Protein 3PMR (pdb70)

Sequence (393 aa):
DGVDIYFGMPGEISEHEGFLRAKMDLEERRMRQINEVMREWAMADNQSKNLPKADRQALNEHFQSILQTLEEQVSGERQRLVETHATRVIALINDQRRAALEGFLAALQADPPQAERVLLALRRYLRAEQKEQRHTLRHYQHVAAVDPEKAQQMRFQVHTHLQVIEERVNQSLGLLDQNPHLAQELRPQIQELLHDGVDIYFGMPGEISEHEGFLRAKMDLEERRMRQINEVMREWAMADNQSKNLPKADRQALNEHFQSILQTLEEQVSGERQRLVETHATRVIALINDQRRAALEGFLAALQADPPQAERVLLALRRYLRAEQKEQRHTLRHYQHVAAVDPEKAQQMRFQVHTHLQVIEERVNQSLGLLDQNPHLAQELRPQIQELLHSEH

Organism: Homo sapiens (NCBI:txid9606)

Structure (mmCIF, N/CA/C/O backbone):
data_3PMR
#
_entry.id   3PMR
#
_cell.length_a   74.885
_cell.length_b   81.269
_cell.length_c   89.670
_cell.angle_alpha   90.000
_cell.angle_beta   90.000
_cell.angle_gamma   90.000
#
_symmetry.space_group_name_H-M   'P 21 21 21'
#
loop_
_entity.id
_entity.type
_entity.pdbx_description
1 polymer 'Amyloid-like protein 1'
2 non-polymer 'PHOSPHATE ION'
3 water water
#
loop_
_atom_site.group_PDB
_atom_site.id
_atom_site.type_symbol
_atom_site.label_atom_id
_atom_site.label_alt_id
_atom_site.label_comp_id
_atom_site.label_asym_id
_atom_site.label_entity_id
_atom_site.label_seq_id
_atom_site.pdbx_PDB_ins_code
_atom_site.Cartn_x
_atom_site.Cartn_y
_atom_site.Cartn_z
_atom_site.occupancy
_atom_site.B_iso_or_equiv
_atom_site.auth_seq_id
_atom_site.auth_comp_id
_atom_site.auth_asym_id
_atom_site.auth_atom_id
_atom_site.pdbx_PDB_model_num
ATOM 1 N N . ASP A 1 12 ? 9.272 -31.478 58.122 1.00 67.94 354 ASP A N 1
ATOM 2 C CA . ASP A 1 12 ? 10.015 -31.499 56.828 1.00 64.35 354 ASP A CA 1
ATOM 3 C C . ASP A 1 12 ? 11.433 -32.001 57.064 1.00 65.27 354 ASP A C 1
ATOM 4 O O . ASP A 1 12 ? 11.987 -32.741 56.246 1.00 64.05 354 ASP A O 1
ATOM 9 N N . GLY A 1 13 ? 12.026 -31.573 58.176 1.00 59.21 355 GLY A N 1
ATOM 10 C CA . GLY A 1 13 ? 13.362 -32.026 58.517 1.00 53.81 355 GLY A CA 1
ATOM 11 C C . GLY A 1 13 ? 13.249 -33.530 58.680 1.00 51.79 355 GLY A C 1
ATOM 12 O O . GLY A 1 13 ? 14.217 -34.278 58.523 1.00 45.13 355 GLY A O 1
ATOM 13 N N . VAL A 1 14 ? 12.028 -33.962 58.980 1.00 37.40 356 VAL A N 1
ATOM 14 C CA . VAL A 1 14 ? 11.716 -35.366 59.162 1.00 41.19 356 VAL A CA 1
ATOM 15 C C . VAL A 1 14 ? 11.748 -36.095 57.820 1.00 37.93 356 VAL A C 1
ATOM 16 O O . VAL A 1 14 ? 12.362 -37.156 57.695 1.00 36.54 356 VAL A O 1
ATOM 20 N N . ASP A 1 15 ? 11.094 -35.522 56.813 1.00 37.75 357 ASP A N 1
ATOM 21 C CA . ASP A 1 15 ? 11.068 -36.135 55.488 1.00 37.37 357 ASP A CA 1
ATOM 22 C C . ASP A 1 15 ? 12.473 -36.251 54.925 1.00 33.42 357 ASP A C 1
ATOM 23 O O . ASP A 1 15 ? 12.791 -37.208 54.233 1.00 30.80 357 ASP A O 1
ATOM 28 N N . ILE A 1 16 ? 13.303 -35.261 55.211 1.00 22.87 358 ILE A N 1
ATOM 29 C CA . ILE A 1 16 ? 14.679 -35.281 54.755 1.00 37.29 358 ILE A CA 1
ATOM 30 C C . ILE A 1 16 ? 15.397 -36.443 55.465 1.00 38.84 358 ILE A C 1
ATOM 31 O O . ILE A 1 16 ? 16.181 -37.171 54.842 1.00 26.98 358 ILE A O 1
ATOM 36 N N . TYR A 1 17 ? 15.107 -36.626 56.757 1.00 30.87 359 TYR A N 1
ATOM 37 C CA . TYR A 1 17 ? 15.719 -37.717 57.520 1.00 31.25 359 TYR A CA 1
ATOM 38 C C . TYR A 1 17 ? 15.367 -39.067 56.898 1.00 28.87 359 TYR A C 1
ATOM 39 O O . TYR A 1 17 ? 16.236 -39.918 56.747 1.00 35.03 359 TYR A O 1
ATOM 48 N N . PHE A 1 18 ? 14.093 -39.270 56.568 1.00 24.58 360 PHE A N 1
ATOM 49 C CA . PHE A 1 18 ? 13.674 -40.525 55.947 1.00 40.17 360 PHE A CA 1
ATOM 50 C C . PHE A 1 18 ? 14.309 -40.677 54.569 1.00 34.02 360 PHE A C 1
ATOM 51 O O . PHE A 1 18 ? 14.559 -41.783 54.111 1.00 41.74 360 PHE A O 1
ATOM 59 N N . GLY A 1 19 ? 14.552 -39.552 53.913 1.00 30.78 361 GLY A N 1
ATOM 60 C CA . GLY A 1 19 ? 15.159 -39.572 52.601 1.00 33.64 361 GLY A CA 1
ATOM 61 C C . GLY A 1 19 ? 14.399 -40.359 51.548 1.00 39.20 361 GLY A C 1
ATOM 62 O O . GLY A 1 19 ? 13.205 -40.638 51.676 1.00 41.70 361 GLY A O 1
ATOM 63 N N . MET A 1 20 ? 15.113 -40.724 50.496 1.00 38.19 362 MET A N 1
ATOM 64 C CA . MET A 1 20 ? 14.562 -41.459 49.368 1.00 46.70 362 MET A CA 1
ATOM 65 C C . MET A 1 20 ? 14.236 -42.909 49.720 1.00 50.77 362 MET A C 1
ATOM 66 O O . MET A 1 20 ? 15.077 -43.617 50.265 1.00 43.24 362 MET A O 1
ATOM 71 N N . PRO A 1 21 ? 13.012 -43.366 49.414 1.00 51.28 363 PRO A N 1
ATOM 72 C CA . PRO A 1 21 ? 12.572 -44.737 49.682 1.00 50.01 363 PRO A CA 1
ATOM 73 C C . PRO A 1 21 ? 13.646 -45.718 49.223 1.00 47.85 363 PRO A C 1
ATOM 74 O O . PRO A 1 21 ? 14.267 -45.529 48.179 1.00 48.76 363 PRO A O 1
ATOM 78 N N . GLY A 1 22 ? 13.871 -46.759 50.011 1.00 44.71 364 GLY A N 1
ATOM 79 C CA . GLY A 1 22 ? 14.897 -47.718 49.664 1.00 53.01 364 GLY A CA 1
ATOM 80 C C . GLY A 1 22 ? 14.698 -48.395 48.318 1.00 64.47 364 GLY A C 1
ATOM 81 O O . GLY A 1 22 ? 15.675 -48.839 47.698 1.00 54.83 364 GLY A O 1
ATOM 82 N N . GLU A 1 23 ? 13.450 -48.481 47.860 1.00 53.13 365 GLU A N 1
ATOM 83 C CA . GLU A 1 23 ? 13.148 -49.140 46.591 1.00 58.77 365 GLU A CA 1
ATOM 84 C C . GLU A 1 23 ? 13.651 -48.361 45.385 1.00 61.15 365 GLU A C 1
ATOM 85 O O . GLU A 1 23 ? 13.958 -48.952 44.347 1.00 69.12 365 GLU A O 1
ATOM 87 N N . ILE A 1 24 ? 13.726 -47.040 45.516 1.00 47.95 366 ILE A N 1
ATOM 88 C CA . ILE A 1 24 ? 14.201 -46.193 44.427 1.00 50.74 366 ILE A CA 1
ATOM 89 C C . ILE A 1 24 ? 15.732 -46.191 44.383 1.00 42.06 366 ILE A C 1
ATOM 90 O O . ILE A 1 24 ? 16.391 -45.736 45.320 1.00 37.43 366 ILE A O 1
ATOM 95 N N . SER A 1 25 ? 16.286 -46.700 43.287 1.00 45.88 367 SER A N 1
ATOM 96 C CA . SER A 1 25 ? 17.733 -46.765 43.108 1.00 43.14 367 SER A CA 1
ATOM 97 C C . SER A 1 25 ? 18.348 -45.372 43.051 1.00 45.21 367 SER A C 1
ATOM 98 O O . SER A 1 25 ? 17.657 -44.392 42.762 1.00 36.20 367 SER A O 1
ATOM 101 N N . GLU A 1 26 ? 19.646 -45.292 43.328 1.00 35.01 368 GLU A N 1
ATOM 102 C CA . GLU A 1 26 ? 20.354 -44.016 43.294 1.00 39.89 368 GLU A CA 1
ATOM 103 C C . GLU A 1 26 ? 20.289 -43.406 41.884 1.00 35.89 368 GLU A C 1
ATOM 104 O O . GLU A 1 26 ? 20.294 -42.188 41.727 1.00 32.83 368 GLU A O 1
ATOM 110 N N . HIS A 1 27 ? 20.188 -44.269 40.878 1.00 31.50 369 HIS A N 1
ATOM 111 C CA . HIS A 1 27 ? 20.116 -43.843 39.495 1.00 31.16 369 HIS A CA 1
ATOM 112 C C . HIS A 1 27 ? 18.794 -43.162 39.151 1.00 40.16 369 HIS A C 1
ATOM 113 O O . HIS A 1 27 ? 18.785 -42.078 38.561 1.00 36.16 369 HIS A O 1
ATOM 120 N N . GLU A 1 28 ? 17.676 -43.788 39.506 1.00 40.71 370 GLU A N 1
ATOM 121 C CA . GLU A 1 28 ? 16.376 -43.185 39.233 1.00 43.73 370 GLU A CA 1
ATOM 122 C C . GLU A 1 28 ? 16.145 -41.980 40.141 1.00 34.38 370 GLU A C 1
ATOM 123 O O . GLU A 1 28 ? 15.445 -41.039 39.772 1.00 44.77 370 GLU A O 1
ATOM 125 N N . GLY A 1 29 ? 16.747 -42.001 41.324 1.00 32.83 371 GLY A N 1
ATOM 126 C CA . GLY A 1 29 ? 16.597 -40.881 42.234 1.00 31.68 371 GLY A CA 1
ATOM 127 C C . GLY A 1 29 ? 17.304 -39.656 41.675 1.00 43.07 371 GLY A C 1
ATOM 128 O O . GLY A 1 29 ? 16.803 -38.531 41.739 1.00 28.89 371 GLY A O 1
ATOM 129 N N . PHE A 1 30 ? 18.483 -39.895 41.116 1.00 27.67 372 PHE A N 1
ATOM 130 C CA . PHE A 1 30 ? 19.299 -38.841 40.517 1.00 33.63 372 PHE A CA 1
ATOM 131 C C . PHE A 1 30 ? 18.584 -38.208 39.326 1.00 24.22 372 PHE A C 1
ATOM 132 O O . PHE A 1 30 ? 18.401 -36.993 39.278 1.00 29.89 372 PHE A O 1
ATOM 140 N N . LEU A 1 31 ? 18.176 -39.037 38.373 1.00 29.55 373 LEU A N 1
ATOM 141 C CA . LEU A 1 31 ? 17.503 -38.539 37.182 1.00 31.98 373 LEU A CA 1
ATOM 142 C C . LEU A 1 31 ? 16.246 -37.746 37.538 1.00 39.17 373 LEU A C 1
ATOM 143 O O . LEU A 1 31 ? 15.955 -36.716 36.921 1.00 36.40 373 LEU A O 1
ATOM 148 N N . ARG A 1 32 ? 15.506 -38.199 38.531 1.00 34.41 374 ARG A N 1
ATOM 149 C CA . ARG A 1 32 ? 14.330 -37.505 38.981 1.00 30.97 374 ARG A CA 1
ATOM 150 C C . ARG A 1 32 ? 14.648 -36.146 39.566 1.00 31.45 374 ARG A C 1
ATOM 151 O O . ARG A 1 32 ? 13.971 -35.203 39.289 1.00 31.96 374 ARG A O 1
ATOM 154 N N . ALA A 1 33 ? 15.694 -36.081 40.364 1.00 28.43 375 ALA A N 1
ATOM 155 C CA . ALA A 1 33 ? 16.101 -34.822 40.989 1.00 29.65 375 ALA A CA 1
ATOM 156 C C . ALA A 1 33 ? 16.567 -33.844 39.916 1.00 33.34 375 ALA A C 1
ATOM 157 O O . ALA A 1 33 ? 16.228 -32.661 39.942 1.00 28.80 375 ALA A O 1
ATOM 159 N N . LYS A 1 34 ? 17.343 -34.361 38.969 1.00 27.90 376 LYS A N 1
ATOM 160 C CA . LYS A 1 34 ? 17.860 -33.562 37.874 1.00 26.36 376 LYS A CA 1
ATOM 161 C C . LYS A 1 34 ? 16.728 -32.980 37.023 1.00 35.13 376 LYS A C 1
ATOM 162 O O . LYS A 1 34 ? 16.789 -31.822 36.623 1.00 26.90 376 LYS A O 1
ATOM 168 N N . MET A 1 35 ? 15.699 -33.785 36.759 1.00 25.89 377 MET A N 1
ATOM 169 C CA . MET A 1 35 ? 14.560 -33.335 35.965 1.00 27.24 377 MET A CA 1
ATOM 170 C C . MET A 1 35 ? 13.760 -32.292 36.746 1.00 40.10 377 MET A C 1
ATOM 171 O O . MET A 1 35 ? 13.318 -31.295 36.182 1.00 29.04 377 MET A O 1
ATOM 176 N N . ASP A 1 36 ? 13.567 -32.529 38.042 1.00 37.97 378 ASP A N 1
ATOM 177 C CA . ASP A 1 36 ? 12.832 -31.583 38.876 1.00 33.20 378 ASP A CA 1
ATOM 178 C C . ASP A 1 36 ? 13.517 -30.229 38.850 1.00 30.84 378 ASP A C 1
ATOM 179 O O . ASP A 1 36 ? 12.859 -29.202 38.739 1.00 34.08 378 ASP A O 1
ATOM 184 N N . LEU A 1 37 ? 14.842 -30.233 38.941 1.00 28.40 379 LEU A N 1
ATOM 185 C CA . LEU A 1 37 ? 15.619 -28.999 38.914 1.00 27.30 379 LEU A CA 1
ATOM 186 C C . LEU A 1 37 ? 15.612 -28.376 37.523 1.00 34.49 379 LEU A C 1
ATOM 187 O O . LEU A 1 37 ? 15.684 -27.151 37.381 1.00 34.23 379 LEU A O 1
ATOM 192 N N . GLU A 1 38 ? 15.539 -29.221 36.501 1.00 27.90 380 GLU A N 1
ATOM 193 C CA . GLU A 1 38 ? 15.502 -28.735 35.128 1.00 33.76 380 GLU A CA 1
ATOM 194 C C . GLU A 1 38 ? 14.204 -27.942 34.982 1.00 36.45 380 GLU A C 1
ATOM 195 O O . GLU A 1 38 ? 14.217 -26.782 34.580 1.00 31.00 380 GLU A O 1
ATOM 201 N N . GLU A 1 39 ? 13.086 -28.576 35.325 1.00 30.84 381 GLU A N 1
ATOM 202 C CA . GLU A 1 39 ? 11.775 -27.929 35.244 1.00 28.69 381 GLU A CA 1
ATOM 203 C C . GLU A 1 39 ? 11.708 -26.683 36.125 1.00 25.96 381 GLU A C 1
ATOM 204 O O . GLU A 1 39 ? 11.164 -25.654 35.720 1.00 35.18 381 GLU A O 1
ATOM 210 N N . ARG A 1 40 ? 12.253 -26.765 37.335 1.00 27.95 382 ARG A N 1
ATOM 211 C CA . ARG A 1 40 ? 12.216 -25.619 38.235 1.00 32.72 382 ARG A CA 1
ATOM 212 C C . ARG A 1 40 ? 12.941 -24.406 37.653 1.00 33.86 382 ARG A C 1
ATOM 213 O O . ARG A 1 40 ? 12.405 -23.298 37.646 1.00 32.05 382 ARG A O 1
ATOM 221 N N . ARG A 1 41 ? 14.158 -24.612 37.167 1.00 29.82 383 ARG A N 1
ATOM 222 C CA . ARG A 1 41 ? 14.925 -23.504 36.602 1.00 27.28 383 ARG A CA 1
ATOM 223 C C . ARG A 1 41 ? 14.323 -22.968 35.308 1.00 30.78 383 ARG A C 1
ATOM 224 O O . ARG A 1 41 ? 14.383 -21.768 35.044 1.00 31.86 383 ARG A O 1
ATOM 232 N N . MET A 1 42 ? 13.749 -23.851 34.501 1.00 27.02 384 MET A N 1
ATOM 233 C CA . MET A 1 42 ? 13.115 -23.414 33.268 1.00 31.03 384 MET A CA 1
ATOM 234 C C . MET A 1 42 ? 11.980 -22.450 33.609 1.00 24.00 384 MET A C 1
ATOM 235 O O . MET A 1 42 ? 11.830 -21.417 32.968 1.00 28.59 384 MET A O 1
ATOM 240 N N . ARG A 1 43 ? 11.176 -22.785 34.614 1.00 39.94 385 ARG A N 1
ATOM 241 C CA . ARG A 1 43 ? 10.076 -21.903 35.000 1.00 33.83 385 ARG A CA 1
ATOM 242 C C . ARG A 1 43 ? 10.602 -20.555 35.489 1.00 35.53 385 ARG A C 1
ATOM 243 O O . ARG A 1 43 ? 10.085 -19.510 35.113 1.00 32.60 385 ARG A O 1
ATOM 251 N N . GLN A 1 44 ? 11.631 -20.588 36.329 1.00 30.93 386 GLN A N 1
ATOM 252 C CA . GLN A 1 44 ? 12.230 -19.370 36.855 1.00 33.25 386 GLN A CA 1
ATOM 253 C C . GLN A 1 44 ? 12.733 -18.505 35.734 1.00 36.85 386 GLN A C 1
ATOM 254 O O . GLN A 1 44 ? 12.503 -17.295 35.727 1.00 35.35 386 GLN A O 1
ATOM 260 N N . ILE A 1 45 ? 13.461 -19.119 34.805 1.00 29.62 387 ILE A N 1
ATOM 261 C CA . ILE A 1 45 ? 14.003 -18.382 33.663 1.00 30.04 387 ILE A CA 1
ATOM 262 C C . ILE A 1 45 ? 12.879 -17.759 32.836 1.00 26.42 387 ILE A C 1
ATOM 263 O O . ILE A 1 45 ? 12.972 -16.613 32.426 1.00 32.30 387 ILE A O 1
ATOM 268 N N . ASN A 1 46 ? 11.821 -18.520 32.591 1.00 26.82 388 ASN A N 1
ATOM 269 C CA . ASN A 1 46 ? 10.702 -18.015 31.806 1.00 27.48 388 ASN A CA 1
ATOM 270 C C . ASN A 1 46 ? 10.037 -16.847 32.535 1.00 32.97 388 ASN A C 1
ATOM 271 O O . ASN A 1 46 ? 9.618 -15.876 31.904 1.00 29.67 388 ASN A O 1
ATOM 276 N N . GLU A 1 47 ? 9.936 -16.934 33.859 1.00 29.55 389 GLU A N 1
ATOM 277 C CA . GLU A 1 47 ? 9.324 -15.842 34.605 1.00 33.81 389 GLU A CA 1
ATOM 278 C C . GLU A 1 47 ? 10.120 -14.556 34.382 1.00 27.55 389 GLU A C 1
ATOM 279 O O . GLU A 1 47 ? 9.540 -13.505 34.133 1.00 33.41 389 GLU A O 1
ATOM 282 N N . VAL A 1 48 ? 11.444 -14.630 34.458 1.00 30.55 390 VAL A N 1
ATOM 283 C CA . VAL A 1 48 ? 12.266 -13.440 34.253 1.00 30.35 390 VAL A CA 1
ATOM 284 C C . VAL A 1 48 ? 12.146 -12.919 32.820 1.00 32.14 390 VAL A C 1
ATOM 285 O O . VAL A 1 48 ? 12.086 -11.704 32.600 1.00 26.91 390 VAL A O 1
ATOM 289 N N . MET A 1 49 ? 12.120 -13.837 31.852 1.00 29.31 391 MET A N 1
ATOM 290 C CA . MET A 1 49 ? 12.005 -13.449 30.444 1.00 26.75 391 MET A CA 1
ATOM 291 C C . MET A 1 49 ? 10.687 -12.700 30.179 1.00 30.90 391 MET A C 1
ATOM 292 O O . MET A 1 49 ? 10.665 -11.723 29.443 1.00 32.29 391 MET A O 1
ATOM 297 N N . ARG A 1 50 ? 9.596 -13.153 30.795 1.00 37.13 392 ARG A N 1
ATOM 298 C CA . ARG A 1 50 ? 8.286 -12.513 30.632 1.00 37.31 392 ARG A CA 1
ATOM 299 C C . ARG A 1 50 ? 8.279 -11.092 31.207 1.00 41.33 392 ARG A C 1
ATOM 300 O O . ARG A 1 50 ? 7.705 -10.179 30.616 1.00 46.44 392 ARG A O 1
ATOM 308 N N . GLU A 1 51 ? 8.904 -10.912 32.367 1.00 34.51 393 GLU A N 1
ATOM 309 C CA . GLU A 1 51 ? 8.978 -9.597 33.008 1.00 39.97 393 GLU A CA 1
ATOM 310 C C . GLU A 1 51 ? 9.797 -8.652 32.146 1.00 33.47 393 GLU A C 1
ATOM 311 O O . GLU A 1 51 ? 9.472 -7.478 31.996 1.00 38.50 393 GLU A O 1
ATOM 317 N N . TRP A 1 52 ? 10.861 -9.188 31.572 1.00 34.58 394 TRP A N 1
ATOM 318 C CA . TRP A 1 52 ? 11.737 -8.418 30.704 1.00 33.64 394 TRP A CA 1
ATOM 319 C C . TRP A 1 52 ? 10.973 -8.002 29.459 1.00 42.65 394 TRP A C 1
ATOM 320 O O . TRP A 1 52 ? 11.086 -6.870 28.989 1.00 39.10 394 TRP A O 1
ATOM 331 N N . ALA A 1 53 ? 10.202 -8.935 28.919 1.00 37.06 395 ALA A N 1
ATOM 332 C CA . ALA A 1 53 ? 9.411 -8.664 27.729 1.00 40.48 395 ALA A CA 1
ATOM 333 C C . ALA A 1 53 ? 8.359 -7.626 28.084 1.00 46.78 395 ALA A C 1
ATOM 334 O O . ALA A 1 53 ? 8.161 -6.653 27.366 1.00 48.54 395 ALA A O 1
ATOM 336 N N . MET A 1 54 ? 7.703 -7.823 29.219 1.00 46.26 396 MET A N 1
ATOM 337 C CA . MET A 1 54 ? 6.684 -6.884 29.664 1.00 50.85 396 MET A CA 1
ATOM 338 C C . MET A 1 54 ? 7.273 -5.497 29.941 1.00 52.63 396 MET A C 1
ATOM 339 O O . MET A 1 54 ? 6.721 -4.487 29.513 1.00 56.74 396 MET A O 1
ATOM 344 N N . ALA A 1 55 ? 8.397 -5.449 30.649 1.00 50.27 397 ALA A N 1
ATOM 345 C CA . ALA A 1 55 ? 9.042 -4.175 30.962 1.00 47.93 397 ALA A CA 1
ATOM 346 C C . ALA A 1 55 ? 9.470 -3.444 29.696 1.00 53.49 397 ALA A C 1
ATOM 347 O O . ALA A 1 55 ? 9.643 -2.229 29.693 1.00 55.22 397 ALA A O 1
ATOM 349 N N . ASP A 1 56 ? 9.633 -4.190 28.616 1.00 55.90 398 ASP A N 1
ATOM 350 C CA . ASP A 1 56 ? 10.019 -3.600 27.343 1.00 69.69 398 ASP A CA 1
ATOM 351 C C . ASP A 1 56 ? 8.839 -2.794 26.791 1.00 73.67 398 ASP A C 1
ATOM 352 O O . ASP A 1 56 ? 8.968 -1.605 26.481 1.00 75.44 398 ASP A O 1
ATOM 357 N N . ASN A 1 57 ? 7.684 -3.450 26.704 1.00 65.73 399 ASN A N 1
ATOM 358 C CA . ASN A 1 57 ? 6.458 -2.844 26.189 1.00 73.34 399 ASN A CA 1
ATOM 359 C C . ASN A 1 57 ? 5.977 -1.651 27.009 1.00 71.29 399 ASN A C 1
ATOM 360 O O . ASN A 1 57 ? 5.502 -0.659 26.448 1.00 59.42 399 ASN A O 1
ATOM 365 N N . GLN A 1 58 ? 6.089 -1.755 28.331 1.00 66.57 400 GLN A N 1
ATOM 366 C CA . GLN A 1 58 ? 5.674 -0.675 29.210 1.00 69.42 400 GLN A CA 1
ATOM 367 C C . GLN A 1 58 ? 6.799 0.337 29.390 1.00 67.67 400 GLN A C 1
ATOM 368 O O . GLN A 1 58 ? 6.936 0.945 30.448 1.00 77.14 400 GLN A O 1
ATOM 371 N N . SER A 1 59 ? 7.594 0.518 28.341 1.00 64.23 401 SER A N 1
ATOM 372 C CA . SER A 1 59 ? 8.708 1.460 28.373 1.00 61.57 401 SER A CA 1
ATOM 373 C C . SER A 1 59 ? 9.082 1.900 26.957 1.00 55.50 401 SER A C 1
ATOM 374 O O . SER A 1 59 ? 10.062 2.618 26.745 1.00 58.71 401 SER A O 1
ATOM 377 N N . LYS A 1 60 ? 8.283 1.470 25.989 1.00 59.65 402 LYS A N 1
ATOM 378 C CA . LYS A 1 60 ? 8.514 1.827 24.600 1.00 68.07 402 LYS A CA 1
ATOM 379 C C . LYS A 1 60 ? 8.475 3.346 24.402 1.00 71.06 402 LYS A C 1
ATOM 380 O O . LYS A 1 60 ? 9.119 3.866 23.487 1.00 73.18 402 LYS A O 1
ATOM 382 N N . ASN A 1 61 ? 7.732 4.060 25.245 1.00 67.93 403 ASN A N 1
ATOM 383 C CA . ASN A 1 61 ? 7.637 5.509 25.116 1.00 67.93 403 ASN A CA 1
ATOM 384 C C . ASN A 1 61 ? 8.486 6.287 26.101 1.00 63.67 403 ASN A C 1
ATOM 385 O O . ASN A 1 61 ? 8.197 7.454 26.355 1.00 62.46 403 ASN A O 1
ATOM 390 N N . LEU A 1 62 ? 9.523 5.668 26.650 1.00 60.68 404 LEU A N 1
ATOM 391 C CA . LEU A 1 62 ? 10.373 6.352 27.617 1.00 65.18 404 LEU A CA 1
ATOM 392 C C . LEU A 1 62 ? 11.736 6.759 27.041 1.00 54.42 404 LEU A C 1
ATOM 393 O O . LEU A 1 62 ? 11.978 6.607 25.850 1.00 56.31 404 LEU A O 1
ATOM 396 N N . PRO A 1 63 ? 12.637 7.300 27.885 1.00 48.87 405 PRO A N 1
ATOM 397 C CA . PRO A 1 63 ? 13.963 7.716 27.412 1.00 59.12 405 PRO A CA 1
ATOM 398 C C . PRO A 1 63 ? 14.921 6.565 27.055 1.00 60.13 405 PRO A C 1
ATOM 399 O O . PRO A 1 63 ? 14.824 5.465 27.611 1.00 62.08 405 PRO A O 1
ATOM 403 N N . LYS A 1 64 ? 15.852 6.831 26.133 1.00 67.81 406 LYS A N 1
ATOM 404 C CA . LYS A 1 64 ? 16.840 5.837 25.693 1.00 59.57 406 LYS A CA 1
ATOM 405 C C . LYS A 1 64 ? 17.639 5.281 26.856 1.00 62.36 406 LYS A C 1
ATOM 406 O O . LYS A 1 64 ? 17.751 4.065 27.011 1.00 64.03 406 LYS A O 1
ATOM 408 N N . ALA A 1 65 ? 18.196 6.177 27.664 1.00 55.21 407 ALA A N 1
ATOM 409 C CA . ALA A 1 65 ? 18.995 5.786 28.823 1.00 61.87 407 ALA A CA 1
ATOM 410 C C . ALA A 1 65 ? 18.194 4.935 29.805 1.00 58.61 407 ALA A C 1
ATOM 411 O O . ALA A 1 65 ? 18.764 4.099 30.506 1.00 56.48 407 ALA A O 1
ATOM 413 N N . ASP A 1 66 ? 16.880 5.139 29.860 1.00 66.61 408 ASP A N 1
ATOM 414 C CA . ASP A 1 66 ? 16.058 4.346 30.764 1.00 66.51 408 ASP A CA 1
ATOM 415 C C . ASP A 1 66 ? 15.792 2.960 30.209 1.00 59.92 408 ASP A C 1
ATOM 416 O O . ASP A 1 66 ? 15.595 2.014 30.973 1.00 56.93 408 ASP A O 1
ATOM 421 N N . ARG A 1 67 ? 15.781 2.837 28.885 1.00 57.67 409 ARG A N 1
ATOM 422 C CA . ARG A 1 67 ? 15.569 1.535 28.256 1.00 55.52 409 ARG A CA 1
ATOM 423 C C . ARG A 1 67 ? 16.832 0.713 28.469 1.00 56.89 409 ARG A C 1
ATOM 424 O O . ARG A 1 67 ? 16.791 -0.511 28.568 1.00 47.99 409 ARG A O 1
ATOM 432 N N . GLN A 1 68 ? 17.958 1.410 28.534 1.00 53.21 410 GLN A N 1
ATOM 433 C CA . GLN A 1 68 ? 19.243 0.763 28.745 1.00 54.49 410 GLN A CA 1
ATOM 434 C C . GLN A 1 68 ? 19.375 0.265 30.158 1.00 54.11 410 GLN A C 1
ATOM 435 O O . GLN A 1 68 ? 19.797 -0.873 30.398 1.00 50.17 410 GLN A O 1
ATOM 441 N N . ALA A 1 69 ? 19.033 1.132 31.096 1.00 48.27 411 ALA A N 1
ATOM 442 C CA . ALA A 1 69 ? 19.131 0.783 32.493 1.00 54.39 411 ALA A CA 1
ATOM 443 C C . ALA A 1 69 ? 18.247 -0.409 32.790 1.00 61.07 411 ALA A C 1
ATOM 444 O O . ALA A 1 69 ? 18.502 -1.159 33.733 1.00 56.97 411 ALA A O 1
ATOM 446 N N . LEU A 1 70 ? 17.215 -0.593 31.972 1.00 55.61 412 LEU A N 1
ATOM 447 C CA . LEU A 1 70 ? 16.297 -1.702 32.168 1.00 49.78 412 LEU A CA 1
ATOM 448 C C . LEU A 1 70 ? 16.882 -3.005 31.640 1.00 52.89 412 LEU A C 1
ATOM 449 O O . LEU A 1 70 ? 16.609 -4.073 32.178 1.00 47.50 412 LEU A O 1
ATOM 454 N N . ASN A 1 71 ? 17.699 -2.895 30.601 1.00 44.46 413 ASN A N 1
ATOM 455 C CA . ASN A 1 71 ? 18.356 -4.039 29.999 1.00 42.85 413 ASN A CA 1
ATOM 456 C C . ASN A 1 71 ? 19.416 -4.574 30.971 1.00 43.18 413 ASN A C 1
ATOM 457 O O . ASN A 1 71 ? 19.489 -5.781 31.218 1.00 50.38 413 ASN A O 1
ATOM 462 N N . GLU A 1 72 ? 20.223 -3.671 31.517 1.00 41.12 414 GLU A N 1
ATOM 463 C CA . GLU A 1 72 ? 21.259 -4.056 32.441 1.00 45.53 414 GLU A CA 1
ATOM 464 C C . GLU A 1 72 ? 20.645 -4.751 33.642 1.00 49.92 414 GLU A C 1
ATOM 465 O O . GLU A 1 72 ? 21.158 -5.759 34.104 1.00 52.66 414 GLU A O 1
ATOM 467 N N . HIS A 1 73 ? 19.524 -4.220 34.109 1.00 41.59 415 HIS A N 1
ATOM 468 C CA . HIS A 1 73 ? 18.835 -4.783 35.244 1.00 40.61 415 HIS A CA 1
ATOM 469 C C . HIS A 1 73 ? 18.426 -6.247 35.069 1.00 48.29 415 HIS A C 1
ATOM 470 O O . HIS A 1 73 ? 18.621 -7.069 35.966 1.00 38.71 415 HIS A O 1
ATOM 477 N N . PHE A 1 74 ? 17.871 -6.581 33.912 1.00 40.06 416 PHE A N 1
ATOM 478 C CA . PHE A 1 74 ? 17.457 -7.953 33.659 1.00 41.53 416 PHE A CA 1
ATOM 479 C C . PHE A 1 74 ? 18.617 -8.870 33.366 1.00 37.33 416 PHE A C 1
ATOM 480 O O . PHE A 1 74 ? 18.565 -10.044 33.684 1.00 34.19 416 PHE A O 1
ATOM 488 N N . GLN A 1 75 ? 19.667 -8.329 32.773 1.00 33.43 417 GLN A N 1
ATOM 489 C CA . GLN A 1 75 ? 20.830 -9.133 32.477 1.00 40.18 417 GLN A CA 1
ATOM 490 C C . GLN A 1 75 ? 21.536 -9.446 33.767 1.00 46.37 417 GLN A C 1
ATOM 491 O O . GLN A 1 75 ? 22.202 -10.471 33.876 1.00 45.67 417 GLN A O 1
ATOM 497 N N . SER A 1 76 ? 21.396 -8.557 34.744 1.00 38.39 418 SER A N 1
ATOM 498 C CA . SER A 1 76 ? 22.027 -8.771 36.039 1.00 43.47 418 SER A CA 1
ATOM 499 C C . SER A 1 76 ? 21.294 -9.879 36.778 1.00 30.19 418 SER A C 1
ATOM 500 O O . SER A 1 76 ? 21.911 -10.735 37.407 1.00 34.28 418 SER A O 1
ATOM 503 N N . ILE A 1 77 ? 19.969 -9.848 36.697 1.00 31.55 419 ILE A N 1
ATOM 504 C CA . ILE A 1 77 ? 19.116 -10.851 37.318 1.00 35.83 419 ILE A CA 1
ATOM 505 C C . ILE A 1 77 ? 19.419 -12.230 36.714 1.00 39.06 419 ILE A C 1
ATOM 506 O O . ILE A 1 77 ? 19.480 -13.226 37.423 1.00 31.64 419 ILE A O 1
ATOM 511 N N . LEU A 1 78 ? 19.613 -12.277 35.401 1.00 31.30 420 LEU A N 1
ATOM 512 C CA . LEU A 1 78 ? 19.905 -13.535 34.727 1.00 33.08 420 LEU A CA 1
ATOM 513 C C . LEU A 1 78 ? 21.310 -14.047 35.057 1.00 27.37 420 LEU A C 1
ATOM 514 O O . LEU A 1 78 ? 21.523 -15.248 35.186 1.00 30.86 420 LEU A O 1
ATOM 519 N N . GLN A 1 79 ? 22.256 -13.128 35.211 1.00 32.57 421 GLN A N 1
ATOM 520 C CA . GLN A 1 79 ? 23.629 -13.484 35.553 1.00 37.36 421 GLN A CA 1
ATOM 521 C C . GLN A 1 79 ? 23.629 -14.206 36.904 1.00 40.14 421 GLN A C 1
ATOM 522 O O . GLN A 1 79 ? 24.376 -15.161 37.111 1.00 37.95 421 GLN A O 1
ATOM 528 N N . THR A 1 80 ? 22.777 -13.746 37.813 1.00 39.75 422 THR A N 1
ATOM 529 C CA . THR A 1 80 ? 22.663 -14.354 39.134 1.00 36.64 422 THR A CA 1
ATOM 530 C C . THR A 1 80 ? 22.001 -15.730 39.036 1.00 43.27 422 THR A C 1
ATOM 531 O O . THR A 1 80 ? 22.443 -16.690 39.671 1.00 40.36 422 THR A O 1
ATOM 535 N N . LEU A 1 81 ? 20.942 -15.822 38.237 1.00 32.59 423 LEU A N 1
ATOM 536 C CA . LEU A 1 81 ? 20.239 -17.086 38.056 1.00 32.58 423 LEU A CA 1
ATOM 537 C C . LEU A 1 81 ? 21.142 -18.139 37.379 1.00 40.99 423 LEU A C 1
ATOM 538 O O . LEU A 1 81 ? 21.110 -19.324 37.732 1.00 26.50 423 LEU A O 1
ATOM 543 N N . GLU A 1 82 ? 21.945 -17.710 36.408 1.00 34.45 424 GLU A N 1
ATOM 544 C CA . GLU A 1 82 ? 22.854 -18.634 35.736 1.00 33.57 424 GLU A CA 1
ATOM 545 C C . GLU A 1 82 ? 23.824 -19.230 36.760 1.00 35.73 424 GLU A C 1
ATOM 546 O O . GLU A 1 82 ? 24.129 -20.417 36.721 1.00 34.64 424 GLU A O 1
ATOM 552 N N . GLU A 1 83 ? 24.299 -18.398 37.680 1.00 33.24 425 GLU A N 1
ATOM 553 C CA . GLU A 1 83 ? 25.216 -18.850 38.713 1.00 26.13 425 GLU A CA 1
ATOM 554 C C . GLU A 1 83 ? 24.571 -19.851 39.665 1.00 29.90 425 GLU A C 1
ATOM 555 O O . GLU A 1 83 ? 25.219 -20.806 40.083 1.00 37.21 425 GLU A O 1
ATOM 561 N N . GLN A 1 84 ? 23.297 -19.644 39.998 1.00 31.30 426 GLN A N 1
ATOM 562 C CA . GLN A 1 84 ? 22.576 -20.565 40.879 1.00 32.79 426 GLN A CA 1
ATOM 563 C C . GLN A 1 84 ? 22.357 -21.887 40.175 1.00 34.52 426 GLN A C 1
ATOM 564 O O . GLN A 1 84 ? 22.498 -22.946 40.783 1.00 34.06 426 GLN A O 1
ATOM 570 N N . VAL A 1 85 ? 21.967 -21.822 38.905 1.00 36.10 427 VAL A N 1
ATOM 571 C CA . VAL A 1 85 ? 21.715 -23.028 38.117 1.00 27.08 427 VAL A CA 1
ATOM 572 C C . VAL A 1 85 ? 22.992 -23.862 38.024 1.00 27.42 427 VAL A C 1
ATOM 573 O O . VAL A 1 85 ? 22.950 -25.077 38.112 1.00 30.64 427 VAL A O 1
ATOM 577 N N . SER A 1 86 ? 24.121 -23.186 37.860 1.00 22.74 428 SER A N 1
ATOM 578 C CA . SER A 1 86 ? 25.421 -23.832 37.727 1.00 32.35 428 SER A CA 1
ATOM 579 C C . SER A 1 86 ? 25.950 -24.461 39.028 1.00 30.97 428 SER A C 1
ATOM 580 O O . SER A 1 86 ? 26.436 -25.589 39.020 1.00 26.21 428 SER A O 1
ATOM 583 N N . GLY A 1 87 ? 25.860 -23.727 40.133 1.00 29.65 429 GLY A N 1
ATOM 584 C CA . GLY A 1 87 ? 26.337 -24.246 41.403 1.00 32.34 429 GLY A CA 1
ATOM 585 C C . GLY A 1 87 ? 25.508 -25.437 41.841 1.00 34.39 429 GLY A C 1
ATOM 586 O O . GLY A 1 87 ? 26.013 -26.407 42.406 1.00 37.95 429 GLY A O 1
ATOM 587 N N . GLU A 1 88 ? 24.219 -25.354 41.551 1.00 37.30 430 GLU A N 1
ATOM 588 C CA . GLU A 1 88 ? 23.257 -26.395 41.873 1.00 29.57 430 GLU A CA 1
ATOM 589 C C . GLU A 1 88 ? 23.554 -27.691 41.123 1.00 33.86 430 GLU A C 1
ATOM 590 O O . GLU A 1 88 ? 23.545 -28.771 41.715 1.00 31.85 430 GLU A O 1
ATOM 596 N N . ARG A 1 89 ? 23.817 -27.586 39.827 1.00 25.25 431 ARG A N 1
ATOM 597 C CA . ARG A 1 89 ? 24.127 -28.763 39.028 1.00 32.39 431 ARG A CA 1
ATOM 598 C C . ARG A 1 89 ? 25.435 -29.361 39.538 1.00 28.30 431 ARG A C 1
ATOM 599 O O . ARG A 1 89 ? 25.592 -30.563 39.618 1.00 31.05 431 ARG A O 1
ATOM 607 N N . GLN A 1 90 ? 26.357 -28.487 39.907 1.00 32.91 432 GLN A N 1
ATOM 608 C CA . GLN A 1 90 ? 27.648 -28.882 40.435 1.00 33.41 432 GLN A CA 1
ATOM 609 C C . GLN A 1 90 ? 27.488 -29.716 41.701 1.00 36.65 432 GLN A C 1
ATOM 610 O O . GLN A 1 90 ? 28.217 -30.679 41.930 1.00 36.19 432 GLN A O 1
ATOM 616 N N . ARG A 1 91 ? 26.529 -29.341 42.533 1.00 34.95 433 ARG A N 1
ATOM 617 C CA . ARG A 1 91 ? 26.293 -30.077 43.767 1.00 38.76 433 ARG A CA 1
ATOM 618 C C . ARG A 1 91 ? 25.646 -31.432 43.492 1.00 33.32 433 ARG A C 1
ATOM 619 O O . ARG A 1 91 ? 26.063 -32.454 44.038 1.00 32.72 433 ARG A O 1
ATOM 627 N N . LEU A 1 92 ? 24.633 -31.435 42.638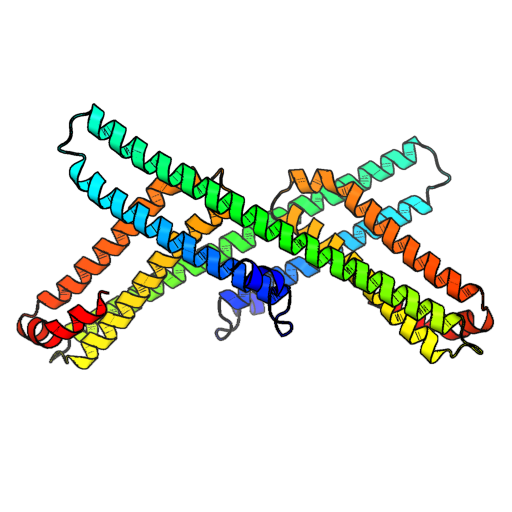 1.00 30.63 434 LEU A N 1
ATOM 628 C CA . LEU A 1 92 ? 23.933 -32.662 42.299 1.00 25.28 434 LEU A CA 1
ATOM 629 C C . LEU A 1 92 ? 24.906 -33.698 41.747 1.00 29.10 434 LEU A C 1
ATOM 630 O O . LEU A 1 92 ? 24.876 -34.861 42.145 1.00 26.69 434 LEU A O 1
ATOM 635 N N . VAL A 1 93 ? 25.776 -33.256 40.843 1.00 29.34 435 VAL A N 1
ATOM 636 C CA . VAL A 1 93 ? 26.744 -34.139 40.196 1.00 32.30 435 VAL A CA 1
ATOM 637 C C . VAL A 1 93 ? 27.739 -34.739 41.182 1.00 35.04 435 VAL A C 1
ATOM 638 O O . VAL A 1 93 ? 28.025 -35.938 41.132 1.00 36.06 435 VAL A O 1
ATOM 642 N N . GLU A 1 94 ? 28.244 -33.901 42.078 1.00 30.23 436 GLU A N 1
ATOM 643 C CA . GLU A 1 94 ? 29.193 -34.326 43.100 1.00 36.44 436 GLU A CA 1
ATOM 644 C C . GLU A 1 94 ? 28.567 -35.371 44.032 1.00 37.68 436 GLU A C 1
ATOM 645 O O . GLU A 1 94 ? 29.183 -36.390 44.334 1.00 36.74 436 GLU A O 1
ATOM 648 N N . THR A 1 95 ? 27.343 -35.110 44.483 1.00 33.75 437 THR A N 1
ATOM 649 C CA . THR A 1 95 ? 26.641 -36.033 45.373 1.00 38.01 437 THR A CA 1
ATOM 650 C C . THR A 1 95 ? 26.420 -37.389 44.705 1.00 42.23 437 THR A C 1
ATOM 651 O O . THR A 1 95 ? 26.686 -38.441 45.295 1.00 36.42 437 THR A O 1
ATOM 655 N N . HIS A 1 96 ? 25.945 -37.361 43.465 1.00 30.18 438 HIS A N 1
ATOM 656 C CA . HIS A 1 96 ? 25.677 -38.583 42.735 1.00 25.89 438 HIS A CA 1
ATOM 657 C C . HIS A 1 96 ? 26.937 -39.395 42.455 1.00 30.69 438 HIS A C 1
ATOM 658 O O . HIS A 1 96 ? 26.946 -40.605 42.641 1.00 27.98 438 HIS A O 1
ATOM 665 N N . ALA A 1 97 ? 27.998 -38.731 42.013 1.00 27.73 439 ALA A N 1
ATOM 666 C CA . ALA A 1 97 ? 29.227 -39.439 41.699 1.00 40.15 439 ALA A CA 1
ATOM 667 C C . ALA A 1 97 ? 29.779 -40.107 42.948 1.00 41.56 439 ALA A C 1
ATOM 668 O O . ALA A 1 97 ? 30.295 -41.216 42.891 1.00 37.48 439 ALA A O 1
ATOM 670 N N . THR A 1 98 ? 29.663 -39.416 44.074 1.00 38.11 440 THR A N 1
ATOM 671 C CA . THR A 1 98 ? 30.153 -39.929 45.340 1.00 31.04 440 THR A CA 1
ATOM 672 C C . THR A 1 98 ? 29.397 -41.173 45.791 1.00 30.41 440 THR A C 1
ATOM 673 O O . THR A 1 98 ? 30.003 -42.100 46.312 1.00 35.02 440 THR A O 1
ATOM 677 N N . ARG A 1 99 ? 28.085 -41.201 45.582 1.00 31.49 441 ARG A N 1
ATOM 678 C CA . ARG A 1 99 ? 27.275 -42.359 45.959 1.00 36.15 441 ARG A CA 1
ATOM 679 C C . ARG A 1 99 ? 27.498 -43.557 45.037 1.00 29.11 441 ARG A C 1
ATOM 680 O O . ARG A 1 99 ? 27.505 -44.698 45.491 1.00 33.85 441 ARG A O 1
ATOM 688 N N . VAL A 1 100 ? 27.666 -43.300 43.743 1.00 23.81 442 VAL A N 1
ATOM 689 C CA . VAL A 1 100 ? 27.911 -44.374 42.779 1.00 29.36 442 VAL A CA 1
ATOM 690 C C . VAL A 1 100 ? 29.231 -45.084 43.122 1.00 26.89 442 VAL A C 1
ATOM 691 O O . VAL A 1 100 ? 29.321 -46.311 43.098 1.00 30.09 442 VAL A O 1
ATOM 695 N N . ILE A 1 101 ? 30.253 -44.305 43.443 1.00 29.67 443 ILE A N 1
ATOM 696 C CA . ILE A 1 101 ? 31.548 -44.869 43.785 1.00 31.48 443 ILE A CA 1
ATOM 697 C C . ILE A 1 101 ? 31.475 -45.670 45.083 1.00 39.32 443 ILE A C 1
ATOM 698 O O . ILE A 1 101 ? 32.007 -46.780 45.166 1.00 29.31 443 ILE A O 1
ATOM 703 N N . ALA A 1 102 ? 30.809 -45.108 46.090 1.00 29.45 444 ALA A N 1
ATOM 704 C CA . ALA A 1 102 ? 30.665 -45.784 47.375 1.00 31.99 444 ALA A CA 1
ATOM 705 C C . ALA A 1 102 ? 29.898 -47.106 47.224 1.00 38.33 444 ALA A C 1
ATOM 706 O O . ALA A 1 102 ? 30.263 -48.116 47.829 1.00 32.60 444 ALA A O 1
ATOM 708 N N . LEU A 1 103 ? 28.852 -47.114 46.408 1.00 25.12 445 LEU A N 1
ATOM 709 C CA . LEU A 1 103 ? 28.086 -48.334 46.206 1.00 29.97 445 LEU A CA 1
ATOM 710 C C . LEU A 1 103 ? 28.946 -49.385 45.499 1.00 35.51 445 LEU A C 1
ATOM 711 O O . LEU A 1 103 ? 28.852 -50.579 45.791 1.00 26.74 445 LEU A O 1
ATOM 716 N N . ILE A 1 104 ? 29.775 -48.948 44.552 1.00 29.32 446 ILE A N 1
ATOM 717 C CA . ILE A 1 104 ? 30.647 -49.889 43.858 1.00 32.31 446 ILE A CA 1
ATOM 718 C C . ILE A 1 104 ? 31.626 -50.506 44.866 1.00 26.06 446 ILE A C 1
ATOM 719 O O . ILE A 1 104 ? 31.886 -51.699 44.828 1.00 27.98 446 ILE A O 1
ATOM 724 N N . ASN A 1 105 ? 32.160 -49.701 45.773 1.00 25.99 447 ASN A N 1
ATOM 725 C CA . ASN A 1 105 ? 33.081 -50.243 46.763 1.00 30.06 447 ASN A CA 1
ATOM 726 C C . ASN A 1 105 ? 32.356 -51.180 47.738 1.00 25.13 447 ASN A C 1
ATOM 727 O O . ASN A 1 105 ? 32.858 -52.259 48.040 1.00 28.91 447 ASN A O 1
ATOM 732 N N . ASP A 1 106 ? 31.179 -50.776 48.218 1.00 30.57 448 ASP A N 1
ATOM 733 C CA . ASP A 1 106 ? 30.402 -51.611 49.142 1.00 33.47 448 ASP A CA 1
ATOM 734 C C . ASP A 1 106 ? 30.058 -52.948 48.498 1.00 35.15 448 ASP A C 1
ATOM 735 O O . ASP A 1 106 ? 30.104 -53.992 49.142 1.00 28.48 448 ASP A O 1
ATOM 740 N N . GLN A 1 107 ? 29.693 -52.916 47.224 1.00 26.94 449 GLN A N 1
ATOM 741 C CA . GLN A 1 107 ? 29.347 -54.154 46.550 1.00 31.24 449 GLN A CA 1
ATOM 742 C C . GLN A 1 107 ? 30.553 -55.071 46.358 1.00 24.80 449 GLN A C 1
ATOM 743 O O . GLN A 1 107 ? 30.439 -56.279 46.524 1.00 26.47 449 GLN A O 1
ATOM 749 N N . ARG A 1 108 ? 31.706 -54.504 46.031 1.00 28.61 450 ARG A N 1
ATOM 750 C CA . ARG A 1 108 ? 32.901 -55.319 45.857 1.00 30.36 450 ARG A CA 1
ATOM 751 C C . ARG A 1 108 ? 33.227 -56.025 47.171 1.00 30.03 450 ARG A C 1
ATOM 752 O O . ARG A 1 108 ? 33.495 -57.223 47.194 1.00 29.37 450 ARG A O 1
ATOM 760 N N . ARG A 1 109 ? 33.221 -55.260 48.256 1.00 24.50 451 ARG A N 1
ATOM 761 C CA . ARG A 1 109 ? 33.525 -55.790 49.577 1.00 28.88 451 ARG A CA 1
ATOM 762 C C . ARG A 1 109 ? 32.520 -56.850 50.002 1.00 28.10 451 ARG A C 1
ATOM 763 O O . ARG A 1 109 ? 32.899 -57.872 50.558 1.00 26.14 451 ARG A O 1
ATOM 771 N N . ALA A 1 110 ? 31.241 -56.620 49.738 1.00 23.27 452 ALA A N 1
ATOM 772 C CA . ALA A 1 110 ? 30.237 -57.623 50.091 1.00 29.22 452 ALA A CA 1
ATOM 773 C C . ALA A 1 110 ? 30.467 -58.931 49.316 1.00 29.47 452 ALA A C 1
ATOM 774 O O . ALA A 1 110 ? 30.336 -60.026 49.870 1.00 29.11 452 ALA A O 1
ATOM 776 N N . ALA A 1 111 ? 30.808 -58.816 48.032 1.00 23.17 453 ALA A N 1
ATOM 777 C CA . ALA A 1 111 ? 31.039 -60.004 47.203 1.00 27.57 453 ALA A CA 1
ATOM 778 C C . ALA A 1 111 ? 32.297 -60.735 47.663 1.00 30.69 453 ALA A C 1
ATOM 779 O O . ALA A 1 111 ? 32.350 -61.963 47.638 1.00 29.79 453 ALA A O 1
ATOM 781 N N . LEU A 1 112 ? 33.309 -59.981 48.085 1.00 23.67 454 LEU A N 1
ATOM 782 C CA . LEU A 1 112 ? 34.541 -60.589 48.565 1.00 32.94 454 LEU A CA 1
ATOM 783 C C . LEU A 1 112 ? 34.288 -61.380 49.853 1.00 28.29 454 LEU A C 1
ATOM 784 O O . LEU A 1 112 ? 34.835 -62.474 50.036 1.00 30.04 454 LEU A O 1
ATOM 789 N N . GLU A 1 113 ? 33.482 -60.820 50.751 1.00 24.84 455 GLU A N 1
ATOM 790 C CA . GLU A 1 113 ? 33.163 -61.502 52.002 1.00 27.19 455 GLU A CA 1
ATOM 791 C C . GLU A 1 113 ? 32.419 -62.804 51.712 1.00 24.79 455 GLU A C 1
ATOM 792 O O . GLU A 1 113 ? 32.669 -63.819 52.360 1.00 34.68 455 GLU A O 1
ATOM 798 N N . GLY A 1 114 ? 31.510 -62.777 50.740 1.00 24.68 456 GLY A N 1
ATOM 799 C CA . GLY A 1 114 ? 30.762 -63.976 50.397 1.00 32.12 456 GLY A CA 1
ATOM 800 C C . GLY A 1 114 ? 31.663 -65.050 49.796 1.00 39.18 456 GLY A C 1
ATOM 801 O O . GLY A 1 114 ? 31.498 -66.239 50.051 1.00 30.15 456 GLY A O 1
ATOM 802 N N . PHE A 1 115 ? 32.630 -64.617 48.993 1.00 35.68 457 PHE A N 1
ATOM 803 C CA . PHE A 1 115 ? 33.565 -65.535 48.362 1.00 32.82 457 PHE A CA 1
ATOM 804 C C . PHE A 1 115 ? 34.365 -66.219 49.456 1.00 30.68 457 PHE A C 1
ATOM 805 O O . PHE A 1 115 ? 34.493 -67.434 49.472 1.00 35.08 457 PHE A O 1
ATOM 813 N N . LEU A 1 116 ? 34.885 -65.426 50.383 1.00 27.65 458 LEU A N 1
ATOM 814 C CA . LEU A 1 116 ? 35.661 -65.947 51.497 1.00 32.53 458 LEU A CA 1
ATOM 815 C C . LEU A 1 116 ? 34.863 -66.867 52.441 1.00 46.75 458 LEU A C 1
ATOM 816 O O . LEU A 1 116 ? 35.408 -67.847 52.966 1.00 34.17 458 LEU A O 1
ATOM 821 N N . ALA A 1 117 ? 33.589 -66.545 52.667 1.00 30.41 459 ALA A N 1
ATOM 822 C CA . ALA A 1 117 ? 32.731 -67.361 53.530 1.00 31.34 459 ALA A CA 1
ATOM 823 C C . ALA A 1 117 ? 32.555 -68.747 52.910 1.00 35.30 459 ALA A C 1
ATOM 824 O O . ALA A 1 117 ? 32.594 -69.762 53.610 1.00 37.20 459 ALA A O 1
ATOM 826 N N . ALA A 1 118 ? 32.367 -68.780 51.593 1.00 36.14 460 ALA A N 1
ATOM 827 C CA . ALA A 1 118 ? 32.198 -70.036 50.866 1.00 35.72 460 ALA A CA 1
ATOM 828 C C . ALA A 1 118 ? 33.487 -70.859 50.845 1.00 41.34 460 ALA A C 1
ATOM 829 O O . ALA A 1 118 ? 33.461 -72.086 50.941 1.00 44.89 460 ALA A O 1
ATOM 831 N N . LEU A 1 119 ? 34.613 -70.170 50.719 1.00 45.70 461 LEU A N 1
ATOM 832 C CA . LEU A 1 119 ? 35.923 -70.810 50.686 1.00 45.97 461 LEU A CA 1
ATOM 833 C C . LEU A 1 119 ? 36.308 -71.394 52.031 1.00 52.51 461 LEU A C 1
ATOM 834 O O . LEU A 1 119 ? 36.812 -72.514 52.106 1.00 50.73 461 LEU A O 1
ATOM 839 N N . GLN A 1 120 ? 36.084 -70.614 53.087 1.00 45.63 462 GLN A N 1
ATOM 840 C CA . GLN A 1 120 ? 36.426 -71.028 54.441 1.00 45.54 462 GLN A CA 1
ATOM 841 C C . GLN A 1 120 ? 35.344 -71.878 55.102 1.00 47.58 462 GLN A C 1
ATOM 842 O O . GLN A 1 120 ? 35.400 -72.108 56.313 1.00 51.53 462 GLN A O 1
ATOM 848 N N . ALA A 1 121 ? 34.361 -72.340 54.332 1.00 38.04 463 ALA A N 1
ATOM 849 C CA . ALA A 1 121 ? 33.298 -73.154 54.914 1.00 50.48 463 ALA A CA 1
ATOM 850 C C . ALA A 1 121 ? 33.859 -74.503 55.358 1.00 63.89 463 ALA A C 1
ATOM 851 O O . ALA A 1 121 ? 35.019 -74.816 55.080 1.00 58.06 463 ALA A O 1
ATOM 853 N N . ASP A 1 122 ? 33.043 -75.293 56.055 1.00 74.64 464 ASP A N 1
ATOM 854 C CA . ASP A 1 122 ? 33.465 -76.607 56.541 1.00 74.96 464 ASP A CA 1
ATOM 855 C C . ASP A 1 122 ? 32.362 -77.644 56.363 1.00 71.92 464 ASP A C 1
ATOM 856 O O . ASP A 1 122 ? 31.459 -77.750 57.189 1.00 70.18 464 ASP A O 1
ATOM 858 N N . PRO A 1 123 ? 32.434 -78.437 55.288 1.00 71.62 465 PRO A N 1
ATOM 859 C CA . PRO A 1 123 ? 33.500 -78.384 54.290 1.00 72.03 465 PRO A CA 1
ATOM 860 C C . PRO A 1 123 ? 33.207 -77.409 53.152 1.00 77.08 465 PRO A C 1
ATOM 861 O O . PRO A 1 123 ? 32.083 -76.921 53.009 1.00 71.61 465 PRO A O 1
ATOM 865 N N . PRO A 1 124 ? 34.230 -77.089 52.347 1.00 70.65 466 PRO A N 1
ATOM 866 C CA . PRO A 1 124 ? 34.033 -76.167 51.226 1.00 69.69 466 PRO A CA 1
ATOM 867 C C . PRO A 1 124 ? 33.288 -76.872 50.094 1.00 61.05 466 PRO A C 1
ATOM 868 O O . PRO A 1 124 ? 33.738 -77.907 49.613 1.00 71.11 466 PRO A O 1
ATOM 872 N N . GLN A 1 125 ? 32.150 -76.317 49.681 1.00 56.15 467 GLN A N 1
ATOM 873 C CA . GLN A 1 125 ? 31.346 -76.900 48.601 1.00 53.44 467 GLN A CA 1
ATOM 874 C C . GLN A 1 125 ? 31.594 -76.186 47.267 1.00 62.59 467 GLN A C 1
ATOM 875 O O . GLN A 1 125 ? 31.328 -74.991 47.122 1.00 58.05 467 GLN A O 1
ATOM 877 N N . ALA A 1 126 ? 32.090 -76.940 46.292 1.00 58.99 468 ALA A N 1
ATOM 878 C CA . ALA A 1 126 ? 32.413 -76.419 44.966 1.00 57.91 468 ALA A CA 1
ATOM 879 C C . ALA A 1 126 ? 31.397 -75.468 44.324 1.00 54.30 468 ALA A C 1
ATOM 880 O O . ALA A 1 126 ? 31.740 -74.347 43.959 1.00 55.52 468 ALA A O 1
ATOM 882 N N . GLU A 1 127 ? 30.157 -75.911 44.171 1.00 47.44 469 GLU A N 1
ATOM 883 C CA . GLU A 1 127 ? 29.135 -75.082 43.536 1.00 47.26 469 GLU A CA 1
ATOM 884 C C . GLU A 1 127 ? 28.850 -73.743 44.233 1.00 61.75 469 GLU A C 1
ATOM 885 O O . GLU A 1 127 ? 28.413 -72.781 43.586 1.00 53.30 469 GLU A O 1
ATOM 887 N N . ARG A 1 128 ? 29.073 -73.677 45.544 1.00 46.76 470 ARG A N 1
ATOM 888 C CA . ARG A 1 128 ? 28.826 -72.435 46.275 1.00 47.42 470 ARG A CA 1
ATOM 889 C C . ARG A 1 128 ? 29.982 -71.474 46.013 1.00 36.12 470 ARG A C 1
ATOM 890 O O . ARG A 1 128 ? 29.768 -70.305 45.687 1.00 36.52 470 ARG A O 1
ATOM 898 N N . VAL A 1 129 ? 31.202 -71.986 46.147 1.00 36.89 471 VAL A N 1
ATOM 899 C CA . VAL A 1 129 ? 32.409 -71.194 45.937 1.00 47.67 471 VAL A CA 1
ATOM 900 C C . VAL A 1 129 ? 32.464 -70.637 44.525 1.00 39.09 471 VAL A C 1
ATOM 901 O O . VAL A 1 129 ? 32.964 -69.539 44.301 1.00 43.75 471 VAL A O 1
ATOM 905 N N . LEU A 1 130 ? 31.937 -71.397 43.577 1.00 44.90 472 LEU A N 1
ATOM 906 C CA . LEU A 1 130 ? 31.933 -70.975 42.187 1.00 50.35 472 LEU A CA 1
ATOM 907 C C . LEU A 1 130 ? 30.981 -69.804 41.959 1.00 44.42 472 LEU A C 1
ATOM 908 O O . LEU A 1 130 ? 31.324 -68.844 41.272 1.00 37.34 472 LEU A O 1
ATOM 913 N N . LEU A 1 131 ? 29.782 -69.883 42.525 1.00 42.77 473 LEU A N 1
ATOM 914 C CA . LEU A 1 131 ? 28.822 -68.794 42.369 1.00 46.17 473 LEU A CA 1
ATOM 915 C C . LEU A 1 131 ? 29.332 -67.530 43.062 1.00 37.96 473 LEU A C 1
ATOM 916 O O . LEU A 1 131 ? 29.155 -66.426 42.556 1.00 46.83 473 LEU A O 1
ATOM 921 N N . ALA A 1 132 ? 29.965 -67.697 44.216 1.00 34.57 474 ALA A N 1
ATOM 922 C CA . ALA A 1 132 ? 30.509 -66.561 44.960 1.00 39.65 474 ALA A CA 1
ATOM 923 C C . ALA A 1 132 ? 31.648 -65.915 44.176 1.00 42.08 474 ALA A C 1
ATOM 924 O O . ALA A 1 132 ? 31.809 -64.693 44.191 1.00 35.63 474 ALA A O 1
ATOM 926 N N . LEU A 1 133 ? 32.447 -66.735 43.500 1.00 32.32 475 LEU A N 1
ATOM 927 C CA . LEU A 1 133 ? 33.554 -66.195 42.720 1.00 34.11 475 LEU A CA 1
ATOM 928 C C . LEU A 1 133 ? 33.039 -65.331 41.577 1.00 30.86 475 LEU A C 1
ATOM 929 O O . LEU A 1 133 ? 33.579 -64.257 41.326 1.00 37.28 475 LEU A O 1
ATOM 934 N N . ARG A 1 134 ? 31.996 -65.801 40.889 1.00 35.13 476 ARG A N 1
ATOM 935 C CA . ARG A 1 134 ? 31.410 -65.065 39.768 1.00 35.54 476 ARG A CA 1
ATOM 936 C C . ARG A 1 134 ? 30.872 -63.717 40.211 1.00 31.64 476 ARG A C 1
ATOM 937 O O . ARG A 1 134 ? 31.102 -62.693 39.574 1.00 35.50 476 ARG A O 1
ATOM 945 N N . ARG A 1 135 ? 30.104 -63.730 41.287 1.00 33.24 477 ARG A N 1
ATOM 946 C CA . ARG A 1 135 ? 29.564 -62.494 41.812 1.00 29.14 477 ARG A CA 1
ATOM 947 C C . ARG A 1 135 ? 30.710 -61.514 42.119 1.00 22.04 477 ARG A C 1
ATOM 948 O O . ARG A 1 135 ? 30.598 -60.324 41.863 1.00 30.67 477 ARG A O 1
ATOM 956 N N . TYR A 1 136 ? 31.812 -62.013 42.671 1.00 27.09 478 TYR A N 1
ATOM 957 C CA . TYR A 1 136 ? 32.943 -61.142 42.979 1.00 26.77 478 TYR A CA 1
ATOM 958 C C . TYR A 1 136 ? 33.602 -60.587 41.711 1.00 35.21 478 TYR A C 1
ATOM 959 O O . TYR A 1 136 ? 33.949 -59.404 41.643 1.00 25.86 478 TYR A O 1
ATOM 968 N N . LEU A 1 137 ? 33.786 -61.447 40.712 1.00 27.99 479 LEU A N 1
ATOM 969 C CA . LEU A 1 137 ? 34.401 -61.023 39.466 1.00 28.25 479 LEU A CA 1
ATOM 970 C C . LEU A 1 137 ? 33.518 -60.004 38.770 1.00 34.39 479 LEU A C 1
ATOM 971 O O . LEU A 1 137 ? 34.017 -59.066 38.166 1.00 31.02 479 LEU A O 1
ATOM 976 N N . ARG A 1 138 ? 32.205 -60.184 38.864 1.00 27.05 480 ARG A N 1
ATOM 977 C CA . ARG A 1 138 ? 31.276 -59.244 38.248 1.00 36.04 480 ARG A CA 1
ATOM 978 C C . ARG A 1 138 ? 31.340 -57.889 38.925 1.00 28.36 480 ARG A C 1
ATOM 979 O O . ARG A 1 138 ? 31.165 -56.873 38.275 1.00 29.25 480 ARG A O 1
ATOM 987 N N . ALA A 1 139 ? 31.584 -57.883 40.235 1.00 27.87 481 ALA A N 1
ATOM 988 C CA . ALA A 1 139 ? 31.675 -56.641 40.999 1.00 26.41 481 ALA A CA 1
ATOM 989 C C . ALA A 1 139 ? 32.896 -55.846 40.541 1.00 26.65 481 ALA A C 1
ATOM 990 O O . ALA A 1 139 ? 32.841 -54.619 40.416 1.00 32.95 481 ALA A O 1
ATOM 992 N N . GLU A 1 140 ? 33.997 -56.555 40.303 1.00 26.58 482 GLU A N 1
ATOM 993 C CA . GLU A 1 140 ? 35.247 -55.942 39.841 1.00 34.72 482 GLU A CA 1
ATOM 994 C C . GLU A 1 140 ? 35.094 -55.491 38.389 1.00 38.02 482 GLU A C 1
ATOM 995 O O . GLU A 1 140 ? 35.702 -54.516 37.961 1.00 29.77 482 GLU A O 1
ATOM 1001 N N . GLN A 1 141 ? 34.284 -56.222 37.632 1.00 30.06 483 GLN A N 1
ATOM 1002 C CA . GLN A 1 141 ? 34.031 -55.872 36.245 1.00 33.63 483 GLN A CA 1
ATOM 1003 C C . GLN A 1 141 ? 33.259 -54.546 36.226 1.00 33.85 483 GLN A C 1
ATOM 1004 O O . GLN A 1 141 ? 33.462 -53.702 35.346 1.00 35.73 483 GLN A O 1
ATOM 1010 N N . LYS A 1 142 ? 32.387 -54.357 37.215 1.00 31.38 484 LYS A N 1
ATOM 1011 C CA . LYS A 1 142 ? 31.590 -53.140 37.300 1.00 27.50 484 LYS A CA 1
ATOM 1012 C C . LYS A 1 142 ? 32.463 -51.954 37.648 1.00 30.79 484 LYS A C 1
ATOM 1013 O O . LYS A 1 142 ? 32.234 -50.847 37.167 1.00 28.71 484 LYS A O 1
ATOM 1019 N N . GLU A 1 143 ? 33.465 -52.185 38.489 1.00 27.01 485 GLU A N 1
ATOM 1020 C CA . GLU A 1 143 ? 34.362 -51.117 38.882 1.00 25.63 485 GLU A CA 1
ATOM 1021 C C . GLU A 1 143 ? 35.245 -50.729 37.705 1.00 24.50 485 GLU A C 1
ATOM 1022 O O . GLU A 1 143 ? 35.506 -49.556 37.485 1.00 25.32 485 GLU A O 1
ATOM 1028 N N . GLN A 1 144 ? 35.712 -51.728 36.966 1.00 22.94 486 GLN A N 1
ATOM 1029 C CA . GLN A 1 144 ? 36.550 -51.477 35.803 1.00 31.90 486 GLN A CA 1
ATOM 1030 C C . GLN A 1 144 ? 35.782 -50.657 34.753 1.00 27.97 486 GLN A C 1
ATOM 1031 O O . GLN A 1 144 ? 36.315 -49.697 34.203 1.00 25.06 486 GLN A O 1
ATOM 1037 N N . ARG A 1 145 ? 34.534 -51.042 34.486 1.00 27.71 487 ARG A N 1
ATOM 1038 C CA . ARG A 1 145 ? 33.710 -50.326 33.511 1.00 31.92 487 ARG A CA 1
ATOM 1039 C C . ARG A 1 145 ? 33.433 -48.900 33.970 1.00 31.21 487 ARG A C 1
ATOM 1040 O O . ARG A 1 145 ? 33.355 -47.983 33.158 1.00 32.15 487 ARG A O 1
ATOM 1048 N N . HIS A 1 146 ? 33.301 -48.706 35.277 1.00 29.82 488 HIS A N 1
ATOM 1049 C CA . HIS A 1 146 ? 33.036 -47.377 35.814 1.00 20.09 488 HIS A CA 1
ATOM 1050 C C . HIS A 1 146 ? 34.236 -46.487 35.545 1.00 27.40 488 HIS A C 1
ATOM 1051 O O . HIS A 1 146 ? 34.096 -45.332 35.140 1.00 25.65 488 HIS A O 1
ATOM 1058 N N . THR A 1 147 ? 35.427 -47.037 35.752 1.00 31.44 489 THR A N 1
ATOM 1059 C CA . THR A 1 147 ? 36.652 -46.282 35.529 1.00 28.99 489 THR A CA 1
ATOM 1060 C C . THR A 1 147 ? 36.786 -45.921 3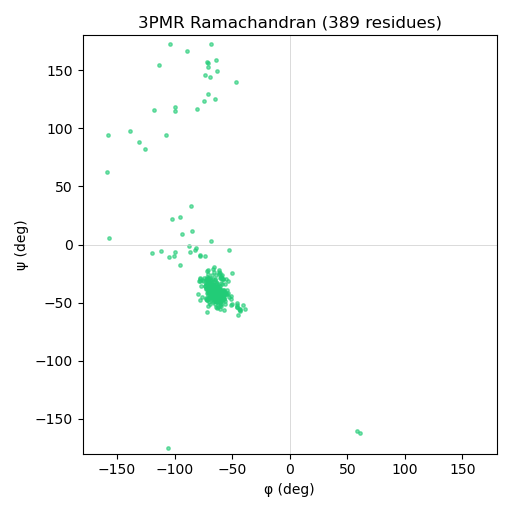4.052 1.00 24.17 489 THR A C 1
ATOM 1061 O O . THR A 1 147 ? 37.070 -44.783 33.709 1.00 30.63 489 THR A O 1
ATOM 1065 N N . LEU A 1 148 ? 36.589 -46.902 33.182 1.00 28.17 490 LEU A N 1
ATOM 1066 C CA . LEU A 1 148 ? 36.688 -46.679 31.740 1.00 32.57 490 LEU A CA 1
ATOM 1067 C C . LEU A 1 148 ? 35.644 -45.668 31.256 1.00 28.68 490 LEU A C 1
ATOM 1068 O O . LEU A 1 148 ? 35.962 -44.752 30.497 1.00 29.69 490 LEU A O 1
ATOM 1073 N N . ARG A 1 149 ? 34.403 -45.840 31.709 1.00 25.26 491 ARG A N 1
ATOM 1074 C CA . ARG A 1 149 ? 33.315 -44.961 31.316 1.00 27.71 491 ARG A CA 1
ATOM 1075 C C . ARG A 1 149 ? 33.521 -43.517 31.776 1.00 29.00 491 ARG A C 1
ATOM 1076 O O . ARG A 1 149 ? 33.211 -42.579 31.042 1.00 28.15 491 ARG A O 1
ATOM 1084 N N . HIS A 1 150 ? 34.035 -43.341 32.989 1.00 25.86 492 HIS A N 1
ATOM 1085 C CA . HIS A 1 150 ? 34.277 -42.002 33.502 1.00 27.85 492 HIS A CA 1
ATOM 1086 C C . HIS A 1 150 ? 35.276 -41.296 32.583 1.00 33.49 492 HIS A C 1
ATOM 1087 O O . HIS A 1 150 ? 35.104 -40.130 32.241 1.00 31.62 492 HIS A O 1
ATOM 1094 N N . TYR A 1 151 ? 36.326 -42.013 32.194 1.00 30.28 493 TYR A N 1
ATOM 1095 C CA . TYR A 1 151 ? 37.345 -41.461 31.306 1.00 28.03 493 TYR A CA 1
ATOM 1096 C C . TYR A 1 151 ? 36.757 -41.155 29.926 1.00 27.41 493 TYR A C 1
ATOM 1097 O O . TYR A 1 151 ? 36.995 -40.083 29.363 1.00 25.52 493 TYR A O 1
ATOM 1106 N N . GLN A 1 152 ? 36.001 -42.112 29.390 1.00 22.40 494 GLN A N 1
ATOM 1107 C CA . GLN A 1 152 ? 35.369 -41.964 28.089 1.00 20.96 494 GLN A CA 1
ATOM 1108 C C . GLN A 1 152 ? 34.452 -40.741 28.059 1.00 28.92 494 GLN A C 1
ATOM 1109 O O . GLN A 1 152 ? 34.410 -40.009 27.064 1.00 25.23 494 GLN A O 1
ATOM 1115 N N . HIS A 1 153 ? 33.728 -40.535 29.157 1.00 24.04 495 HIS A N 1
ATOM 1116 C CA . HIS A 1 153 ? 32.795 -39.421 29.299 1.00 32.53 495 HIS A CA 1
ATOM 1117 C C . HIS A 1 153 ? 33.484 -38.076 29.328 1.00 29.03 495 HIS A C 1
ATOM 1118 O O . HIS A 1 153 ? 33.022 -37.132 28.690 1.00 32.73 495 HIS A O 1
ATOM 1125 N N . VAL A 1 154 ? 34.562 -37.980 30.100 1.00 27.54 496 VAL A N 1
ATOM 1126 C CA . VAL A 1 154 ? 35.318 -36.739 30.219 1.00 31.94 496 VAL A CA 1
ATOM 1127 C C . VAL A 1 154 ? 35.940 -36.384 28.875 1.00 32.83 496 VAL A C 1
ATOM 1128 O O . VAL A 1 154 ? 35.990 -35.216 28.494 1.00 31.90 496 VAL A O 1
ATOM 1132 N N . ALA A 1 155 ? 36.407 -37.398 28.156 1.00 30.95 497 ALA A N 1
ATOM 1133 C CA . ALA A 1 155 ? 37.000 -37.184 26.844 1.00 36.28 497 ALA A CA 1
ATOM 1134 C C . ALA A 1 155 ? 35.938 -36.711 25.835 1.00 32.47 497 ALA A C 1
ATOM 1135 O O . ALA A 1 155 ? 36.200 -35.850 24.995 1.00 37.10 497 ALA A O 1
ATOM 1137 N N . ALA A 1 156 ? 34.741 -37.282 25.930 1.00 27.75 498 ALA A N 1
ATOM 1138 C CA . ALA A 1 156 ? 33.648 -36.952 25.018 1.00 38.48 498 ALA A CA 1
ATOM 1139 C C . ALA A 1 156 ? 33.111 -35.541 25.170 1.00 34.51 498 ALA A C 1
ATOM 1140 O O . ALA A 1 156 ? 32.829 -34.877 24.176 1.00 41.91 498 ALA A O 1
ATOM 1142 N N . VAL A 1 157 ? 32.972 -35.077 26.405 1.00 35.60 499 VAL A N 1
ATOM 1143 C CA . VAL A 1 157 ? 32.411 -33.755 26.630 1.00 43.22 499 VAL A CA 1
ATOM 1144 C C . VAL A 1 157 ? 33.349 -32.693 27.171 1.00 54.72 499 VAL A C 1
ATOM 1145 O O . VAL A 1 157 ? 32.960 -31.533 27.290 1.00 55.10 499 VAL A O 1
ATOM 1149 N N . ASP A 1 158 ? 34.573 -33.074 27.512 1.00 48.08 500 ASP A N 1
ATOM 1150 C CA . ASP A 1 158 ? 35.533 -32.103 28.039 1.00 48.42 500 ASP A CA 1
ATOM 1151 C C . ASP A 1 158 ? 36.955 -32.623 27.857 1.00 55.21 500 ASP A C 1
ATOM 1152 O O . ASP A 1 158 ? 37.697 -32.832 28.829 1.00 48.40 500 ASP A O 1
ATOM 1157 N N . PRO A 1 159 ? 37.355 -32.822 26.590 1.00 59.84 501 PRO A N 1
ATOM 1158 C CA . PRO A 1 159 ? 38.674 -33.325 26.195 1.00 61.61 501 PRO A CA 1
ATOM 1159 C C . PRO A 1 159 ? 39.882 -32.623 26.817 1.00 52.12 501 PRO A C 1
ATOM 1160 O O . PRO A 1 159 ? 40.955 -33.222 26.932 1.00 54.46 501 PRO A O 1
ATOM 1164 N N . GLU A 1 160 ? 39.713 -31.369 27.228 1.00 53.40 502 GLU A N 1
ATOM 1165 C CA . GLU A 1 160 ? 40.819 -30.625 27.826 1.00 56.50 502 GLU A CA 1
ATOM 1166 C C . GLU A 1 160 ? 41.268 -31.255 29.142 1.00 43.29 502 GLU A C 1
ATOM 1167 O O . GLU A 1 160 ? 42.463 -31.370 29.414 1.00 55.20 502 GLU A O 1
ATOM 1169 N N . LYS A 1 161 ? 40.297 -31.672 29.944 1.00 41.21 503 LYS A N 1
ATOM 1170 C CA . LYS A 1 161 ? 40.564 -32.279 31.242 1.00 44.70 503 LYS A CA 1
ATOM 1171 C C . LYS A 1 161 ? 40.810 -33.788 31.201 1.00 48.21 503 LYS A C 1
ATOM 1172 O O . LYS A 1 161 ? 41.147 -34.395 32.223 1.00 43.27 503 LYS A O 1
ATOM 1175 N N . ALA A 1 162 ? 40.629 -34.396 30.034 1.00 37.12 504 ALA A N 1
ATOM 1176 C CA . ALA A 1 162 ? 40.844 -35.829 29.903 1.00 32.79 504 ALA A CA 1
ATOM 1177 C C . ALA A 1 162 ? 42.318 -36.182 30.087 1.00 29.24 504 ALA A C 1
ATOM 1178 O O . ALA A 1 162 ? 42.648 -37.169 30.749 1.00 29.74 504 ALA A O 1
ATOM 1180 N N . GLN A 1 163 ? 43.203 -35.368 29.518 1.00 34.95 505 GLN A N 1
ATOM 1181 C CA . GLN A 1 163 ? 44.643 -35.598 29.611 1.00 35.57 505 GLN A CA 1
ATOM 1182 C C . GLN A 1 163 ? 45.171 -35.761 31.037 1.00 35.81 505 GLN A C 1
ATOM 1183 O O . GLN A 1 163 ? 46.142 -36.486 31.272 1.00 38.06 505 GLN A O 1
ATOM 1189 N N . GLN A 1 164 ? 44.539 -35.088 31.988 1.00 39.19 506 GLN A N 1
ATOM 1190 C CA . GLN A 1 164 ? 44.971 -35.172 33.381 1.00 49.48 506 GLN A CA 1
ATOM 1191 C C . GLN A 1 164 ? 44.526 -36.460 34.080 1.00 36.32 506 GLN A C 1
ATOM 1192 O O . GLN A 1 164 ? 44.959 -36.752 35.190 1.00 43.84 506 GLN A O 1
ATOM 1195 N N . MET A 1 165 ? 43.662 -37.225 33.427 1.00 36.60 507 MET A N 1
ATOM 1196 C CA . MET A 1 165 ? 43.150 -38.474 33.992 1.00 36.83 507 MET A CA 1
ATOM 1197 C C . MET A 1 165 ? 43.907 -39.722 33.555 1.00 33.86 507 MET A C 1
ATOM 1198 O O . MET A 1 165 ? 43.772 -40.769 34.177 1.00 31.28 507 MET A O 1
ATOM 1203 N N . ARG A 1 166 ? 44.672 -39.612 32.471 1.00 27.98 508 ARG A N 1
ATOM 1204 C CA . ARG A 1 166 ? 45.393 -40.755 31.918 1.00 35.37 508 ARG A CA 1
ATOM 1205 C C . ARG A 1 166 ? 46.098 -41.657 32.932 1.00 28.32 508 ARG A C 1
ATOM 1206 O O . ARG A 1 166 ? 45.855 -42.861 32.970 1.00 26.46 508 ARG A O 1
ATOM 1214 N N . PHE A 1 167 ? 46.966 -41.066 33.742 1.00 30.09 509 PHE A N 1
ATOM 1215 C CA . PHE A 1 167 ? 47.723 -41.810 34.737 1.00 31.96 509 PHE A CA 1
ATOM 1216 C C . PHE A 1 167 ? 46.859 -42.447 35.813 1.00 24.82 509 PHE A C 1
ATOM 1217 O O . PHE A 1 167 ? 47.110 -43.578 36.216 1.00 31.38 509 PHE A O 1
ATOM 1225 N N . GLN A 1 168 ? 45.838 -41.731 36.269 1.00 36.41 510 GLN A N 1
ATOM 1226 C CA . GLN A 1 168 ? 44.941 -42.258 37.293 1.00 33.28 510 GLN A CA 1
ATOM 1227 C C . GLN A 1 168 ? 44.146 -43.462 36.781 1.00 34.02 510 GLN A C 1
ATOM 1228 O O . GLN A 1 168 ? 43.980 -44.449 37.498 1.00 28.02 510 GLN A O 1
ATOM 1234 N N . VAL A 1 169 ? 43.642 -43.387 35.549 1.00 24.94 511 VAL A N 1
ATOM 1235 C CA . VAL A 1 169 ? 42.879 -44.509 35.008 1.00 24.40 511 VAL A CA 1
ATOM 1236 C C . VAL A 1 169 ? 43.810 -45.720 34.847 1.00 26.79 511 VAL A C 1
ATOM 1237 O O . VAL A 1 169 ? 43.439 -46.851 35.160 1.00 25.49 511 VAL A O 1
ATOM 1241 N N . HIS A 1 170 ? 45.017 -45.452 34.349 1.00 24.03 512 HIS A N 1
ATOM 1242 C CA . HIS A 1 170 ? 46.050 -46.464 34.115 1.00 29.40 512 HIS A CA 1
ATOM 1243 C C . HIS A 1 170 ? 46.335 -47.205 35.431 1.00 32.61 512 HIS A C 1
ATOM 1244 O O . HIS A 1 170 ? 46.351 -48.439 35.490 1.00 26.41 512 HIS A O 1
ATOM 1251 N N . THR A 1 171 ? 46.543 -46.427 36.482 1.00 23.10 513 THR A N 1
ATOM 1252 C CA . THR A 1 171 ? 46.807 -46.954 37.815 1.00 32.70 513 THR A CA 1
ATOM 1253 C C . THR A 1 171 ? 45.612 -47.734 38.386 1.00 37.74 513 THR A C 1
ATOM 1254 O O . THR A 1 171 ? 45.762 -48.879 38.828 1.00 30.06 513 THR A O 1
ATOM 1258 N N . HIS A 1 172 ? 44.429 -47.127 38.364 1.00 26.83 514 HIS A N 1
ATOM 1259 C CA . HIS A 1 172 ? 43.248 -47.789 38.912 1.00 23.21 514 HIS A CA 1
ATOM 1260 C C . HIS A 1 172 ? 42.946 -49.112 38.219 1.00 27.84 514 HIS A C 1
ATOM 1261 O O . HIS A 1 172 ? 42.582 -50.099 38.872 1.00 28.09 514 HIS A O 1
ATOM 1268 N N . LEU A 1 173 ? 43.105 -49.141 36.898 1.00 31.71 515 LEU A N 1
ATOM 1269 C CA . LEU A 1 173 ? 42.864 -50.362 36.142 1.00 34.24 515 LEU A CA 1
ATOM 1270 C C . LEU A 1 173 ? 43.836 -51.467 36.590 1.00 33.52 515 LEU A C 1
ATOM 1271 O O . LEU A 1 173 ? 43.444 -52.621 36.702 1.00 26.88 515 LEU A O 1
ATOM 1276 N N . GLN A 1 174 ? 45.090 -51.120 36.863 1.00 27.97 516 GLN A N 1
ATOM 1277 C CA . GLN A 1 174 ? 46.043 -52.130 37.333 1.00 30.81 516 GLN A CA 1
ATOM 1278 C C . GLN A 1 174 ? 45.726 -52.550 38.775 1.00 27.49 516 GLN A C 1
ATOM 1279 O O . GLN A 1 174 ? 45.990 -53.681 39.175 1.00 32.45 516 GLN A O 1
ATOM 1285 N N . VAL A 1 175 ? 45.161 -51.642 39.559 1.00 28.48 517 VAL A N 1
ATOM 1286 C CA . VAL A 1 175 ? 44.806 -51.989 40.922 1.00 31.56 517 VAL A CA 1
ATOM 1287 C C . VAL A 1 175 ? 43.741 -53.085 40.875 1.00 42.69 517 VAL A C 1
ATOM 1288 O O . VAL A 1 175 ? 43.834 -54.096 41.573 1.00 33.37 517 VAL A O 1
ATOM 1292 N N . ILE A 1 176 ? 42.740 -52.883 40.027 1.00 31.73 518 ILE A N 1
ATOM 1293 C CA . ILE A 1 176 ? 41.643 -53.818 39.877 1.00 28.78 518 ILE A CA 1
ATOM 1294 C C . ILE A 1 176 ? 42.110 -55.195 39.419 1.00 39.42 518 ILE A C 1
ATOM 1295 O O . ILE A 1 176 ? 41.658 -56.217 39.942 1.00 33.96 518 ILE A O 1
ATOM 1300 N N . GLU A 1 177 ? 43.015 -55.223 38.445 1.00 32.01 519 GLU A N 1
ATOM 1301 C CA . GLU A 1 177 ? 43.531 -56.484 37.927 1.00 29.44 519 GLU A CA 1
ATOM 1302 C C . GLU A 1 177 ? 44.284 -57.228 39.028 1.00 31.07 519 GLU A C 1
ATOM 1303 O O . GLU A 1 177 ? 44.131 -58.439 39.190 1.00 34.48 519 GLU A O 1
ATOM 1306 N N . GLU A 1 178 ? 45.091 -56.492 39.782 1.00 25.73 520 GLU A N 1
ATOM 1307 C CA . GLU A 1 178 ? 45.859 -57.072 40.867 1.00 32.71 520 GLU A CA 1
ATOM 1308 C C . GLU A 1 178 ? 44.951 -57.639 41.955 1.00 43.25 520 GLU A C 1
ATOM 1309 O O . GLU A 1 178 ? 45.275 -58.660 42.554 1.00 34.34 520 GLU A O 1
ATOM 1312 N N . ARG A 1 179 ? 43.826 -56.976 42.221 1.00 40.26 521 ARG A N 1
ATOM 1313 C CA . ARG A 1 179 ? 42.898 -57.466 43.236 1.00 39.39 521 ARG A CA 1
ATOM 1314 C C . ARG A 1 179 ? 42.267 -58.774 42.795 1.00 32.02 521 ARG A C 1
ATOM 1315 O O . ARG A 1 179 ? 42.066 -59.674 43.604 1.00 41.14 521 ARG A O 1
ATOM 1323 N N . VAL A 1 180 ? 41.948 -58.871 41.509 1.00 35.54 522 VAL A N 1
ATOM 1324 C CA . VAL A 1 180 ? 41.348 -60.075 40.958 1.00 34.36 522 VAL A CA 1
ATOM 1325 C C . VAL A 1 180 ? 42.320 -61.245 41.075 1.00 48.45 522 VAL A C 1
ATOM 1326 O O . VAL A 1 180 ? 41.922 -62.368 41.394 1.00 44.71 522 VAL A O 1
ATOM 1330 N N . ASN A 1 181 ? 43.598 -60.978 40.833 1.00 32.14 523 ASN A N 1
ATOM 1331 C CA . ASN A 1 181 ? 44.592 -62.031 40.926 1.00 41.34 523 ASN A CA 1
ATOM 1332 C C . ASN A 1 181 ? 44.803 -62.461 42.369 1.00 37.75 523 ASN A C 1
ATOM 1333 O O . ASN A 1 181 ? 44.969 -63.645 42.638 1.00 39.69 523 ASN A O 1
ATOM 1338 N N . GLN A 1 182 ? 44.798 -61.521 43.303 1.00 28.76 524 GLN A N 1
ATOM 1339 C CA . GLN A 1 182 ? 44.974 -61.910 44.693 1.00 35.55 524 GLN A CA 1
ATOM 1340 C C . GLN A 1 182 ? 43.835 -62.796 45.177 1.00 45.10 524 GLN A C 1
ATOM 1341 O O . GLN A 1 182 ? 44.062 -63.765 45.902 1.00 41.07 524 GLN A O 1
ATOM 1347 N N . SER A 1 183 ? 42.616 -62.460 44.766 1.00 39.90 525 SER A N 1
ATOM 1348 C CA . SER A 1 183 ? 41.438 -63.207 45.186 1.00 44.26 525 SER A CA 1
ATOM 1349 C C . SER A 1 183 ? 41.418 -64.630 44.654 1.00 49.54 525 SER A C 1
ATOM 1350 O O . SER A 1 183 ? 41.052 -65.561 45.377 1.00 56.91 525 SER A O 1
ATOM 1353 N N . LEU A 1 184 ? 41.800 -64.806 43.397 1.00 54.29 526 LEU A N 1
ATOM 1354 C CA . LEU A 1 184 ? 41.849 -66.144 42.831 1.00 54.14 526 LEU A CA 1
ATOM 1355 C C . LEU A 1 184 ? 42.903 -66.923 43.613 1.00 62.41 526 LEU A C 1
ATOM 1356 O O . LEU A 1 184 ? 42.850 -68.146 43.705 1.00 62.92 526 LEU A O 1
ATOM 1361 N N . GLY A 1 185 ? 43.859 -66.189 44.174 1.00 48.37 527 GLY A N 1
ATOM 1362 C CA . GLY A 1 185 ? 44.920 -66.798 44.952 1.00 51.43 527 GLY A CA 1
ATOM 1363 C C . GLY A 1 185 ? 44.400 -67.406 46.239 1.00 41.85 527 GLY A C 1
ATOM 1364 O O . GLY A 1 185 ? 45.002 -68.329 46.783 1.00 49.94 527 GLY A O 1
ATOM 1365 N N . LEU A 1 186 ? 43.284 -66.885 46.737 1.00 41.97 528 LEU A N 1
ATOM 1366 C CA . LEU A 1 186 ? 42.686 -67.412 47.956 1.00 41.34 528 LEU A CA 1
ATOM 1367 C C . LEU A 1 186 ? 42.231 -68.838 47.664 1.00 41.15 528 LEU A C 1
ATOM 1368 O O . LEU A 1 186 ? 42.203 -69.693 48.549 1.00 43.28 528 LEU A O 1
ATOM 1373 N N . LEU A 1 187 ? 41.876 -69.080 46.407 1.00 43.53 529 LEU A N 1
ATOM 1374 C CA . LEU A 1 187 ? 41.400 -70.385 45.969 1.00 53.02 529 LEU A CA 1
ATOM 1375 C C . LEU A 1 187 ? 42.533 -71.410 45.926 1.00 62.98 529 LEU A C 1
ATOM 1376 O O . LEU A 1 187 ? 42.480 -72.457 46.584 1.00 50.03 529 LEU A O 1
ATOM 1381 N N . ASP A 1 188 ? 43.558 -71.099 45.142 1.00 67.10 530 ASP A N 1
ATOM 1382 C CA . ASP A 1 188 ? 44.712 -71.974 44.998 1.00 77.16 530 ASP A CA 1
ATOM 1383 C C . ASP A 1 188 ? 45.318 -72.372 46.346 1.00 79.75 530 ASP A C 1
ATOM 1384 O O . ASP A 1 188 ? 46.234 -73.193 46.402 1.00 89.05 530 ASP A O 1
ATOM 1386 N N . GLN A 1 189 ? 44.795 -71.801 47.428 1.00 74.11 531 GLN A N 1
ATOM 1387 C CA . GLN A 1 189 ? 45.284 -72.083 48.783 1.00 73.23 531 GLN A CA 1
ATOM 1388 C C . GLN A 1 189 ? 44.704 -73.372 49.365 1.00 78.95 531 GLN A C 1
ATOM 1389 O O . GLN A 1 189 ? 45.042 -73.771 50.482 1.00 83.91 531 GLN A O 1
ATOM 1391 N N . ASN A 1 190 ? 43.813 -74.001 48.603 1.00 73.72 532 ASN A N 1
ATOM 1392 C CA . ASN A 1 190 ? 43.167 -75.261 48.983 1.00 59.47 532 ASN A CA 1
ATOM 1393 C C . ASN A 1 190 ? 43.326 -76.135 47.763 1.00 56.12 532 ASN A C 1
ATOM 1394 O O . ASN A 1 190 ? 42.465 -76.155 46.892 1.00 47.17 532 ASN A O 1
ATOM 1399 N N . PRO A 1 191 ? 44.445 -76.865 47.688 1.00 66.47 533 PRO A N 1
ATOM 1400 C CA . PRO A 1 191 ? 44.769 -77.763 46.574 1.00 61.27 533 PRO A CA 1
ATOM 1401 C C . PRO A 1 191 ? 43.595 -78.560 46.004 1.00 53.33 533 PRO A C 1
ATOM 1402 O O . PRO A 1 191 ? 43.316 -78.478 44.806 1.00 48.37 533 PRO A O 1
ATOM 1406 N N . HIS A 1 192 ? 42.896 -79.319 46.852 1.00 48.76 534 HIS A N 1
ATOM 1407 C CA . HIS A 1 192 ? 41.771 -80.142 46.382 1.00 53.54 534 HIS A CA 1
ATOM 1408 C C . HIS A 1 192 ? 40.673 -79.344 45.680 1.00 54.32 534 HIS A C 1
ATOM 1409 O O . HIS A 1 192 ? 40.322 -79.618 44.530 1.00 47.32 534 HIS A O 1
ATOM 1411 N N . LEU A 1 193 ? 40.139 -78.351 46.380 1.00 51.09 535 LEU A N 1
ATOM 1412 C CA . LEU A 1 193 ? 39.087 -77.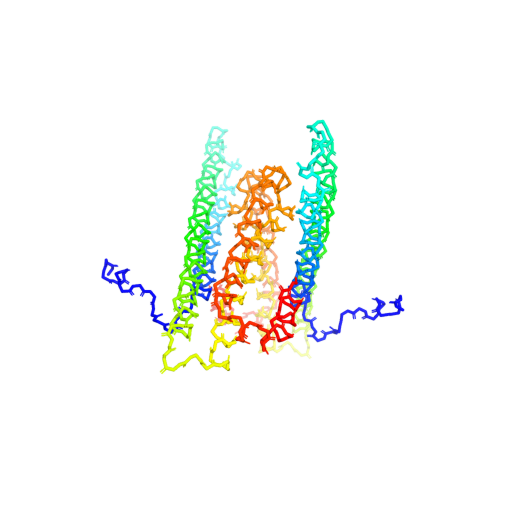505 45.830 1.00 47.45 535 LEU A CA 1
ATOM 1413 C C . LEU A 1 193 ? 39.560 -76.849 44.537 1.00 50.68 535 LEU A C 1
ATOM 1414 O O . LEU A 1 193 ? 38.806 -76.754 43.561 1.00 47.07 535 LEU A O 1
ATOM 1419 N N . ALA A 1 194 ? 40.810 -76.396 44.533 1.00 44.99 536 ALA A N 1
ATOM 1420 C CA . ALA A 1 194 ? 41.375 -75.734 43.363 1.00 50.17 536 ALA A CA 1
ATOM 1421 C C . ALA A 1 194 ? 41.375 -76.666 42.151 1.00 56.62 536 ALA A C 1
ATOM 1422 O O . ALA A 1 194 ? 41.104 -76.251 41.022 1.00 49.93 536 ALA A O 1
ATOM 1424 N N . GLN A 1 195 ? 41.676 -77.936 42.393 1.00 53.25 537 GLN A N 1
ATOM 1425 C CA . GLN A 1 195 ? 41.695 -78.922 41.322 1.00 71.01 537 GLN A CA 1
ATOM 1426 C C . GLN A 1 195 ? 40.279 -79.117 40.809 1.00 67.11 537 GLN A C 1
ATOM 1427 O O . GLN A 1 195 ? 40.042 -79.097 39.602 1.00 62.55 537 GLN A O 1
ATOM 1433 N N . GLU A 1 196 ? 39.350 -79.328 41.739 1.00 55.55 538 GLU A N 1
ATOM 1434 C CA . GLU A 1 196 ? 37.940 -79.532 41.417 1.00 53.48 538 GLU A CA 1
ATOM 1435 C C . GLU A 1 196 ? 37.374 -78.462 40.485 1.00 56.25 538 GLU A C 1
ATOM 1436 O O . GLU A 1 196 ? 36.755 -78.771 39.468 1.00 60.55 538 GLU A O 1
ATOM 1442 N N . LEU A 1 197 ? 37.580 -77.201 40.854 1.00 44.45 539 LEU A N 1
ATOM 1443 C CA . LEU A 1 197 ? 37.051 -76.071 40.091 1.00 58.22 539 LEU A CA 1
ATOM 1444 C C . LEU A 1 197 ? 37.953 -75.586 38.977 1.00 49.91 539 LEU A C 1
ATOM 14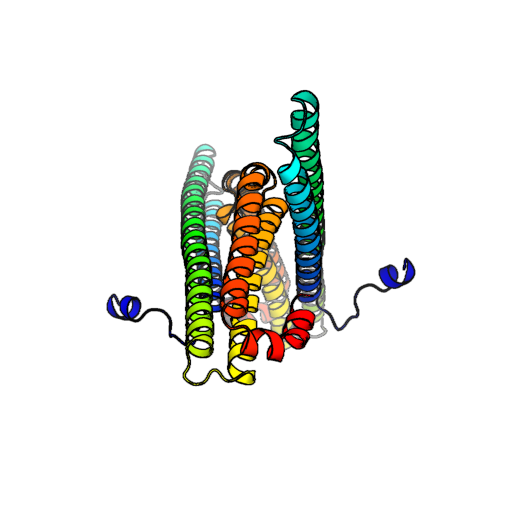45 O O . LEU A 1 197 ? 37.595 -74.661 38.250 1.00 52.69 539 LEU A O 1
ATOM 1450 N N . ARG A 1 198 ? 39.115 -76.213 38.846 1.00 52.18 540 ARG A N 1
ATOM 1451 C CA . ARG A 1 198 ? 40.079 -75.818 37.834 1.00 54.94 540 ARG A CA 1
ATOM 1452 C C . ARG A 1 198 ? 39.488 -75.526 36.453 1.00 42.46 540 ARG A C 1
ATOM 1453 O O . ARG A 1 198 ? 39.679 -74.446 35.918 1.00 40.84 540 ARG A O 1
ATOM 1461 N N . PRO A 1 199 ? 38.751 -76.479 35.866 1.00 49.87 541 PRO A N 1
ATOM 1462 C CA . PRO A 1 199 ? 38.190 -76.204 34.538 1.00 56.63 541 PRO A CA 1
ATOM 1463 C C . PRO A 1 199 ? 37.112 -75.121 34.431 1.00 56.73 541 PRO A C 1
ATOM 1464 O O . PRO A 1 199 ? 37.049 -74.404 33.432 1.00 59.64 541 PRO A O 1
ATOM 1468 N N . GLN A 1 200 ? 36.258 -74.989 35.442 1.00 59.69 542 GLN A N 1
ATOM 1469 C CA . GLN A 1 200 ? 35.209 -73.967 35.397 1.00 53.93 542 GLN A CA 1
ATOM 1470 C C . GLN A 1 200 ? 35.833 -72.586 35.594 1.00 50.66 542 GLN A C 1
ATOM 1471 O O . GLN A 1 200 ? 35.408 -71.593 34.989 1.00 56.29 542 GLN A O 1
ATOM 1477 N N . ILE A 1 201 ? 36.839 -72.522 36.459 1.00 48.67 543 ILE A N 1
ATOM 1478 C CA . ILE A 1 201 ? 37.536 -71.261 36.711 1.00 60.00 543 ILE A CA 1
ATOM 1479 C C . ILE A 1 201 ? 38.103 -70.743 35.392 1.00 64.42 543 ILE A C 1
ATOM 1480 O O . ILE A 1 201 ? 38.066 -69.544 35.113 1.00 72.90 543 ILE A O 1
ATOM 1482 N N . GLN A 1 202 ? 38.617 -71.654 34.572 1.00 69.85 544 GLN A N 1
ATOM 1483 C CA . GLN A 1 202 ? 39.187 -71.271 33.277 1.00 69.54 544 GLN A CA 1
ATOM 1484 C C . GLN A 1 202 ? 38.166 -70.606 32.352 1.00 63.76 544 GLN A C 1
ATOM 1485 O O . GLN A 1 202 ? 38.409 -69.516 31.833 1.00 69.27 544 GLN A O 1
ATOM 1487 N N . GLU A 1 203 ? 37.023 -71.258 32.164 1.00 70.53 545 GLU A N 1
ATOM 1488 C CA . GLU A 1 203 ? 35.969 -70.739 31.297 1.00 79.12 545 GLU A CA 1
ATOM 1489 C C . GLU A 1 203 ? 35.528 -69.326 31.647 1.00 88.34 545 GLU A C 1
ATOM 1490 O O . GLU A 1 203 ? 35.288 -68.503 30.766 1.00 89.48 545 GLU A O 1
ATOM 1492 N N . LEU A 1 204 ? 35.443 -69.050 32.945 1.00 87.56 546 LEU A N 1
ATOM 1493 C CA . LEU A 1 204 ? 35.014 -67.746 33.441 1.00 88.21 546 LEU A CA 1
ATOM 1494 C C . LEU A 1 204 ? 35.884 -66.557 33.012 1.00 90.95 546 LEU A C 1
ATOM 1495 O O . LEU A 1 204 ? 35.361 -65.530 32.573 1.00 97.05 546 LEU A O 1
ATOM 1497 N N . LEU A 1 205 ? 37.202 -66.692 33.145 1.00 94.24 547 LEU A N 1
ATOM 1498 C CA . LEU A 1 205 ? 38.125 -65.606 32.815 1.00 108.61 547 LEU A CA 1
ATOM 1499 C C . LEU A 1 205 ? 37.779 -64.819 31.554 1.00 118.73 547 LEU A C 1
ATOM 1500 O O . LEU A 1 205 ? 37.726 -63.585 31.595 1.00 125.68 547 LEU A O 1
ATOM 1502 N N . HIS A 1 206 ? 37.567 -65.523 30.443 1.00 124.62 548 HIS A N 1
ATOM 1503 C CA . HIS A 1 206 ? 37.268 -64.874 29.171 1.00 124.64 548 HIS A CA 1
ATOM 1504 C C . HIS A 1 206 ? 36.241 -63.762 29.311 1.00 121.38 548 HIS A C 1
ATOM 1505 O O . HIS A 1 206 ? 36.318 -62.830 28.488 1.00 116.27 548 HIS A O 1
ATOM 1507 N N . ASP B 1 12 ? 25.564 -51.407 2.559 1.00 81.92 354 ASP B N 1
ATOM 1508 C CA . ASP B 1 12 ? 26.411 -50.388 3.251 1.00 86.00 354 ASP B CA 1
ATOM 1509 C C . ASP B 1 12 ? 25.971 -48.976 2.874 1.00 85.72 354 ASP B C 1
ATOM 1510 O O . ASP B 1 12 ? 25.456 -48.232 3.714 1.00 71.67 354 ASP B O 1
ATOM 1512 N N . GLY B 1 13 ? 26.203 -48.603 1.616 1.00 80.40 355 GLY B N 1
ATOM 1513 C CA . GLY B 1 13 ? 25.788 -47.290 1.150 1.00 69.42 355 GLY B CA 1
ATOM 1514 C C . GLY B 1 13 ? 24.274 -47.309 1.027 1.00 60.90 355 GLY B C 1
ATOM 1515 O O . GLY B 1 13 ? 23.604 -46.278 1.084 1.00 56.89 355 GLY B O 1
ATOM 1516 N N . VAL B 1 14 ? 23.746 -48.520 0.882 1.00 56.18 356 VAL B N 1
ATOM 1517 C CA . VAL B 1 14 ? 22.317 -48.762 0.744 1.00 50.29 356 VAL B CA 1
ATOM 1518 C C . VAL B 1 14 ? 21.583 -48.723 2.084 1.00 45.33 356 VAL B C 1
ATOM 1519 O O . VAL B 1 14 ? 20.493 -48.160 2.185 1.00 41.74 356 VAL B O 1
ATOM 1523 N N . ASP B 1 15 ? 22.174 -49.334 3.107 1.00 37.63 357 ASP B N 1
ATOM 1524 C CA . ASP B 1 15 ? 21.554 -49.360 4.427 1.00 42.02 357 ASP B CA 1
ATOM 1525 C C . ASP B 1 15 ? 21.510 -47.951 5.016 1.00 42.89 357 ASP B C 1
ATOM 1526 O O . ASP B 1 15 ? 20.624 -47.618 5.803 1.00 45.33 357 ASP B O 1
ATOM 1531 N N . ILE B 1 16 ? 22.472 -47.127 4.632 1.00 31.08 358 ILE B N 1
ATOM 1532 C CA . ILE B 1 16 ? 22.523 -45.763 5.112 1.00 37.44 358 ILE B CA 1
ATOM 1533 C C . ILE B 1 16 ? 21.445 -44.941 4.412 1.00 44.35 358 ILE B C 1
ATOM 1534 O O . ILE B 1 16 ? 20.919 -43.995 4.990 1.00 38.76 358 ILE B O 1
ATOM 1539 N N . TYR B 1 17 ? 21.092 -45.325 3.185 1.00 37.38 359 TYR B N 1
ATOM 1540 C CA . TYR B 1 17 ? 20.046 -44.622 2.438 1.00 31.23 359 TYR B CA 1
ATOM 1541 C C . TYR B 1 17 ? 18.711 -44.870 3.112 1.00 31.97 359 TYR B C 1
ATOM 1542 O O . TYR B 1 17 ? 17.912 -43.954 3.293 1.00 33.87 359 TYR B O 1
ATOM 1551 N N . PHE B 1 18 ? 18.459 -46.122 3.465 1.00 26.88 360 PHE B N 1
ATOM 1552 C CA . PHE B 1 18 ? 17.212 -46.473 4.117 1.00 39.22 360 PHE B CA 1
ATOM 1553 C C . PHE B 1 18 ? 17.156 -45.943 5.544 1.00 39.26 360 PHE B C 1
ATOM 1554 O O . PHE B 1 18 ? 16.076 -45.721 6.083 1.00 50.58 360 PHE B O 1
ATOM 1562 N N . GLY B 1 19 ? 18.321 -45.739 6.152 1.00 45.72 361 GLY B N 1
ATOM 1563 C CA . GLY B 1 19 ? 18.363 -45.230 7.513 1.00 32.45 361 GLY B CA 1
ATOM 1564 C C . GLY B 1 19 ? 17.688 -46.126 8.533 1.00 35.91 361 GLY B C 1
ATOM 1565 O O . GLY B 1 19 ? 17.445 -47.313 8.290 1.00 34.02 361 GLY B O 1
ATOM 1566 N N . MET B 1 20 ? 17.378 -45.542 9.684 1.00 41.06 362 MET B N 1
ATOM 1567 C CA . MET B 1 20 ? 16.735 -46.270 10.771 1.00 46.42 362 MET B CA 1
ATOM 1568 C C . MET B 1 20 ? 15.311 -46.645 10.427 1.00 44.88 362 MET B C 1
ATOM 1569 O O . MET B 1 20 ? 14.602 -45.882 9.773 1.00 52.11 362 MET B O 1
ATOM 1574 N N . PRO B 1 21 ? 14.865 -47.826 10.873 1.00 49.81 363 PRO B N 1
ATOM 1575 C CA . PRO B 1 21 ? 13.490 -48.234 10.577 1.00 60.05 363 PRO B CA 1
ATOM 1576 C C . PRO B 1 21 ? 12.505 -47.268 11.241 1.00 61.03 363 PRO B C 1
ATOM 1577 O O . PRO B 1 21 ? 12.800 -46.686 12.290 1.00 53.14 363 PRO B O 1
ATOM 1581 N N . GLY B 1 22 ? 11.343 -47.096 10.617 1.00 57.64 364 GLY B N 1
ATOM 1582 C CA . GLY B 1 22 ? 10.340 -46.187 11.144 1.00 61.39 364 GLY B CA 1
ATOM 1583 C C . GLY B 1 22 ? 9.908 -46.437 12.575 1.00 56.87 364 GLY B C 1
ATOM 1584 O O . GLY B 1 22 ? 9.528 -45.506 13.284 1.00 70.57 364 GLY B O 1
ATOM 1585 N N . GLU B 1 23 ? 9.965 -47.692 13.006 1.00 64.30 365 GLU B N 1
ATOM 1586 C CA . GLU B 1 23 ? 9.567 -48.046 14.360 1.00 59.94 365 GLU B CA 1
ATOM 1587 C C . GLU B 1 23 ? 10.527 -47.488 15.405 1.00 54.27 365 GLU B C 1
ATOM 1588 O O . GLU B 1 23 ? 10.366 -47.744 16.596 1.00 62.69 365 GLU B O 1
ATOM 1590 N N . ILE B 1 24 ? 11.520 -46.723 14.963 1.00 52.85 366 ILE B N 1
ATOM 1591 C CA . ILE B 1 24 ? 12.510 -46.160 15.879 1.00 44.40 366 ILE B CA 1
ATOM 1592 C C . ILE B 1 24 ? 12.525 -44.638 15.901 1.00 46.19 366 ILE B C 1
ATOM 1593 O O . ILE B 1 24 ? 12.858 -43.999 14.903 1.00 43.79 366 ILE B O 1
ATOM 1598 N N . SER B 1 25 ? 12.176 -44.066 17.054 1.00 35.13 367 SER B N 1
ATOM 1599 C CA . SER B 1 25 ? 12.137 -42.616 17.217 1.00 40.09 367 SER B CA 1
ATOM 1600 C C . SER B 1 25 ? 13.542 -42.019 17.240 1.00 39.63 367 SER B C 1
ATOM 1601 O O . SER B 1 25 ? 14.509 -42.711 17.555 1.00 44.89 367 SER B O 1
ATOM 1604 N N . GLU B 1 26 ? 13.645 -40.740 16.888 1.00 42.91 368 GLU B N 1
ATOM 1605 C CA . GLU B 1 26 ? 14.919 -40.035 16.870 1.00 36.87 368 GLU B CA 1
ATOM 1606 C C . GLU B 1 26 ? 15.579 -40.149 18.237 1.00 37.04 368 GLU B C 1
ATOM 1607 O O . GLU B 1 26 ? 16.782 -40.389 18.342 1.00 40.20 368 GLU B O 1
ATOM 1613 N N . HIS B 1 27 ? 14.773 -39.993 19.280 1.00 30.49 369 HIS B N 1
ATOM 1614 C CA . HIS B 1 27 ? 15.265 -40.069 20.645 1.00 39.61 369 HIS B CA 1
ATOM 1615 C C . HIS B 1 27 ? 15.891 -41.421 20.972 1.00 37.14 369 HIS B C 1
ATOM 1616 O O . HIS B 1 27 ? 17.036 -41.477 21.402 1.00 39.01 369 HIS B O 1
ATOM 1623 N N . GLU B 1 28 ? 15.163 -42.513 20.781 1.00 34.51 370 GLU B N 1
ATOM 1624 C CA . GLU B 1 28 ? 15.751 -43.804 21.098 1.00 40.97 370 GLU B CA 1
ATOM 1625 C C . GLU B 1 28 ? 16.928 -44.105 20.157 1.00 37.05 370 GLU B C 1
ATOM 1626 O O . GLU B 1 28 ? 17.949 -44.634 20.599 1.00 41.18 370 GLU B O 1
ATOM 1628 N N . GLY B 1 29 ? 16.805 -43.737 18.879 1.00 34.22 371 GLY B N 1
ATOM 1629 C CA . GLY B 1 29 ? 17.896 -43.953 17.936 1.00 28.07 371 GLY B CA 1
ATOM 1630 C C . GLY B 1 29 ? 19.158 -43.256 18.429 1.00 29.50 371 GLY B C 1
ATOM 1631 O O . GLY B 1 29 ? 20.255 -43.814 18.390 1.00 30.00 371 GLY B O 1
ATOM 1632 N N . PHE B 1 30 ? 18.995 -42.032 18.919 1.00 32.61 372 PHE B N 1
ATOM 1633 C CA . PHE B 1 30 ? 20.100 -41.233 19.451 1.00 30.82 372 PHE B CA 1
ATOM 1634 C C . PHE B 1 30 ? 20.757 -41.900 20.665 1.00 27.16 372 PHE B C 1
ATOM 1635 O O . PHE B 1 30 ? 21.980 -42.029 20.732 1.00 30.74 372 PHE B O 1
ATOM 1643 N N . LEU B 1 31 ? 19.942 -42.310 21.631 1.00 30.67 373 LEU B N 1
ATOM 1644 C CA . LEU B 1 31 ? 20.459 -42.961 22.832 1.00 36.50 373 LEU B CA 1
ATOM 1645 C C . LEU B 1 31 ? 21.216 -44.224 22.465 1.00 32.00 373 LEU B C 1
ATOM 1646 O O . LEU B 1 31 ? 22.306 -44.479 22.961 1.00 32.14 373 LEU B O 1
ATOM 1651 N N . ARG B 1 32 ? 20.628 -45.009 21.594 1.00 30.06 374 ARG B N 1
ATOM 1652 C CA . ARG B 1 32 ? 21.203 -46.231 21.116 1.00 33.81 374 ARG B CA 1
ATOM 1653 C C . ARG B 1 32 ? 22.566 -46.007 20.489 1.00 32.99 374 ARG B C 1
ATOM 1654 O O . ARG B 1 32 ? 23.495 -46.702 20.788 1.00 31.80 374 ARG B O 1
ATOM 1657 N N . ALA B 1 33 ? 22.651 -45.007 19.640 1.00 29.88 375 ALA B N 1
ATOM 1658 C CA . ALA B 1 33 ? 23.904 -44.678 18.992 1.00 29.37 375 ALA B CA 1
ATOM 1659 C C . ALA B 1 33 ? 24.928 -44.236 20.043 1.00 36.54 375 ALA B C 1
ATOM 1660 O O . ALA B 1 33 ? 26.101 -44.626 20.006 1.00 31.67 375 ALA B O 1
ATOM 1662 N N . LYS B 1 34 ? 24.474 -43.422 20.985 1.00 28.86 376 LYS B N 1
ATOM 1663 C CA . LYS B 1 34 ? 25.346 -42.923 22.034 1.00 27.59 376 LYS B CA 1
ATOM 1664 C C . LYS B 1 34 ? 25.907 -44.072 22.891 1.00 34.40 376 LYS B C 1
ATOM 1665 O O . LYS B 1 34 ? 27.087 -44.067 23.241 1.00 27.36 376 LYS B O 1
ATOM 1671 N N . MET B 1 35 ? 25.078 -45.065 23.206 1.00 31.69 377 MET B N 1
ATOM 1672 C CA . MET B 1 35 ? 25.532 -46.198 24.018 1.00 28.16 377 MET B CA 1
ATOM 1673 C C . MET B 1 35 ? 26.495 -47.084 23.221 1.00 34.53 377 MET B C 1
ATOM 1674 O O . MET B 1 35 ? 27.500 -47.552 23.754 1.00 29.51 377 MET B O 1
ATOM 1679 N N . ASP B 1 36 ? 26.195 -47.306 21.945 1.00 28.11 378 ASP B N 1
ATOM 1680 C CA . ASP B 1 36 ? 27.076 -48.104 21.094 1.00 32.17 378 ASP B CA 1
ATOM 1681 C C . ASP B 1 36 ? 28.479 -47.496 21.060 1.00 32.79 378 ASP B C 1
ATOM 1682 O O . ASP B 1 36 ? 29.474 -48.208 21.184 1.00 32.69 378 ASP B O 1
ATOM 1687 N N . LEU B 1 37 ? 28.559 -46.183 20.889 1.00 27.11 379 LEU B N 1
ATOM 1688 C CA . LEU B 1 37 ? 29.854 -45.510 20.832 1.00 24.92 379 LEU B CA 1
ATOM 1689 C C . LEU B 1 37 ? 30.559 -45.476 22.182 1.00 27.83 379 LEU B C 1
ATOM 1690 O O . LEU B 1 37 ? 31.792 -45.480 22.243 1.00 32.21 379 LEU B O 1
ATOM 1695 N N . GLU B 1 38 ? 29.776 -45.427 23.258 1.00 27.25 380 GLU B N 1
ATOM 1696 C CA . GLU B 1 38 ? 30.319 -45.415 24.613 1.00 27.64 380 GLU B CA 1
ATOM 1697 C C . GLU B 1 38 ? 31.069 -46.726 24.836 1.00 28.60 380 GLU B C 1
ATOM 1698 O O . GLU B 1 38 ? 32.212 -46.743 25.297 1.00 26.90 380 GLU B O 1
ATOM 1704 N N . GLU B 1 39 ? 30.393 -47.817 24.500 1.00 21.44 381 GLU B N 1
ATOM 1705 C CA . GLU B 1 39 ? 30.921 -49.173 24.639 1.00 29.51 381 GLU B CA 1
ATOM 1706 C C . GLU B 1 39 ? 32.128 -49.425 23.748 1.00 25.95 381 GLU B C 1
ATOM 1707 O O . GLU B 1 39 ? 33.115 -50.036 24.168 1.00 30.18 381 GLU B O 1
ATOM 1713 N N . ARG B 1 40 ? 32.042 -48.960 22.510 1.00 25.27 382 ARG B N 1
ATOM 1714 C CA . ARG B 1 40 ? 33.129 -49.138 21.557 1.00 29.39 382 ARG B CA 1
ATOM 1715 C C . ARG B 1 40 ? 34.397 -48.444 22.061 1.00 28.37 382 ARG B C 1
ATOM 1716 O O . ARG B 1 40 ? 35.490 -49.004 22.032 1.00 23.80 382 ARG B O 1
ATOM 1724 N N . ARG B 1 41 ? 34.240 -47.217 22.541 1.00 22.26 383 ARG B N 1
ATOM 1725 C CA . ARG B 1 41 ? 35.375 -46.457 23.028 1.00 21.53 383 ARG B CA 1
ATOM 1726 C C . ARG B 1 41 ? 35.935 -47.013 24.337 1.00 24.49 383 ARG B C 1
ATOM 1727 O O . ARG B 1 41 ? 37.147 -46.991 24.557 1.00 25.01 383 ARG B O 1
ATOM 1735 N N . MET B 1 42 ? 35.059 -47.507 25.204 1.00 25.06 384 MET B N 1
ATOM 1736 C CA . MET B 1 42 ? 35.506 -48.098 26.460 1.00 26.70 384 MET B CA 1
ATOM 1737 C C . MET B 1 42 ? 36.438 -49.285 26.167 1.00 24.25 384 MET B C 1
ATOM 1738 O O . MET B 1 42 ? 37.468 -49.432 26.816 1.00 24.67 384 MET B O 1
ATOM 1743 N N . ARG B 1 43 ? 36.089 -50.114 25.183 1.00 31.75 385 ARG B N 1
ATOM 1744 C CA . ARG B 1 43 ? 36.931 -51.262 24.804 1.00 27.63 385 ARG B CA 1
ATOM 1745 C C . ARG B 1 43 ? 38.285 -50.837 24.236 1.00 27.72 385 ARG B C 1
ATOM 1746 O O . ARG B 1 43 ? 39.302 -51.490 24.481 1.00 29.48 385 ARG B O 1
ATOM 1754 N N . GLN B 1 44 ? 38.294 -49.768 23.448 1.00 27.05 386 GLN B N 1
ATOM 1755 C CA . GLN B 1 44 ? 39.541 -49.276 22.862 1.00 27.04 386 GLN B CA 1
ATOM 1756 C C . GLN B 1 44 ? 40.453 -48.731 23.954 1.00 20.57 386 GLN B C 1
ATOM 1757 O O . GLN B 1 44 ? 41.647 -48.976 23.950 1.00 27.30 386 GLN B O 1
ATOM 1763 N N . ILE B 1 45 ? 39.882 -47.982 24.884 1.00 26.28 387 ILE B N 1
ATOM 1764 C CA . ILE B 1 45 ? 40.658 -47.427 25.982 1.00 26.53 387 ILE B CA 1
ATOM 1765 C C . ILE B 1 45 ? 41.254 -48.571 26.792 1.00 26.14 387 ILE B C 1
ATOM 1766 O O . ILE B 1 45 ? 42.414 -48.537 27.185 1.00 27.51 387 ILE B O 1
ATOM 1771 N N . ASN B 1 46 ? 40.442 -49.582 27.056 1.00 24.88 388 ASN B N 1
ATOM 1772 C CA . ASN B 1 46 ? 40.926 -50.691 27.832 1.00 25.63 388 ASN B CA 1
ATOM 1773 C C . ASN B 1 46 ? 42.092 -51.390 27.119 1.00 20.33 388 ASN B C 1
ATOM 1774 O O . ASN B 1 46 ? 43.099 -51.681 27.732 1.00 24.00 388 ASN B O 1
ATOM 1779 N N . GLU B 1 47 ? 41.958 -51.628 25.821 1.00 29.48 389 GLU B N 1
ATOM 1780 C CA . GLU B 1 47 ? 43.013 -52.281 25.050 1.00 27.14 389 GLU B CA 1
ATOM 1781 C C . GLU B 1 47 ? 44.303 -51.458 25.084 1.00 27.97 389 GLU B C 1
ATOM 1782 O O . GLU B 1 47 ? 45.394 -52.008 25.212 1.00 23.23 389 GLU B O 1
ATOM 1788 N N . VAL B 1 48 ? 44.180 -50.139 24.977 1.00 23.89 390 VAL B N 1
ATOM 1789 C CA . VAL B 1 48 ? 45.359 -49.290 25.017 1.00 24.08 390 VAL B CA 1
ATOM 1790 C C . VAL B 1 48 ? 45.982 -49.301 26.404 1.00 26.81 390 VAL B C 1
ATOM 1791 O O . VAL B 1 48 ? 47.203 -49.326 26.536 1.00 27.33 390 VAL B O 1
ATOM 1795 N N . MET B 1 49 ? 45.148 -49.281 27.441 1.00 26.33 391 MET B N 1
ATOM 1796 C CA . MET B 1 49 ? 45.660 -49.275 28.811 1.00 21.62 391 MET B CA 1
ATOM 1797 C C . MET B 1 49 ? 46.395 -50.574 29.122 1.00 25.83 391 MET B C 1
ATOM 1798 O O . MET B 1 49 ? 47.395 -50.575 29.834 1.00 23.81 391 MET B O 1
ATOM 1803 N N . ARG B 1 50 ? 45.890 -51.672 28.576 1.00 23.30 392 ARG B N 1
ATOM 1804 C CA . ARG B 1 50 ? 46.492 -52.982 28.778 1.00 35.96 392 ARG B CA 1
ATOM 1805 C C . ARG B 1 50 ? 47.872 -53.032 28.111 1.00 29.11 392 ARG B C 1
ATOM 1806 O O . ARG B 1 50 ? 48.831 -53.533 28.690 1.00 31.53 392 ARG B O 1
ATOM 1814 N N . GLU B 1 51 ? 47.959 -52.508 26.890 1.00 25.56 393 GLU B N 1
ATOM 1815 C CA . GLU B 1 51 ? 49.213 -52.480 26.150 1.00 29.24 393 GLU B CA 1
ATOM 1816 C C . GLU B 1 51 ? 50.202 -51.613 26.906 1.00 34.00 393 GLU B C 1
ATOM 1817 O O . GLU B 1 51 ? 51.371 -51.961 27.052 1.00 34.90 393 GLU B O 1
ATOM 1823 N N . TRP B 1 52 ? 49.719 -50.479 27.394 1.00 25.09 394 TRP B N 1
ATOM 1824 C CA . TRP B 1 52 ? 50.553 -49.564 28.158 1.00 28.34 394 TRP B CA 1
ATOM 1825 C C . TRP B 1 52 ? 51.129 -50.254 29.405 1.00 25.32 394 TRP B C 1
ATOM 1826 O O . TRP B 1 52 ? 52.312 -50.111 29.704 1.00 29.76 394 TRP B O 1
ATOM 1837 N N . ALA B 1 53 ? 50.297 -50.990 30.135 1.00 27.23 395 ALA B N 1
ATOM 1838 C CA . ALA B 1 53 ? 50.764 -51.687 31.331 1.00 29.57 395 ALA B CA 1
ATOM 1839 C C . ALA B 1 53 ? 51.871 -52.690 30.969 1.00 32.91 395 ALA B C 1
ATOM 1840 O O . ALA B 1 53 ? 52.933 -52.704 31.592 1.00 40.42 395 ALA B O 1
ATOM 1842 N N . MET B 1 54 ? 51.614 -53.518 29.959 1.00 27.92 396 MET B N 1
ATOM 1843 C CA . MET B 1 54 ? 52.572 -54.519 29.483 1.00 31.00 396 MET B CA 1
ATOM 1844 C C . MET B 1 54 ? 53.944 -53.908 29.201 1.00 45.19 396 MET B C 1
ATOM 1845 O O . MET B 1 54 ? 54.970 -54.388 29.696 1.00 38.59 396 MET B O 1
ATOM 1850 N N . ALA B 1 55 ? 53.956 -52.843 28.406 1.00 28.61 397 ALA B N 1
ATOM 1851 C CA . ALA B 1 55 ? 55.193 -52.164 28.045 1.00 35.36 397 ALA B CA 1
ATOM 1852 C C . ALA B 1 55 ? 55.845 -51.498 29.258 1.00 40.25 397 ALA B C 1
ATOM 1853 O O . ALA B 1 55 ? 57.065 -51.533 29.416 1.00 40.91 397 ALA B O 1
ATOM 1855 N N . ASP B 1 56 ? 55.019 -50.899 30.108 1.00 41.72 398 ASP B N 1
ATOM 1856 C CA . ASP B 1 56 ? 55.472 -50.212 31.316 1.00 45.17 398 ASP B CA 1
ATOM 1857 C C . ASP B 1 56 ? 56.236 -51.145 32.252 1.00 46.75 398 ASP B C 1
ATOM 1858 O O . ASP B 1 56 ? 57.163 -50.727 32.940 1.00 38.40 398 ASP B O 1
ATOM 1863 N N . ASN B 1 57 ? 55.829 -52.406 32.281 1.00 41.94 399 ASN B N 1
ATOM 1864 C CA . ASN B 1 57 ? 56.462 -53.406 33.129 1.00 55.41 399 ASN B CA 1
ATOM 1865 C C . ASN B 1 57 ? 57.910 -53.685 32.720 1.00 48.53 399 ASN B C 1
ATOM 1866 O O . ASN B 1 57 ? 58.699 -54.200 33.512 1.00 52.17 399 ASN B O 1
ATOM 1871 N N . GLN B 1 58 ? 58.253 -53.326 31.488 1.00 36.20 400 GLN B N 1
ATOM 1872 C CA . GLN B 1 58 ? 59.597 -53.540 30.949 1.00 44.55 400 GLN B CA 1
ATOM 1873 C C . GLN B 1 58 ? 60.423 -52.262 30.990 1.00 35.66 400 GLN B C 1
ATOM 1874 O O . GLN B 1 58 ? 61.630 -52.276 30.760 1.00 32.68 400 GLN B O 1
ATOM 1877 N N . SER B 1 59 ? 59.760 -51.158 31.297 1.00 36.84 401 SER B N 1
ATOM 1878 C CA . SER B 1 59 ? 60.410 -49.857 31.324 1.00 41.51 401 SER B CA 1
ATOM 1879 C C . SER B 1 59 ? 61.700 -49.775 32.150 1.00 38.23 401 SER B C 1
ATOM 1880 O O . SER B 1 59 ? 62.685 -49.193 31.697 1.00 39.60 401 SER B O 1
ATOM 1883 N N . LYS B 1 60 ? 61.711 -50.351 33.345 1.00 40.43 402 LYS B N 1
ATOM 1884 C CA . LYS B 1 60 ? 62.911 -50.282 34.172 1.00 45.92 402 LYS B CA 1
ATOM 1885 C C . LYS B 1 60 ? 64.171 -50.861 33.516 1.00 52.31 402 LYS B C 1
ATOM 1886 O O . LYS B 1 60 ? 65.280 -50.405 33.801 1.00 56.94 402 LYS B O 1
ATOM 1892 N N . ASN B 1 61 ? 64.014 -51.846 32.638 1.00 28.18 403 ASN B N 1
ATOM 1893 C CA . ASN B 1 61 ? 65.174 -52.443 31.981 1.00 38.30 403 ASN B CA 1
ATOM 1894 C C . ASN B 1 61 ? 65.491 -51.857 30.613 1.00 37.07 403 ASN B C 1
ATOM 1895 O O . ASN B 1 61 ? 66.135 -52.501 29.785 1.00 31.78 403 ASN B O 1
ATOM 1900 N N . LEU B 1 62 ? 65.047 -50.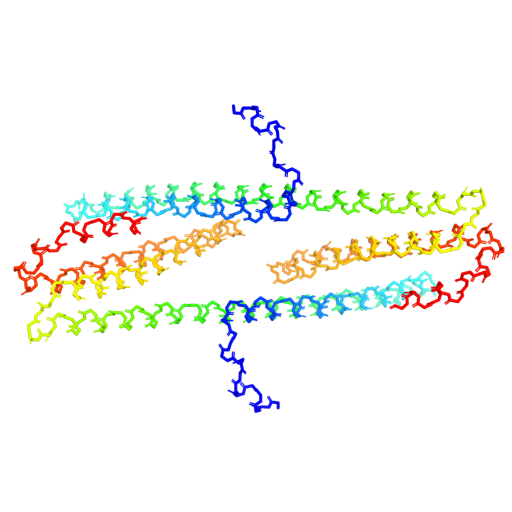626 30.385 1.00 26.97 404 LEU B N 1
ATOM 1901 C CA . LEU B 1 62 ? 65.285 -49.960 29.117 1.00 29.41 404 LEU B CA 1
ATOM 1902 C C . LEU B 1 62 ? 66.209 -48.765 29.298 1.00 33.88 404 LEU B C 1
ATOM 1903 O O . LEU B 1 62 ? 66.323 -48.213 30.387 1.00 30.98 404 LEU B O 1
ATOM 1908 N N . PRO B 1 63 ? 66.923 -48.381 28.230 1.00 34.94 405 PRO B N 1
ATOM 1909 C CA . PRO B 1 63 ? 67.807 -47.217 28.340 1.00 39.73 405 PRO B CA 1
ATOM 1910 C C . PRO B 1 63 ? 66.929 -45.945 28.414 1.00 53.86 405 PRO B C 1
ATOM 1911 O O . PRO B 1 63 ? 65.772 -45.934 27.961 1.00 41.54 405 PRO B O 1
ATOM 1915 N N . LYS B 1 64 ? 67.457 -44.879 28.972 1.00 43.27 406 LYS B N 1
ATOM 1916 C CA . LYS B 1 64 ? 66.708 -43.651 29.121 1.00 43.77 406 LYS B CA 1
ATOM 1917 C C . LYS B 1 64 ? 65.909 -43.246 27.899 1.00 45.85 406 LYS B C 1
ATOM 1918 O O . LYS B 1 64 ? 64.741 -43.027 27.996 1.00 41.09 406 LYS B O 1
ATOM 1921 N N . ALA B 1 65 ? 66.564 -43.129 26.764 1.00 37.34 407 ALA B N 1
ATOM 1922 C CA . ALA B 1 65 ? 65.907 -42.738 25.519 1.00 50.38 407 ALA B CA 1
ATOM 1923 C C . ALA B 1 65 ? 64.737 -43.640 25.112 1.00 48.89 407 ALA B C 1
ATOM 1924 O O . ALA B 1 65 ? 63.775 -43.162 24.517 1.00 37.81 407 ALA B O 1
ATOM 1926 N N . ASP B 1 66 ? 64.834 -44.937 25.404 1.00 41.99 408 ASP B N 1
ATOM 1927 C CA . ASP B 1 66 ? 63.764 -45.880 25.065 1.00 37.95 408 ASP B CA 1
ATOM 1928 C C . ASP B 1 66 ? 62.642 -45.743 26.064 1.00 34.96 408 ASP B C 1
ATOM 1929 O O . ASP B 1 66 ? 61.474 -45.968 25.757 1.00 37.93 408 ASP B O 1
ATOM 1934 N N . ARG B 1 67 ? 63.025 -45.399 27.282 1.00 34.03 409 ARG B N 1
ATOM 1935 C CA . ARG B 1 67 ? 62.064 -45.222 28.348 1.00 36.77 409 ARG B CA 1
ATOM 1936 C C . ARG B 1 67 ? 61.191 -44.023 27.905 1.00 42.66 409 ARG B C 1
ATOM 1937 O O . ARG B 1 67 ? 59.960 -44.112 27.889 1.00 32.24 409 ARG B O 1
ATOM 1945 N N . GLN B 1 68 ? 61.836 -42.950 27.492 1.00 39.37 410 GLN B N 1
ATOM 1946 C CA . GLN B 1 68 ? 61.177 -41.753 27.028 1.00 41.41 410 GLN B CA 1
ATOM 1947 C C . GLN B 1 68 ? 60.282 -41.960 25.835 1.00 31.53 410 GLN B C 1
ATOM 1948 O O . GLN B 1 68 ? 59.179 -41.547 25.851 1.00 40.24 410 GLN B O 1
ATOM 1951 N N . ALA B 1 69 ? 60.784 -42.589 24.800 1.00 33.93 411 ALA B N 1
ATOM 1952 C CA . ALA B 1 69 ? 60.001 -42.836 23.608 1.00 49.82 411 ALA B CA 1
ATOM 1953 C C . ALA B 1 69 ? 58.803 -43.718 23.951 1.00 44.79 411 ALA B C 1
ATOM 1954 O O . ALA B 1 69 ? 57.773 -43.653 23.284 1.00 35.27 411 ALA B O 1
ATOM 1956 N N . LEU B 1 70 ? 58.924 -44.514 25.010 1.00 36.54 412 LEU B N 1
ATOM 1957 C CA . LEU B 1 70 ? 57.825 -45.392 25.408 1.00 33.23 412 LEU B CA 1
ATOM 1958 C C . LEU B 1 70 ? 56.638 -44.649 26.044 1.00 32.45 412 LEU B C 1
ATOM 1959 O O . LEU B 1 70 ? 55.495 -44.911 25.685 1.00 30.73 412 LEU B O 1
ATOM 1964 N N . ASN B 1 71 ? 56.882 -43.734 26.980 1.00 35.11 413 ASN B N 1
ATOM 1965 C CA . ASN B 1 71 ? 55.757 -43.020 27.593 1.00 43.50 413 ASN B CA 1
ATOM 1966 C C . ASN B 1 71 ? 55.174 -42.072 26.564 1.00 30.41 413 ASN B C 1
ATOM 1967 O O . ASN B 1 71 ? 53.970 -41.832 26.528 1.00 38.47 413 ASN B O 1
ATOM 1972 N N . GLU B 1 72 ? 56.057 -41.528 25.740 1.00 41.74 414 GLU B N 1
ATOM 1973 C CA . GLU B 1 72 ? 55.669 -40.603 24.686 1.00 45.46 414 GLU B CA 1
ATOM 1974 C C . GLU B 1 72 ? 54.694 -41.315 23.760 1.00 33.14 414 GLU B C 1
ATOM 1975 O O . GLU B 1 72 ? 53.695 -40.753 23.336 1.00 34.87 414 GLU B O 1
ATOM 1981 N N . HIS B 1 73 ? 55.000 -42.569 23.471 1.00 24.18 415 HIS B N 1
ATOM 1982 C CA . HIS B 1 73 ? 54.185 -43.380 22.599 1.00 30.52 415 HIS B CA 1
ATOM 1983 C C . HIS B 1 73 ? 52.737 -43.557 23.063 1.00 36.27 415 HIS B C 1
ATOM 1984 O O . HIS B 1 73 ? 51.809 -43.394 22.267 1.00 28.80 415 HIS B O 1
ATOM 1991 N N . PHE B 1 74 ? 52.541 -43.879 24.339 1.00 29.49 416 PHE B N 1
ATOM 1992 C CA . PHE B 1 74 ? 51.194 -44.092 24.865 1.00 31.83 416 PHE B CA 1
ATOM 1993 C C . PHE B 1 74 ? 50.426 -42.803 25.124 1.00 32.71 416 PHE B C 1
ATOM 1994 O O . PHE B 1 74 ? 49.216 -42.757 24.926 1.00 26.80 416 PHE B O 1
ATOM 2002 N N . GLN B 1 75 ? 51.127 -41.758 25.559 1.00 26.10 417 GLN B N 1
ATOM 2003 C CA . GLN B 1 75 ? 50.475 -40.470 25.806 1.00 29.33 417 GLN B CA 1
ATOM 2004 C C . GLN B 1 75 ? 49.906 -39.984 24.492 1.00 36.21 417 GLN B C 1
ATOM 2005 O O . GLN B 1 75 ? 48.813 -39.422 24.429 1.00 30.73 417 GLN B O 1
ATOM 2011 N N . SER B 1 76 ? 50.682 -40.188 23.438 1.00 31.67 418 SER B N 1
ATOM 2012 C CA . SER B 1 76 ? 50.251 -39.770 22.133 1.00 28.35 418 SER B CA 1
ATOM 2013 C C . SER B 1 76 ? 49.071 -40.554 21.617 1.00 32.12 418 SER B C 1
ATOM 2014 O O . SER B 1 76 ? 48.188 -39.987 20.975 1.00 27.95 418 SER B O 1
ATOM 2017 N N . ILE B 1 77 ? 49.073 -41.862 21.848 1.00 24.21 419 ILE B N 1
ATOM 2018 C CA . ILE B 1 77 ? 47.961 -42.681 21.386 1.00 25.44 419 ILE B CA 1
ATOM 2019 C C . ILE B 1 77 ? 46.691 -42.263 22.116 1.00 28.54 419 ILE B C 1
ATOM 2020 O O . ILE B 1 77 ? 45.620 -42.202 21.523 1.00 26.64 419 ILE B O 1
ATOM 2025 N N . LEU B 1 78 ? 46.815 -41.968 23.405 1.00 22.05 420 LEU B N 1
ATOM 2026 C CA . LEU B 1 78 ? 45.655 -41.560 24.188 1.00 29.62 420 LEU B CA 1
ATOM 2027 C C . LEU B 1 78 ? 45.183 -40.163 23.770 1.00 27.78 420 LEU B C 1
ATOM 2028 O O . LEU B 1 78 ? 44.008 -39.839 23.888 1.00 30.31 420 LEU B O 1
ATOM 2033 N N . GLN B 1 79 ? 46.107 -39.343 23.286 1.00 28.71 421 GLN B N 1
ATOM 2034 C CA . GLN B 1 79 ? 45.774 -37.998 22.823 1.00 34.82 421 GLN B CA 1
ATOM 2035 C C . GLN B 1 79 ? 44.886 -38.153 21.590 1.00 23.56 421 GLN B C 1
ATOM 2036 O O . GLN B 1 79 ? 43.841 -37.520 21.472 1.00 35.53 421 GLN B O 1
ATOM 2042 N N . THR B 1 80 ? 45.329 -39.002 20.674 1.00 25.41 422 THR B N 1
ATOM 2043 C CA . THR B 1 80 ? 44.594 -39.273 19.444 1.00 33.67 422 THR B CA 1
ATOM 2044 C C . THR B 1 80 ? 43.214 -39.857 19.747 1.00 34.61 422 THR B C 1
ATOM 2045 O O . THR B 1 80 ? 42.222 -39.483 19.121 1.00 30.89 422 THR B O 1
ATOM 2049 N N . LEU B 1 81 ? 43.150 -40.768 20.712 1.00 26.65 423 LEU B N 1
ATOM 2050 C CA . LEU B 1 81 ? 41.880 -41.397 21.066 1.00 28.39 423 LEU B CA 1
ATOM 2051 C C . LEU B 1 81 ? 40.923 -40.387 21.721 1.00 27.09 423 LEU B C 1
ATOM 2052 O O . LEU B 1 81 ? 39.722 -40.394 21.458 1.00 25.17 423 LEU B O 1
ATOM 2057 N N . GLU B 1 82 ? 41.459 -39.526 22.573 1.00 24.34 424 GLU B N 1
ATOM 2058 C CA . GLU B 1 82 ? 40.639 -38.517 23.224 1.00 28.85 424 GLU B CA 1
ATOM 2059 C C . GLU B 1 82 ? 40.025 -37.584 22.176 1.00 29.66 424 GLU B C 1
ATOM 2060 O O . GLU B 1 82 ? 38.867 -37.188 22.297 1.00 29.09 424 GLU B O 1
ATOM 2066 N N . GLU B 1 83 ? 40.800 -37.259 21.145 1.00 28.61 425 GLU B N 1
ATOM 2067 C CA . GLU B 1 83 ? 40.346 -36.366 20.077 1.00 32.59 425 GLU B CA 1
ATOM 2068 C C . GLU B 1 83 ? 39.243 -36.995 19.244 1.00 24.65 425 GLU B C 1
ATOM 2069 O O . GLU B 1 83 ? 38.286 -36.324 18.853 1.00 28.56 425 GLU B O 1
ATOM 2075 N N . GLN B 1 84 ? 39.372 -38.291 18.987 1.00 29.91 426 GLN B N 1
ATOM 2076 C CA . GLN B 1 84 ? 38.370 -39.013 18.222 1.00 32.99 426 GLN B CA 1
ATOM 2077 C C . GLN B 1 84 ? 37.072 -39.168 19.007 1.00 30.68 426 GLN B C 1
ATOM 2078 O O . GLN B 1 84 ? 35.992 -39.093 18.430 1.00 33.91 426 GLN B O 1
ATOM 2084 N N . VAL B 1 85 ? 37.177 -39.408 20.313 1.00 26.03 427 VAL B N 1
ATOM 2085 C CA . VAL B 1 85 ? 35.987 -39.577 21.159 1.00 24.67 427 VAL B CA 1
ATOM 2086 C C . VAL B 1 85 ? 35.194 -38.264 21.183 1.00 26.61 427 VAL B C 1
ATOM 2087 O O . VAL B 1 85 ? 33.980 -38.238 21.002 1.00 21.64 427 VAL B O 1
ATOM 2091 N N . SER B 1 86 ? 35.917 -37.184 21.426 1.00 27.78 428 SER B N 1
ATOM 2092 C CA . SER B 1 86 ? 35.368 -35.837 21.494 1.00 33.44 428 SER B CA 1
ATOM 2093 C C . SER B 1 86 ? 34.748 -35.397 20.147 1.00 30.40 428 SER B C 1
ATOM 2094 O O . SER B 1 86 ? 33.644 -34.877 20.107 1.00 28.59 428 SER B O 1
ATOM 2097 N N . GLY B 1 87 ? 35.472 -35.617 19.052 1.00 29.09 429 GLY B N 1
ATOM 2098 C CA . GLY B 1 87 ? 34.979 -35.230 17.738 1.00 38.85 429 GLY B CA 1
ATOM 2099 C C . GLY B 1 87 ? 33.715 -35.979 17.370 1.00 35.26 429 GLY B C 1
ATOM 2100 O O . GLY B 1 87 ? 32.806 -35.439 16.732 1.00 26.37 429 GLY B O 1
ATOM 2101 N N . GLU B 1 88 ? 33.680 -37.238 17.786 1.00 25.25 430 GLU B N 1
ATOM 2102 C CA . GLU B 1 88 ? 32.558 -38.132 17.555 1.00 29.05 430 GLU B CA 1
ATOM 2103 C C . GLU B 1 88 ? 31.311 -37.701 18.345 1.00 27.31 430 GLU B C 1
ATOM 2104 O O . GLU B 1 88 ? 30.201 -37.690 17.810 1.00 28.69 430 GLU B O 1
ATOM 2110 N N . ARG B 1 89 ? 31.480 -37.350 19.614 1.00 25.41 431 ARG B N 1
ATOM 2111 C CA . ARG B 1 89 ? 30.330 -36.925 20.414 1.00 24.82 431 ARG B CA 1
ATOM 2112 C C . ARG B 1 89 ? 29.751 -35.636 19.852 1.00 24.79 431 ARG B C 1
ATOM 2113 O O . ARG B 1 89 ? 28.546 -35.438 19.832 1.00 27.55 431 ARG B O 1
ATOM 2121 N N . GLN B 1 90 ? 30.638 -34.761 19.406 1.00 23.25 432 GLN B N 1
ATOM 2122 C CA . GLN B 1 90 ? 30.256 -33.470 18.867 1.00 34.23 432 GLN B CA 1
ATOM 2123 C C . GLN B 1 90 ? 29.389 -33.672 17.631 1.00 34.33 432 GLN B C 1
ATOM 2124 O O . GLN B 1 90 ? 28.413 -32.956 17.419 1.00 30.79 432 GLN B O 1
ATOM 2130 N N . ARG B 1 91 ? 29.748 -34.666 16.827 1.00 25.67 433 ARG B N 1
ATOM 2131 C CA . ARG B 1 91 ? 29.007 -34.970 15.623 1.00 28.05 433 ARG B CA 1
ATOM 2132 C C . ARG B 1 91 ? 27.640 -35.574 15.966 1.00 32.52 433 ARG B C 1
ATOM 2133 O O . ARG B 1 91 ? 26.634 -35.260 15.329 1.00 27.54 433 ARG B O 1
ATOM 2141 N N . LEU B 1 92 ? 27.610 -36.437 16.975 1.00 22.92 434 LEU B N 1
ATOM 2142 C CA . LEU B 1 92 ? 26.372 -37.074 17.399 1.00 27.92 434 LEU B CA 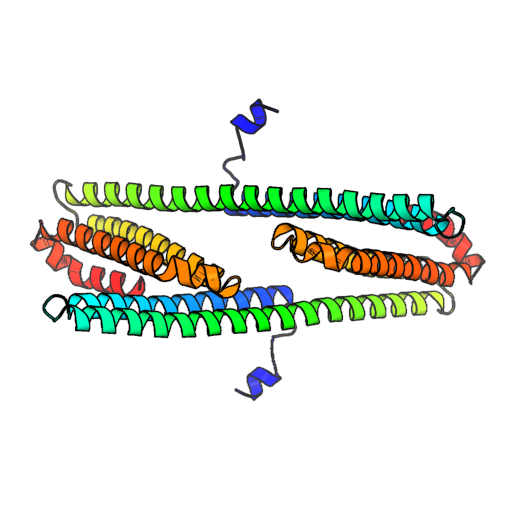1
ATOM 2143 C C . LEU B 1 92 ? 25.398 -36.039 17.978 1.00 32.16 434 LEU B C 1
ATOM 2144 O O . LEU B 1 92 ? 24.199 -36.061 17.689 1.00 25.50 434 LEU B O 1
ATOM 2149 N N . VAL B 1 93 ? 25.926 -35.139 18.793 1.00 25.40 435 VAL B N 1
ATOM 2150 C CA . VAL B 1 93 ? 25.120 -34.099 19.417 1.00 32.73 435 VAL B CA 1
ATOM 2151 C C . VAL B 1 93 ? 24.533 -33.137 18.375 1.00 38.77 435 VAL B C 1
ATOM 2152 O O . VAL B 1 93 ? 23.362 -32.775 18.451 1.00 33.75 435 VAL B O 1
ATOM 2156 N N . GLU B 1 94 ? 25.343 -32.736 17.402 1.00 34.21 436 GLU B N 1
ATOM 2157 C CA . GLU B 1 94 ? 24.871 -31.823 16.370 1.00 34.99 436 GLU B CA 1
ATOM 2158 C C . GLU B 1 94 ? 23.777 -32.452 15.514 1.00 33.07 436 GLU B C 1
ATOM 2159 O O . GLU B 1 94 ? 22.771 -31.813 15.205 1.00 34.14 436 GLU B O 1
ATOM 2162 N N . THR B 1 95 ? 23.980 -33.705 15.125 1.00 34.82 437 THR B N 1
ATOM 2163 C CA . THR B 1 95 ? 23.001 -34.410 14.315 1.00 29.09 437 THR B CA 1
ATOM 2164 C C . THR B 1 95 ? 21.655 -34.478 15.036 1.00 34.42 437 THR B C 1
ATOM 2165 O O . THR B 1 95 ? 20.603 -34.228 14.441 1.00 29.48 437 THR B O 1
ATOM 2169 N N . HIS B 1 96 ? 21.693 -34.818 16.321 1.00 28.46 438 HIS B N 1
ATOM 2170 C CA . HIS B 1 96 ? 20.478 -34.912 17.119 1.00 21.31 438 HIS B CA 1
ATOM 2171 C C . HIS B 1 96 ? 19.813 -33.553 17.336 1.00 25.73 438 HIS B C 1
ATOM 2172 O O . HIS B 1 96 ? 18.601 -33.431 17.193 1.00 29.00 438 HIS B O 1
ATOM 2179 N N . ALA B 1 97 ? 20.592 -32.533 17.685 1.00 30.05 439 ALA B N 1
ATOM 2180 C CA . ALA B 1 97 ? 20.011 -31.216 17.912 1.00 37.31 439 ALA B CA 1
ATOM 2181 C C . ALA B 1 97 ? 19.331 -30.712 16.641 1.00 42.87 439 ALA B C 1
ATOM 2182 O O . ALA B 1 97 ? 18.235 -30.154 16.699 1.00 38.50 439 ALA B O 1
ATOM 2184 N N . THR B 1 98 ? 19.984 -30.907 15.500 1.00 30.87 440 THR B N 1
ATOM 2185 C CA . THR B 1 98 ? 19.435 -30.483 14.216 1.00 37.59 440 THR B CA 1
ATOM 2186 C C . THR B 1 98 ? 18.088 -31.128 13.903 1.00 31.91 440 THR B C 1
ATOM 2187 O O . THR B 1 98 ? 17.191 -30.465 13.397 1.00 42.78 440 THR B O 1
ATOM 2191 N N . ARG B 1 99 ? 17.956 -32.418 14.199 1.00 28.96 441 ARG B N 1
ATOM 2192 C CA . ARG B 1 99 ? 16.719 -33.152 13.945 1.00 28.36 441 ARG B CA 1
ATOM 2193 C C . ARG B 1 99 ? 15.602 -32.794 14.912 1.00 26.23 441 ARG B C 1
ATOM 2194 O O . ARG B 1 99 ? 14.435 -32.768 14.541 1.00 26.16 441 ARG B O 1
ATOM 2202 N N . VAL B 1 100 ? 15.957 -32.535 16.161 1.00 29.06 442 VAL B N 1
ATOM 2203 C CA . VAL B 1 100 ? 14.961 -32.158 17.154 1.00 32.26 442 VAL B CA 1
ATOM 2204 C C . VAL B 1 100 ? 14.332 -30.834 16.716 1.00 24.82 442 VAL B C 1
ATOM 2205 O O . VAL B 1 100 ? 13.117 -30.685 16.687 1.00 25.99 442 VAL B O 1
ATOM 2209 N N . ILE B 1 101 ? 15.183 -29.880 16.369 1.00 26.30 443 ILE B N 1
ATOM 2210 C CA . ILE B 1 101 ? 14.739 -28.573 15.933 1.00 29.90 443 ILE B CA 1
ATOM 2211 C C . ILE B 1 101 ? 13.876 -28.631 14.670 1.00 31.07 443 ILE B C 1
ATOM 2212 O O . ILE B 1 101 ? 12.873 -27.936 14.583 1.00 28.16 443 ILE B O 1
ATOM 2217 N N . ALA B 1 102 ? 14.265 -29.452 13.696 1.00 25.17 444 ALA B N 1
ATOM 2218 C CA . ALA B 1 102 ? 13.512 -29.547 12.442 1.00 27.80 444 ALA B CA 1
ATOM 2219 C C . ALA B 1 102 ? 12.117 -30.091 12.658 1.00 29.50 444 ALA B C 1
ATOM 2220 O O . ALA B 1 102 ? 11.159 -29.629 12.035 1.00 34.10 444 ALA B O 1
ATOM 2222 N N . LEU B 1 103 ? 12.003 -31.079 13.537 1.00 23.11 445 LEU B N 1
ATOM 2223 C CA . LEU B 1 103 ? 10.708 -31.672 13.842 1.00 34.68 445 LEU B CA 1
ATOM 2224 C C . LEU B 1 103 ? 9.819 -30.596 14.486 1.00 34.77 445 LEU B C 1
ATOM 2225 O O . LEU B 1 103 ? 8.664 -30.406 14.093 1.00 34.45 445 LEU B O 1
ATOM 2230 N N . ILE B 1 104 ? 10.367 -29.890 15.469 1.00 30.50 446 ILE B N 1
ATOM 2231 C CA . ILE B 1 104 ? 9.637 -28.821 16.128 1.00 28.23 446 ILE B CA 1
ATOM 2232 C C . ILE B 1 104 ? 9.158 -27.769 15.103 1.00 34.59 446 ILE B C 1
ATOM 2233 O O . ILE B 1 104 ? 8.025 -27.294 15.179 1.00 28.13 446 ILE B O 1
ATOM 2238 N N . ASN B 1 105 ? 10.020 -27.410 14.153 1.00 22.50 447 ASN B N 1
ATOM 2239 C CA . ASN B 1 105 ? 9.659 -26.433 13.133 1.00 24.36 447 ASN B CA 1
ATOM 2240 C C . ASN B 1 105 ? 8.621 -27.012 12.192 1.00 23.67 447 ASN B C 1
ATOM 2241 O O . ASN B 1 105 ? 7.670 -26.330 11.810 1.00 26.89 447 ASN B O 1
ATOM 2246 N N . ASP B 1 106 ? 8.794 -28.277 11.820 1.00 24.45 448 ASP B N 1
ATOM 2247 C CA . ASP B 1 106 ? 7.834 -28.919 10.929 1.00 30.16 448 ASP B CA 1
ATOM 2248 C C . ASP B 1 106 ? 6.464 -29.018 11.590 1.00 29.34 448 ASP B C 1
ATOM 2249 O O . ASP B 1 106 ? 5.450 -28.792 10.947 1.00 28.20 448 ASP B O 1
ATOM 2251 N N . GLN B 1 107 ? 6.428 -29.370 12.872 1.00 30.30 449 GLN B N 1
ATOM 2252 C CA . GLN B 1 107 ? 5.143 -29.487 13.554 1.00 26.03 449 GLN B CA 1
ATOM 2253 C C . GLN B 1 107 ? 4.438 -28.146 13.736 1.00 21.34 449 GLN B C 1
ATOM 2254 O O . GLN B 1 107 ? 3.219 -28.090 13.740 1.00 27.35 449 GLN B O 1
ATOM 2260 N N . ARG B 1 108 ? 5.198 -27.069 13.877 1.00 20.05 450 ARG B N 1
ATOM 2261 C CA . ARG B 1 108 ? 4.595 -25.756 14.054 1.00 20.73 450 ARG B CA 1
ATOM 2262 C C . ARG B 1 108 ? 3.936 -25.332 12.734 1.00 30.66 450 ARG B C 1
ATOM 2263 O O . ARG B 1 108 ? 2.835 -24.777 12.722 1.00 23.49 450 ARG B O 1
ATOM 2271 N N . ARG B 1 109 ? 4.631 -25.601 11.627 1.00 22.63 451 ARG B N 1
ATOM 2272 C CA . ARG B 1 109 ? 4.142 -25.258 10.299 1.00 19.86 451 ARG B CA 1
ATOM 2273 C C . ARG B 1 109 ? 2.936 -26.092 9.917 1.00 23.27 451 ARG B C 1
ATOM 2274 O O . ARG B 1 109 ? 1.981 -25.578 9.333 1.00 26.54 451 ARG B O 1
ATOM 2282 N N . ALA B 1 110 ? 2.966 -27.376 10.244 1.00 18.22 452 ALA B N 1
ATOM 2283 C CA . ALA B 1 110 ? 1.828 -28.234 9.944 1.00 21.58 452 ALA B CA 1
ATOM 2284 C C . ALA B 1 110 ? 0.600 -27.758 10.730 1.00 26.18 452 ALA B C 1
ATOM 2285 O O . ALA B 1 110 ? -0.511 -27.716 10.201 1.00 25.42 452 ALA B O 1
ATOM 2287 N N . ALA B 1 111 ? 0.806 -27.398 11.992 1.00 21.27 453 ALA B N 1
ATOM 2288 C CA . ALA B 1 111 ? -0.285 -26.943 12.846 1.00 22.52 453 ALA B CA 1
ATOM 2289 C C . ALA B 1 111 ? -0.850 -25.591 12.390 1.00 28.41 453 ALA B C 1
ATOM 2290 O O . ALA B 1 111 ? -2.045 -25.332 12.561 1.00 27.82 453 ALA B O 1
ATOM 2292 N N . LEU B 1 112 ? 0.000 -24.736 11.819 1.00 21.45 454 LEU B N 1
ATOM 2293 C CA . LEU B 1 112 ? -0.450 -23.435 11.327 1.00 26.76 454 LEU B CA 1
ATOM 2294 C C . LEU B 1 112 ? -1.376 -23.663 10.143 1.00 23.92 454 LEU B C 1
ATOM 2295 O O . LEU B 1 112 ? -2.446 -23.058 10.048 1.00 29.62 454 LEU B O 1
ATOM 2300 N N . GLU B 1 113 ? -0.951 -24.535 9.235 1.00 23.60 455 GLU B N 1
ATOM 2301 C CA . GLU B 1 113 ? -1.741 -24.866 8.062 1.00 32.89 455 GLU B CA 1
ATOM 2302 C C . GLU B 1 113 ? -3.121 -25.394 8.496 1.00 30.02 455 GLU B C 1
ATOM 2303 O O . GLU B 1 113 ? -4.137 -24.972 7.967 1.00 30.66 455 GLU B O 1
ATOM 2309 N N . GLY B 1 114 ? -3.148 -26.308 9.462 1.00 31.92 456 GLY B N 1
ATOM 2310 C CA . GLY B 1 114 ? -4.417 -26.849 9.934 1.00 37.86 456 GLY B CA 1
ATOM 2311 C C . GLY B 1 114 ? -5.329 -25.795 10.558 1.00 34.18 456 GLY B C 1
ATOM 2312 O O . GLY B 1 114 ? -6.538 -25.795 10.343 1.00 30.40 456 GLY B O 1
ATOM 2313 N N . PHE B 1 115 ? -4.746 -24.889 11.333 1.00 32.00 457 PHE B N 1
ATOM 2314 C CA . PHE B 1 115 ? -5.512 -23.828 11.982 1.00 29.96 457 PHE B CA 1
ATOM 2315 C C . PHE B 1 115 ? -6.136 -22.907 10.937 1.00 33.02 457 PHE B C 1
ATOM 2316 O O . PHE B 1 115 ? -7.262 -22.435 11.105 1.00 31.44 457 PHE B O 1
ATOM 2324 N N . LEU B 1 116 ? -5.390 -22.666 9.861 1.00 33.73 458 LEU B N 1
ATOM 2325 C CA . LEU B 1 116 ? -5.834 -21.816 8.763 1.00 32.36 458 LEU B CA 1
ATOM 2326 C C . LEU B 1 116 ? -7.019 -22.426 8.027 1.00 42.37 458 LEU B C 1
ATOM 2327 O O . LEU B 1 116 ? -7.979 -21.728 7.704 1.00 38.88 458 LEU B O 1
ATOM 2332 N N . ALA B 1 117 ? -6.933 -23.724 7.748 1.00 31.70 459 ALA B N 1
ATOM 2333 C CA . ALA B 1 117 ? -7.999 -24.441 7.053 1.00 40.75 459 ALA B CA 1
ATOM 2334 C C . ALA B 1 117 ? -9.280 -24.371 7.875 1.00 41.39 459 ALA B C 1
ATOM 2335 O O . ALA B 1 117 ? -10.352 -24.124 7.337 1.00 42.95 459 ALA B O 1
ATOM 2337 N N . ALA B 1 118 ? -9.165 -24.592 9.181 1.00 33.88 460 ALA B N 1
ATOM 2338 C CA . ALA B 1 118 ? -10.329 -24.534 10.054 1.00 41.22 460 ALA B CA 1
ATOM 2339 C C . ALA B 1 118 ? -10.992 -23.155 9.960 1.00 44.99 460 ALA B C 1
ATOM 2340 O O . ALA B 1 118 ? -12.219 -23.047 9.947 1.00 40.81 460 ALA B O 1
ATOM 2342 N N . LEU B 1 119 ? -10.171 -22.110 9.886 1.00 39.58 461 LEU B N 1
ATOM 2343 C CA . LEU B 1 119 ? -10.651 -20.734 9.785 1.00 38.08 461 LEU B CA 1
ATOM 2344 C C . LEU B 1 119 ? -11.302 -20.390 8.445 1.00 43.48 461 LEU B C 1
ATOM 2345 O O . LEU B 1 119 ? -12.222 -19.573 8.386 1.00 43.87 461 LEU B O 1
ATOM 2350 N N . GLN B 1 120 ? -10.818 -21.008 7.373 1.00 44.75 462 GLN B N 1
ATOM 2351 C CA . GLN B 1 120 ? -11.329 -20.734 6.038 1.00 51.87 462 GLN B CA 1
ATOM 2352 C C . GLN B 1 120 ? -12.439 -21.686 5.597 1.00 55.93 462 GLN B C 1
ATOM 2353 O O . GLN B 1 120 ? -12.846 -21.681 4.432 1.00 51.09 462 GLN B O 1
ATOM 2359 N N . ALA B 1 121 ? -12.926 -22.500 6.526 1.00 45.19 463 ALA B N 1
ATOM 2360 C CA . ALA B 1 121 ? -13.985 -23.450 6.211 1.00 57.56 463 ALA B CA 1
ATOM 2361 C C . ALA B 1 121 ? -15.327 -22.734 6.041 1.00 64.74 463 ALA B C 1
ATOM 2362 O O . ALA B 1 121 ? -15.599 -21.728 6.706 1.00 58.41 463 ALA B O 1
ATOM 2364 N N . ASP B 1 122 ? -16.157 -23.255 5.139 1.00 73.81 464 ASP B N 1
ATOM 2365 C CA . ASP B 1 122 ? -17.470 -22.679 4.870 1.00 80.16 464 ASP B CA 1
ATOM 2366 C C . ASP B 1 122 ? -18.574 -23.571 5.431 1.00 80.33 464 ASP B C 1
ATOM 2367 O O . ASP B 1 122 ? -19.018 -24.508 4.769 1.00 85.71 464 ASP B O 1
ATOM 2369 N N . PRO B 1 123 ? -19.041 -23.282 6.656 1.00 77.89 465 PRO B N 1
ATOM 2370 C CA . PRO B 1 123 ? -18.592 -22.185 7.516 1.00 77.38 465 PRO B CA 1
ATOM 2371 C C . PRO B 1 123 ? -17.690 -22.672 8.657 1.00 67.66 465 PRO B C 1
ATOM 2372 O O . PRO B 1 123 ? -17.532 -23.876 8.870 1.00 71.93 465 PRO B O 1
ATOM 2376 N N . PRO B 1 124 ? -17.094 -21.731 9.408 1.00 62.56 466 PRO B N 1
ATOM 2377 C CA . PRO B 1 124 ? -16.204 -22.015 10.538 1.00 64.45 466 PRO B CA 1
ATOM 2378 C C . PRO B 1 124 ? -16.894 -22.715 11.705 1.00 59.44 466 PRO B C 1
ATOM 2379 O O . PRO B 1 124 ? -17.900 -22.230 12.222 1.00 70.36 466 PRO B O 1
ATOM 2383 N N . GLN B 1 125 ? -16.350 -23.855 12.115 1.00 58.12 467 GLN B N 1
ATOM 2384 C CA . GLN B 1 125 ? -16.892 -24.602 13.244 1.00 50.89 467 GLN B CA 1
ATOM 2385 C C . GLN B 1 125 ? -16.038 -24.268 14.457 1.00 56.07 467 GLN B C 1
ATOM 2386 O O . GLN B 1 125 ? -14.853 -24.595 14.492 1.00 44.27 467 GLN B O 1
ATOM 2392 N N . ALA B 1 126 ? -16.637 -23.611 15.444 1.00 47.51 468 ALA B N 1
ATOM 2393 C CA . ALA B 1 126 ? -15.916 -23.223 16.648 1.00 55.38 468 ALA B CA 1
ATOM 2394 C C . ALA B 1 126 ? -15.049 -24.329 17.224 1.00 48.49 468 ALA B C 1
ATOM 2395 O O . ALA B 1 126 ? -13.862 -24.132 17.463 1.00 53.84 468 ALA B O 1
ATOM 2397 N N . GLU B 1 127 ? -15.630 -25.485 17.436 1.00 44.97 469 GLU B N 1
ATOM 2398 C CA . GLU B 1 127 ? -14.904 -26.590 18.003 1.00 50.84 469 GLU B CA 1
ATOM 2399 C C . GLU B 1 127 ? -13.732 -27.030 17.157 1.00 39.65 469 GLU B C 1
ATOM 2400 O O . GLU B 1 127 ? -12.739 -27.430 17.668 1.00 40.31 469 GLU B O 1
ATOM 2403 N N . ARG B 1 128 ? -13.858 -26.971 15.858 1.00 38.72 470 ARG B N 1
ATOM 2404 C CA . ARG B 1 128 ? -12.761 -27.350 15.013 1.00 39.00 470 ARG B CA 1
ATOM 2405 C C . ARG B 1 128 ? -11.646 -26.314 15.014 1.00 41.31 470 ARG B C 1
ATOM 2406 O O . ARG B 1 128 ? -10.499 -26.641 14.948 1.00 33.85 470 ARG B O 1
ATOM 2409 N N . VAL B 1 129 ? -12.028 -25.057 15.100 1.00 41.29 471 VAL B N 1
ATOM 2410 C CA . VAL B 1 129 ? -11.073 -23.959 15.145 1.00 37.13 471 VAL B CA 1
ATOM 2411 C C . VAL B 1 129 ? -10.337 -23.991 16.479 1.00 31.41 471 VAL B C 1
ATOM 2412 O O . VAL B 1 129 ? -9.119 -23.855 16.519 1.00 36.41 471 VAL B O 1
ATOM 2416 N N . LEU B 1 130 ? -11.070 -24.189 17.573 1.00 30.17 472 LEU B N 1
ATOM 2417 C CA . LEU B 1 130 ? -10.439 -24.220 18.884 1.00 35.33 472 LEU B CA 1
ATOM 2418 C C . LEU B 1 130 ? -9.388 -25.321 18.981 1.00 36.97 472 LEU B C 1
ATOM 2419 O O . LEU B 1 130 ? -8.304 -25.102 19.524 1.00 32.68 472 LEU B O 1
ATOM 2424 N N . LEU B 1 131 ? -9.712 -26.501 18.462 1.00 30.65 473 LEU B N 1
ATOM 2425 C CA . LEU B 1 131 ? -8.777 -27.626 18.491 1.00 40.59 473 LEU B CA 1
ATOM 2426 C C . LEU B 1 131 ? -7.560 -27.427 17.589 1.00 29.43 473 LEU B C 1
ATOM 2427 O O . LEU B 1 131 ? -6.458 -27.840 17.932 1.00 31.19 473 LEU B O 1
ATOM 2432 N N . ALA B 1 132 ? -7.756 -26.802 16.439 1.00 30.22 474 ALA B N 1
ATOM 2433 C CA . ALA B 1 132 ? -6.652 -26.553 15.520 1.00 28.55 474 ALA B CA 1
ATOM 2434 C C . ALA B 1 132 ? -5.736 -25.505 16.160 1.00 30.26 474 ALA B C 1
ATOM 2435 O O . ALA B 1 132 ? -4.515 -25.568 16.044 1.00 28.79 474 ALA B O 1
ATOM 2437 N N . LEU B 1 133 ? -6.335 -24.538 16.839 1.00 28.28 475 LEU B N 1
ATOM 2438 C CA . LEU B 1 133 ? -5.559 -23.508 17.498 1.00 30.01 475 LEU B CA 1
ATOM 2439 C C . LEU B 1 133 ? -4.801 -24.141 18.659 1.00 26.61 475 LEU B C 1
ATOM 2440 O O . LEU B 1 133 ? -3.614 -23.867 18.845 1.00 30.85 475 LEU B O 1
ATOM 2445 N N . ARG B 1 134 ? -5.478 -24.995 19.427 1.00 25.21 476 ARG B N 1
ATOM 2446 C CA . ARG B 1 134 ? -4.841 -25.645 20.566 1.00 26.12 476 ARG B CA 1
ATOM 2447 C C . ARG B 1 134 ? -3.570 -26.357 20.127 1.00 30.38 476 ARG B C 1
ATOM 2448 O O . ARG B 1 134 ? -2.542 -26.284 20.791 1.00 30.79 476 ARG B O 1
ATOM 2456 N N . ARG B 1 135 ? -3.650 -27.040 18.994 1.00 25.96 477 ARG B N 1
ATOM 2457 C CA . ARG B 1 135 ? -2.518 -27.767 18.462 1.00 30.89 477 ARG B CA 1
ATOM 2458 C C . ARG B 1 135 ? -1.383 -26.812 18.078 1.00 26.27 477 ARG B C 1
ATOM 2459 O O . ARG B 1 135 ? -0.212 -27.122 18.286 1.00 23.82 477 ARG B O 1
ATOM 2467 N N . TYR B 1 136 ? -1.726 -25.651 17.531 1.00 23.09 478 TYR B N 1
ATOM 2468 C CA . TYR B 1 136 ? -0.708 -24.673 17.146 1.00 23.58 478 TYR B CA 1
ATOM 2469 C C . TYR B 1 136 ? -0.043 -24.085 18.393 1.00 25.40 478 TYR B C 1
ATOM 2470 O O . TYR B 1 136 ? 1.170 -23.891 18.426 1.00 26.41 478 TYR B O 1
ATOM 2479 N N . LEU B 1 137 ? -0.842 -23.812 19.420 1.00 24.87 479 LEU B N 1
ATOM 2480 C CA . LEU B 1 137 ? -0.312 -23.250 20.658 1.00 27.17 479 LEU B CA 1
ATOM 2481 C C . LEU B 1 137 ? 0.580 -24.268 21.354 1.00 27.69 479 LEU B C 1
ATOM 2482 O O . LEU B 1 137 ? 1.583 -23.910 21.963 1.00 25.81 479 LEU B O 1
ATOM 2487 N N . ARG B 1 138 ? 0.219 -25.544 21.265 1.00 26.06 480 ARG B N 1
ATOM 2488 C CA . ARG B 1 138 ? 1.037 -26.573 21.885 1.00 33.08 480 ARG B CA 1
ATOM 2489 C C . ARG B 1 138 ? 2.347 -26.726 21.117 1.00 30.93 480 ARG B C 1
ATOM 2490 O O . ARG B 1 138 ? 3.376 -27.063 21.698 1.00 27.13 480 ARG B O 1
ATOM 2495 N N . ALA B 1 139 ? 2.307 -26.483 19.812 1.00 24.87 481 ALA B N 1
ATOM 2496 C CA . ALA B 1 139 ? 3.520 -26.567 19.006 1.00 24.79 481 ALA B CA 1
ATOM 2497 C C . ALA B 1 139 ? 4.441 -25.422 19.459 1.00 28.00 481 ALA B C 1
ATOM 2498 O O . ALA B 1 139 ? 5.659 -25.586 19.537 1.00 24.88 481 ALA B O 1
ATOM 2500 N N . GLU B 1 140 ? 3.852 -24.264 19.759 1.00 23.30 482 GLU B N 1
ATOM 2501 C CA . GLU B 1 140 ? 4.640 -23.115 20.209 1.00 25.17 482 GLU B CA 1
ATOM 2502 C C . GLU B 1 140 ? 5.162 -23.290 21.631 1.00 26.63 482 GLU B C 1
ATOM 2503 O O . GLU B 1 140 ? 6.261 -22.840 21.949 1.00 25.67 482 GLU B O 1
ATOM 2509 N N . GLN B 1 141 ? 4.381 -23.960 22.473 1.00 23.86 483 GLN B N 1
ATOM 2510 C CA . GLN B 1 141 ? 4.807 -24.231 23.838 1.00 30.64 483 GLN B CA 1
ATOM 2511 C C . GLN B 1 141 ? 6.022 -25.151 23.772 1.00 32.25 483 GLN B C 1
ATOM 2512 O O . GLN B 1 141 ? 6.990 -24.971 24.505 1.00 29.93 483 GLN B O 1
ATOM 2518 N N . LYS B 1 142 ? 5.974 -26.134 22.878 1.00 27.33 484 LYS B N 1
ATOM 2519 C CA . LYS B 1 142 ? 7.098 -27.063 22.730 1.00 30.00 484 LYS B CA 1
ATOM 2520 C C . LYS B 1 142 ? 8.374 -26.314 22.316 1.00 25.98 484 LYS B C 1
ATOM 2521 O O . LYS B 1 142 ? 9.455 -26.598 22.820 1.00 26.89 484 LYS B O 1
ATOM 2527 N N . GLU B 1 143 ? 8.239 -25.368 21.390 1.00 22.96 485 GLU B N 1
ATOM 2528 C CA . GLU B 1 143 ? 9.376 -24.567 20.925 1.00 21.02 485 GLU B CA 1
ATOM 2529 C C . GLU B 1 143 ? 9.915 -23.655 22.034 1.00 17.73 485 GLU B C 1
ATOM 2530 O O . GLU B 1 143 ? 11.117 -23.411 22.141 1.00 26.14 485 GLU B O 1
ATOM 2536 N N . GLN B 1 144 ? 9.008 -23.151 22.853 1.00 20.87 486 GLN B N 1
ATOM 2537 C CA . GLN B 1 144 ? 9.384 -22.287 23.952 1.00 24.87 486 GLN B CA 1
ATOM 2538 C C . GLN B 1 144 ? 10.169 -23.093 24.980 1.00 22.84 486 GLN B C 1
ATOM 2539 O O . GLN B 1 144 ? 11.234 -22.673 25.433 1.00 25.41 486 GLN B O 1
ATOM 2545 N N . ARG B 1 145 ? 9.643 -24.257 25.339 1.00 23.93 487 ARG B N 1
ATOM 2546 C CA . ARG B 1 145 ? 10.306 -25.117 26.312 1.00 26.03 487 ARG B CA 1
ATOM 2547 C C . ARG B 1 145 ? 11.665 -25.556 25.796 1.00 25.31 487 ARG B C 1
ATOM 2548 O O . ARG B 1 145 ? 12.618 -25.689 26.563 1.00 25.93 487 ARG B O 1
ATOM 2556 N N . HIS B 1 146 ? 11.764 -25.755 24.489 1.00 23.11 488 HIS B N 1
ATOM 2557 C CA . HIS B 1 146 ? 13.026 -26.178 23.910 1.00 24.16 488 HIS B CA 1
ATOM 2558 C C . HIS B 1 146 ? 14.064 -25.078 24.082 1.00 29.49 488 HIS B C 1
ATOM 2559 O O . HIS B 1 146 ? 15.208 -25.338 24.454 1.00 24.64 488 HIS B O 1
ATOM 2566 N N . THR B 1 147 ? 13.656 -23.843 23.818 1.00 21.01 489 THR B N 1
ATOM 2567 C CA . THR B 1 147 ? 14.550 -22.708 23.965 1.00 22.71 489 THR B CA 1
ATOM 2568 C C . THR B 1 147 ? 14.986 -22.569 25.422 1.00 21.36 489 THR B C 1
ATOM 2569 O O . THR B 1 147 ? 16.165 -22.415 25.703 1.00 28.49 489 THR B O 1
ATOM 2573 N N . LEU B 1 148 ? 14.029 -22.625 26.345 1.00 22.63 490 LEU B N 1
ATOM 2574 C CA . LEU B 1 148 ? 14.321 -22.494 27.769 1.00 20.89 490 LEU B CA 1
ATOM 2575 C C . LEU B 1 148 ? 15.231 -23.611 28.276 1.00 29.93 490 LEU B C 1
ATOM 2576 O O . LEU B 1 148 ? 16.185 -23.353 29.016 1.00 27.55 490 LEU B O 1
ATOM 2581 N N . ARG B 1 149 ? 14.931 -24.850 27.887 1.00 24.13 491 ARG B N 1
ATOM 2582 C CA . ARG B 1 149 ? 15.732 -26.004 28.309 1.00 28.79 491 ARG B CA 1
ATOM 2583 C C . ARG B 1 149 ? 17.174 -25.906 27.811 1.00 25.77 491 ARG B C 1
ATOM 2584 O O . ARG B 1 149 ? 18.117 -26.234 28.535 1.00 25.45 491 ARG B O 1
ATOM 2592 N N . HIS B 1 150 ? 17.341 -25.461 26.572 1.00 23.85 492 HIS B N 1
ATOM 2593 C CA . HIS B 1 150 ? 18.670 -25.336 26.000 1.00 23.88 492 HIS B CA 1
ATOM 2594 C C . HIS B 1 150 ? 19.519 -24.352 26.805 1.00 27.78 492 HIS B C 1
ATOM 2595 O O . HIS B 1 150 ? 20.680 -24.618 27.118 1.00 24.26 492 HIS B O 1
ATOM 2602 N N . TYR B 1 151 ? 18.927 -23.204 27.107 1.00 24.60 493 TYR B N 1
ATOM 2603 C CA . TYR B 1 151 ? 19.583 -22.161 27.883 1.00 26.77 493 TYR B CA 1
ATOM 2604 C C . TYR B 1 151 ? 19.919 -22.706 29.282 1.00 28.84 493 TYR B C 1
ATOM 2605 O O . TYR B 1 151 ? 21.031 -22.545 29.786 1.00 24.94 493 TYR B O 1
ATOM 2614 N N . GLN B 1 152 ? 18.939 -23.358 29.886 1.00 22.82 494 GLN B N 1
ATOM 2615 C CA . GLN B 1 152 ? 19.083 -23.945 31.207 1.00 26.87 494 GLN B CA 1
ATOM 2616 C C . GLN B 1 152 ? 20.241 -24.945 31.232 1.00 26.43 494 GLN B C 1
ATOM 2617 O O . GLN B 1 152 ? 21.022 -24.979 32.183 1.00 24.89 494 GLN B O 1
ATOM 2623 N N . HIS B 1 153 ? 20.350 -25.746 30.177 1.00 24.22 495 HIS B N 1
ATOM 2624 C CA . HIS B 1 153 ? 21.410 -26.741 30.071 1.00 30.05 495 HIS B CA 1
ATOM 2625 C C . HIS B 1 153 ? 22.785 -26.088 29.955 1.00 36.05 495 HIS B C 1
ATOM 2626 O O . HIS B 1 153 ? 23.744 -26.526 30.594 1.00 32.09 495 HIS B O 1
ATOM 2633 N N . VAL B 1 154 ? 22.883 -25.046 29.129 1.00 30.53 496 VAL B N 1
ATOM 2634 C CA . VAL B 1 154 ? 24.150 -24.346 28.943 1.00 28.12 496 VAL B CA 1
ATOM 2635 C C . VAL B 1 154 ? 24.580 -23.663 30.259 1.00 34.47 496 VAL B C 1
ATOM 2636 O O . VAL B 1 154 ? 25.750 -23.722 30.643 1.00 27.09 496 VAL B O 1
ATOM 2640 N N . ALA B 1 155 ? 23.632 -23.043 30.957 1.00 28.12 497 ALA B N 1
ATOM 2641 C CA . ALA B 1 155 ? 23.936 -22.373 32.214 1.00 28.64 497 ALA B CA 1
ATOM 2642 C C . ALA B 1 155 ? 24.401 -23.395 33.254 1.00 35.89 497 ALA B C 1
ATOM 2643 O O . ALA B 1 155 ? 25.334 -23.145 34.017 1.00 38.06 497 ALA B O 1
ATOM 2645 N N . ALA B 1 156 ? 23.757 -24.555 33.261 1.00 37.85 498 ALA B N 1
ATOM 2646 C CA . ALA B 1 156 ? 24.104 -25.616 34.192 1.00 36.61 498 ALA B CA 1
ATOM 2647 C C . ALA B 1 156 ? 25.515 -26.170 33.984 1.00 42.61 498 ALA B C 1
ATOM 2648 O O . ALA B 1 156 ? 26.172 -26.563 34.953 1.00 41.87 498 ALA B O 1
ATOM 2650 N N . VAL B 1 157 ? 25.995 -26.191 32.743 1.00 32.26 499 VAL B N 1
ATOM 2651 C CA . VAL B 1 157 ? 27.318 -26.748 32.479 1.00 46.30 499 VAL B CA 1
ATOM 2652 C C . VAL B 1 157 ? 28.375 -25.828 31.865 1.00 45.52 499 VAL B C 1
ATOM 2653 O O . VAL B 1 157 ? 29.536 -26.221 31.767 1.00 53.52 499 VAL B O 1
ATOM 2657 N N . ASP B 1 158 ? 27.996 -24.613 31.472 1.00 56.13 500 ASP B N 1
ATOM 2658 C CA . ASP B 1 158 ? 28.937 -23.675 30.835 1.00 44.30 500 ASP B CA 1
ATOM 2659 C C . ASP B 1 158 ? 28.437 -22.225 30.976 1.00 53.12 500 ASP B C 1
ATOM 2660 O O . ASP B 1 158 ? 27.679 -21.740 30.133 1.00 58.78 500 ASP B O 1
ATOM 2665 N N . PRO B 1 159 ? 28.899 -21.502 32.014 1.00 61.04 501 PRO B N 1
ATOM 2666 C CA . PRO B 1 159 ? 28.522 -20.114 32.320 1.00 61.80 501 PRO B CA 1
ATOM 2667 C C . PRO B 1 159 ? 28.845 -19.006 31.311 1.00 56.06 501 PRO B C 1
ATOM 2668 O O . PRO B 1 159 ? 28.022 -18.113 31.088 1.00 48.57 501 PRO B O 1
ATOM 2672 N N . GLU B 1 160 ? 30.039 -19.044 30.722 1.00 46.01 502 GLU B N 1
ATOM 2673 C CA . GLU B 1 160 ? 30.438 -18.013 29.771 1.00 45.25 502 GLU B CA 1
ATOM 2674 C C . GLU B 1 160 ? 29.588 -18.047 28.508 1.00 52.89 502 GLU B C 1
ATOM 2675 O O . GLU B 1 160 ? 29.286 -17.004 27.911 1.00 47.26 502 GLU B O 1
ATOM 2677 N N . LYS B 1 161 ? 29.208 -19.251 28.100 1.00 39.28 503 LYS B N 1
ATOM 2678 C CA . LYS B 1 161 ? 28.383 -19.419 26.918 1.00 40.77 503 LYS B CA 1
ATOM 2679 C C . LYS B 1 161 ? 26.952 -19.027 27.244 1.00 31.84 503 LYS B C 1
ATOM 2680 O O . LYS B 1 161 ? 26.231 -18.519 26.391 1.00 32.74 503 LYS B O 1
ATOM 2683 N N . ALA B 1 162 ? 26.546 -19.245 28.488 1.00 31.23 504 ALA B N 1
ATOM 2684 C CA . ALA B 1 162 ? 25.195 -18.891 28.899 1.00 34.36 504 ALA B CA 1
ATOM 2685 C C . ALA B 1 162 ? 25.003 -17.387 28.703 1.00 30.61 504 ALA B C 1
ATOM 2686 O O . ALA B 1 162 ? 24.064 -16.939 28.049 1.00 29.95 504 ALA B O 1
ATOM 2688 N N . GLN B 1 163 ? 25.923 -16.622 29.272 1.00 33.38 505 GLN B N 1
ATOM 2689 C CA . GLN B 1 163 ? 25.919 -15.171 29.192 1.00 30.09 505 GLN B CA 1
ATOM 2690 C C . GLN B 1 163 ? 25.792 -14.652 27.744 1.00 33.24 505 GLN B C 1
ATOM 2691 O O . GLN B 1 163 ? 24.990 -13.763 27.454 1.00 28.80 505 GLN B O 1
ATOM 2697 N N . GLN B 1 164 ? 26.576 -15.220 26.840 1.00 24.69 506 GLN B N 1
ATOM 2698 C CA . GLN B 1 164 ? 26.567 -14.831 25.438 1.00 35.58 506 GLN B CA 1
ATOM 2699 C C . GLN B 1 164 ? 25.270 -15.138 24.686 1.00 33.85 506 GLN B C 1
ATOM 2700 O O . GLN B 1 164 ? 24.999 -14.525 23.657 1.00 43.20 506 GLN B O 1
ATOM 2706 N N . MET B 1 165 ? 24.490 -16.104 25.163 1.00 34.48 507 MET B N 1
ATOM 2707 C CA . MET B 1 165 ? 23.257 -16.462 24.470 1.00 30.78 507 MET B CA 1
ATOM 2708 C C . MET B 1 165 ? 22.013 -15.852 25.093 1.00 32.27 507 MET B C 1
ATOM 2709 O O . MET B 1 165 ? 20.927 -15.956 24.542 1.00 33.36 507 MET B O 1
ATOM 2714 N N . ARG B 1 166 ? 22.189 -15.203 26.236 1.00 33.49 508 ARG B N 1
ATOM 2715 C CA . ARG B 1 166 ? 21.095 -14.588 26.983 1.00 36.74 508 ARG B CA 1
ATOM 2716 C C . ARG B 1 166 ? 20.119 -13.754 26.133 1.00 33.34 508 ARG B C 1
ATOM 2717 O O . ARG B 1 166 ? 18.905 -13.971 26.171 1.00 27.81 508 ARG B O 1
ATOM 2725 N N . PHE B 1 167 ? 20.649 -12.806 25.368 1.00 24.61 509 PHE B N 1
ATOM 2726 C CA . PHE B 1 167 ? 19.815 -11.938 24.539 1.00 27.72 509 PHE B CA 1
ATOM 2727 C C . PHE B 1 167 ? 19.130 -12.691 23.403 1.00 24.95 509 PHE B C 1
ATOM 2728 O O . PHE B 1 167 ? 18.008 -12.361 23.012 1.00 24.53 509 PHE B O 1
ATOM 2736 N N . GLN B 1 168 ? 19.818 -13.699 22.877 1.00 23.44 510 GLN B N 1
ATOM 2737 C CA . GLN B 1 168 ? 19.284 -14.509 21.796 1.00 26.22 510 GLN B CA 1
ATOM 2738 C C . GLN B 1 168 ? 18.105 -15.351 22.286 1.00 29.16 510 GLN B C 1
ATOM 2739 O O . GLN B 1 168 ? 17.183 -15.637 21.529 1.00 25.90 510 GLN B O 1
ATOM 2743 N N . VAL B 1 169 ? 18.151 -15.760 23.550 1.00 24.50 511 VAL B N 1
ATOM 2744 C CA . VAL B 1 169 ? 17.065 -16.540 24.129 1.00 28.78 511 VAL B CA 1
ATOM 2745 C C . VAL B 1 169 ? 15.872 -15.585 24.247 1.00 21.89 511 VAL B C 1
ATOM 2746 O O . VAL B 1 169 ? 14.774 -15.884 23.796 1.00 21.87 511 VAL B O 1
ATOM 2750 N N . HIS B 1 170 ? 16.117 -14.426 24.846 1.00 24.30 512 HIS B N 1
ATOM 2751 C CA . HIS B 1 170 ? 15.106 -13.384 25.010 1.00 19.91 512 HIS B CA 1
ATOM 2752 C C . HIS B 1 170 ? 14.454 -13.055 23.659 1.00 20.22 512 HIS B C 1
ATOM 2753 O O . HIS B 1 170 ? 13.236 -12.961 23.562 1.00 27.75 512 HIS B O 1
ATOM 2760 N N . THR B 1 171 ? 15.269 -12.903 22.620 1.00 21.93 513 THR B N 1
ATOM 2761 C CA . THR B 1 171 ? 14.765 -12.566 21.292 1.00 19.67 513 THR B CA 1
ATOM 2762 C C . THR B 1 171 ? 13.864 -13.679 20.734 1.00 22.50 513 THR B C 1
ATOM 2763 O O . THR B 1 171 ? 12.760 -13.415 20.247 1.00 23.36 513 THR B O 1
ATOM 2767 N N . HIS B 1 172 ? 14.337 -14.918 20.824 1.00 18.37 514 HIS B N 1
ATOM 2768 C CA . HIS B 1 172 ? 13.576 -16.057 20.341 1.00 17.27 514 HIS B CA 1
ATOM 2769 C C . HIS B 1 172 ? 12.236 -16.151 21.072 1.00 21.05 514 HIS B C 1
ATOM 2770 O O . HIS B 1 172 ? 11.215 -16.432 20.459 1.00 20.56 514 HIS B O 1
ATOM 2777 N N . LEU B 1 173 ? 12.238 -15.910 22.377 1.00 21.72 515 LEU B N 1
ATOM 2778 C CA . LEU B 1 173 ? 10.988 -15.949 23.128 1.00 21.46 515 LEU B CA 1
ATOM 2779 C C . LEU B 1 173 ? 10.036 -14.855 22.637 1.00 24.49 515 LEU B C 1
ATOM 2780 O O . LEU B 1 173 ? 8.830 -15.052 22.628 1.00 25.09 515 LEU B O 1
ATOM 2785 N N . GLN B 1 174 ? 10.570 -13.715 22.208 1.00 20.50 516 GLN B N 1
ATOM 2786 C CA . GLN B 1 174 ? 9.710 -12.641 21.690 1.00 24.79 516 GLN B CA 1
ATOM 2787 C C . GLN B 1 174 ? 9.150 -13.027 20.311 1.00 24.84 516 GLN B C 1
ATOM 2788 O O . GLN B 1 174 ? 8.066 -12.588 19.936 1.00 24.17 516 GLN B O 1
ATOM 2794 N N . VAL B 1 175 ? 9.896 -13.832 19.554 1.00 23.08 517 VAL B N 1
ATOM 2795 C CA . VAL B 1 175 ? 9.443 -14.266 18.227 1.00 21.20 517 VAL B CA 1
ATOM 2796 C C . VAL B 1 175 ? 8.274 -15.233 18.400 1.00 23.19 517 VAL B C 1
ATOM 2797 O O . VAL B 1 175 ? 7.306 -15.195 17.653 1.00 27.76 517 VAL B O 1
ATOM 2801 N N . ILE B 1 176 ? 8.370 -16.091 19.405 1.00 21.08 518 ILE B N 1
ATOM 2802 C CA . ILE B 1 176 ? 7.327 -17.058 19.693 1.00 27.91 518 ILE B CA 1
ATOM 2803 C C . ILE B 1 176 ? 6.075 -16.341 20.176 1.00 26.36 518 ILE B C 1
ATOM 2804 O O . ILE B 1 176 ? 4.957 -16.698 19.810 1.00 29.95 518 ILE B O 1
ATOM 2809 N N . GLU B 1 177 ? 6.277 -15.329 21.011 1.00 27.00 519 GLU B N 1
ATOM 2810 C CA . GLU B 1 177 ? 5.171 -14.561 21.562 1.00 32.66 519 GLU B CA 1
ATOM 2811 C C . GLU B 1 177 ? 4.447 -13.825 20.448 1.00 25.07 519 GLU B C 1
ATOM 2812 O O . GLU B 1 177 ? 3.229 -13.688 20.469 1.00 30.13 519 GLU B O 1
ATOM 2815 N N . GLU B 1 178 ? 5.205 -13.354 19.469 1.00 26.61 520 GLU B N 1
ATOM 2816 C CA . GLU B 1 178 ? 4.601 -12.644 18.355 1.00 23.40 520 GLU B CA 1
ATOM 2817 C C . GLU B 1 178 ? 3.838 -13.612 17.443 1.00 26.52 520 GLU B C 1
ATOM 2818 O O . GLU B 1 178 ? 2.823 -13.241 16.864 1.00 28.82 520 GLU B O 1
ATOM 2824 N N . ARG B 1 179 ? 4.313 -14.844 17.293 1.00 26.37 521 ARG B N 1
ATOM 2825 C CA . ARG B 1 179 ? 3.574 -15.769 16.435 1.00 28.62 521 ARG B CA 1
ATOM 2826 C C . ARG B 1 179 ? 2.228 -16.096 17.085 1.00 23.49 521 ARG B C 1
ATOM 2827 O O . ARG B 1 179 ? 1.207 -16.186 16.403 1.00 30.48 521 ARG B O 1
ATOM 2835 N N . VAL B 1 180 ? 2.227 -16.231 18.406 1.00 23.16 522 VAL B N 1
ATOM 2836 C CA . VAL B 1 180 ? 1.005 -16.497 19.145 1.00 25.12 522 VAL B CA 1
ATOM 2837 C C . VAL B 1 180 ? 0.019 -15.328 18.955 1.00 37.57 522 VAL B C 1
ATOM 2838 O O . VAL B 1 180 ? -1.168 -15.548 18.698 1.00 29.13 522 VAL B O 1
ATOM 2842 N N . ASN B 1 181 ? 0.503 -14.089 19.065 1.00 31.53 523 ASN B N 1
ATOM 2843 C CA . ASN B 1 181 ? -0.381 -12.939 18.886 1.00 34.95 523 ASN B CA 1
ATOM 2844 C C . ASN B 1 181 ? -0.877 -12.848 17.454 1.00 33.29 523 ASN B C 1
ATOM 2845 O O . ASN B 1 181 ? -2.034 -12.497 17.215 1.00 35.45 523 ASN B O 1
ATOM 2850 N N . GLN B 1 182 ? -0.006 -13.159 16.501 1.00 30.54 524 GLN B N 1
ATOM 2851 C CA . GLN B 1 182 ? -0.391 -13.124 15.100 1.00 25.13 524 GLN B CA 1
ATOM 2852 C C . GLN B 1 182 ? -1.497 -14.169 14.838 1.00 39.82 524 GLN B C 1
ATOM 2853 O O . GLN B 1 182 ? -2.430 -13.899 14.083 1.00 39.82 524 GLN B O 1
ATOM 2859 N N . SER B 1 183 ? -1.407 -15.345 15.466 1.00 33.88 525 SER B N 1
ATOM 2860 C CA . SER B 1 183 ? -2.424 -16.383 15.263 1.00 32.85 525 SER B CA 1
ATOM 2861 C C . SER B 1 183 ? -3.758 -15.939 15.844 1.00 46.67 525 SER B C 1
ATOM 2862 O O . SER B 1 183 ? -4.802 -16.133 15.225 1.00 41.20 525 SER B O 1
ATOM 2865 N N . LEU B 1 184 ? -3.723 -15.350 17.037 1.00 40.83 526 LEU B N 1
ATOM 2866 C CA . LEU B 1 184 ? -4.938 -14.863 17.680 1.00 49.77 526 LEU B CA 1
ATOM 2867 C C . LEU B 1 184 ? -5.501 -13.699 16.873 1.00 45.48 526 LEU B C 1
ATOM 2868 O O . LEU B 1 184 ? -6.678 -13.374 16.980 1.00 52.67 526 LEU B O 1
ATOM 2873 N N . GLY B 1 185 ? -4.649 -13.077 16.064 1.00 49.83 527 GLY B N 1
ATOM 2874 C CA . GLY B 1 185 ? -5.087 -11.973 15.232 1.00 48.83 527 GLY B CA 1
ATOM 2875 C C . GLY B 1 185 ? -5.829 -12.509 14.021 1.00 47.32 527 GLY B C 1
ATOM 2876 O O . GLY B 1 185 ? -6.718 -11.855 13.475 1.00 51.16 527 GLY B O 1
ATOM 2877 N N . LEU B 1 186 ? -5.458 -13.708 13.586 1.00 37.92 528 LEU B N 1
ATOM 2878 C CA . LEU B 1 186 ? -6.122 -14.316 12.447 1.00 45.94 528 LEU B CA 1
ATOM 2879 C C . LEU B 1 186 ? -7.547 -14.668 12.858 1.00 39.48 528 LEU B C 1
ATOM 2880 O O . LEU B 1 186 ? -8.475 -14.547 12.065 1.00 45.28 528 LEU B O 1
ATOM 2885 N N . LEU B 1 187 ? -7.698 -15.098 14.110 1.00 40.20 529 LEU B N 1
ATOM 2886 C CA . LEU B 1 187 ? -8.982 -15.486 14.677 1.00 41.48 529 LEU B CA 1
ATOM 2887 C C . LEU B 1 187 ? -9.897 -14.295 14.904 1.00 52.40 529 LEU B C 1
ATOM 2888 O O . LEU B 1 187 ? -11.117 -14.453 14.997 1.00 55.11 529 LEU B O 1
ATOM 2893 N N . ASP B 1 188 ? -9.309 -13.107 15.011 1.00 62.04 530 ASP B N 1
ATOM 2894 C CA . ASP B 1 188 ? -10.081 -11.892 15.242 1.00 61.20 530 ASP B CA 1
ATOM 2895 C C . ASP B 1 188 ? -10.679 -11.285 13.988 1.00 62.13 530 ASP B C 1
ATOM 2896 O O . ASP B 1 188 ? -11.425 -10.310 14.067 1.00 69.05 530 ASP B O 1
ATOM 2901 N N . GLN B 1 189 ? -10.352 -11.855 12.834 1.00 54.43 531 GLN B N 1
ATOM 2902 C CA . GLN B 1 189 ? -10.901 -11.373 11.575 1.00 66.80 531 GLN B CA 1
ATOM 2903 C C . GLN B 1 189 ? -12.333 -11.893 11.450 1.00 70.15 531 GLN B C 1
ATOM 2904 O O . GLN B 1 189 ? -13.078 -11.505 10.549 1.00 78.11 531 GLN B O 1
ATOM 2910 N N . ASN B 1 190 ? -12.692 -12.784 12.373 1.00 65.57 532 ASN B N 1
ATOM 2911 C CA . ASN B 1 190 ? -14.025 -13.369 12.470 1.00 64.64 532 ASN B CA 1
ATOM 2912 C C . ASN B 1 190 ? -14.447 -13.076 13.911 1.00 61.99 532 ASN B C 1
ATOM 2913 O O . ASN B 1 190 ? -14.309 -13.921 14.799 1.00 53.08 532 ASN B O 1
ATOM 2918 N N . PRO B 1 191 ? -14.957 -11.859 14.158 1.00 69.86 533 PRO B N 1
ATOM 2919 C CA . PRO B 1 191 ? -15.412 -11.377 15.465 1.00 62.73 533 PRO B CA 1
ATOM 2920 C C . PRO B 1 191 ? -16.276 -12.353 16.258 1.00 71.48 533 PRO B C 1
ATOM 2921 O O . PRO B 1 191 ? -15.916 -12.759 17.368 1.00 68.18 533 PRO B O 1
ATOM 2925 N N . HIS B 1 192 ? -17.421 -12.721 15.694 1.00 61.66 534 HIS B N 1
ATOM 2926 C CA . HIS B 1 192 ? -18.325 -13.638 16.375 1.00 66.26 534 HIS B CA 1
ATOM 2927 C C . HIS B 1 192 ? -17.550 -14.827 16.942 1.00 63.50 534 HIS B C 1
ATOM 2928 O O . HIS B 1 192 ? -17.672 -15.167 18.124 1.00 50.68 534 HIS B O 1
ATOM 2930 N N . LEU B 1 193 ? -16.730 -15.436 16.091 1.00 65.90 535 LEU B N 1
ATOM 2931 C CA . LEU B 1 193 ? -15.940 -16.596 16.471 1.00 54.58 535 LEU B CA 1
ATOM 2932 C C . LEU B 1 193 ? -14.944 -16.303 17.589 1.00 58.94 535 LEU B C 1
ATOM 2933 O O . LEU B 1 193 ? -14.828 -17.077 18.537 1.00 61.55 535 LEU B O 1
ATOM 2938 N N . ALA B 1 194 ? -14.232 -15.186 17.484 1.00 44.08 536 ALA B N 1
ATOM 2939 C CA . ALA B 1 194 ? -13.242 -14.819 18.492 1.00 52.75 536 ALA B CA 1
ATOM 2940 C C . ALA B 1 194 ? -13.864 -14.643 19.874 1.00 69.57 536 ALA B C 1
ATOM 2941 O O . ALA B 1 194 ? -13.329 -15.141 20.872 1.00 71.09 536 ALA B O 1
ATOM 2943 N N . GLN B 1 195 ? -14.987 -13.930 19.930 1.00 59.49 537 GLN B N 1
ATOM 2944 C CA . GLN B 1 195 ? -15.680 -13.682 21.188 1.00 62.86 537 GLN B CA 1
ATOM 2945 C C . GLN B 1 195 ? -16.070 -15.002 21.842 1.00 68.67 537 GLN B C 1
ATOM 2946 O O . GLN B 1 195 ? -15.817 -15.228 23.024 1.00 60.35 537 GLN B O 1
ATOM 2948 N N . GLU B 1 196 ? -16.676 -15.870 21.040 1.00 65.22 538 GLU B N 1
ATOM 2949 C CA . GLU B 1 196 ? -17.130 -17.180 21.480 1.00 65.96 538 GLU B CA 1
ATOM 2950 C C . GLU B 1 196 ? -16.028 -18.098 22.025 1.00 67.25 538 GLU B C 1
ATOM 2951 O O . GLU B 1 196 ? -16.287 -18.943 22.886 1.00 69.98 538 GLU B O 1
ATOM 2954 N N . LEU B 1 197 ? -14.801 -17.926 21.544 1.00 63.84 539 LEU B N 1
ATOM 2955 C CA . LEU B 1 197 ? -13.702 -18.783 21.974 1.00 59.12 539 LEU B CA 1
ATOM 2956 C C . LEU B 1 197 ? -12.703 -18.172 22.959 1.00 66.47 539 LEU B C 1
ATOM 2957 O O . LEU B 1 197 ? -11.882 -18.895 23.535 1.00 68.82 539 LEU B O 1
ATOM 2962 N N . ARG B 1 198 ? -12.779 -16.860 23.169 1.00 67.87 540 ARG B N 1
ATOM 2963 C CA . ARG B 1 198 ? -11.863 -16.171 24.073 1.00 70.91 540 ARG B CA 1
ATOM 2964 C C . ARG B 1 198 ? -11.651 -16.868 25.419 1.00 72.23 540 ARG B C 1
ATOM 2965 O O . ARG B 1 198 ? -10.519 -17.123 25.819 1.00 57.53 540 ARG B O 1
ATOM 2967 N N . PRO B 1 199 ? -12.739 -17.167 26.148 1.00 68.77 541 PRO B N 1
ATOM 2968 C CA . PRO B 1 199 ? -12.574 -17.838 27.446 1.00 68.59 541 PRO B CA 1
ATOM 2969 C C . PRO B 1 199 ? -11.743 -19.134 27.419 1.00 64.51 541 PRO B C 1
ATOM 2970 O O . PRO B 1 199 ? -10.914 -19.364 28.301 1.00 61.35 541 PRO B O 1
ATOM 2974 N N . GLN B 1 200 ? -11.954 -19.975 26.409 1.00 60.34 542 GLN B N 1
ATOM 2975 C CA . GLN B 1 200 ? -11.206 -21.231 26.285 1.00 65.99 542 GLN B CA 1
ATOM 2976 C C . GLN B 1 200 ? -9.753 -20.983 25.892 1.00 66.09 542 GLN B C 1
ATOM 2977 O O . GLN B 1 200 ? -8.844 -21.673 26.362 1.00 66.43 542 GLN B O 1
ATOM 2983 N N . ILE B 1 201 ? -9.545 -20.007 25.013 1.00 50.09 543 ILE B N 1
ATOM 2984 C CA . ILE B 1 201 ? -8.201 -19.657 24.565 1.00 54.81 543 ILE B CA 1
ATOM 2985 C C . ILE B 1 201 ? -7.375 -19.105 25.718 1.00 56.97 543 ILE B C 1
ATOM 2986 O O . ILE B 1 201 ? -6.177 -19.375 25.820 1.00 51.98 543 ILE B O 1
ATOM 2991 N N . GLN B 1 202 ? -8.017 -18.311 26.570 1.00 64.32 544 GLN B N 1
ATOM 2992 C CA . GLN B 1 202 ? -7.344 -17.736 27.725 1.00 62.91 544 GLN B CA 1
ATOM 2993 C C . GLN B 1 202 ? -6.840 -18.843 28.638 1.00 63.32 544 GLN B C 1
ATOM 2994 O O . GLN B 1 202 ? -5.724 -18.770 29.161 1.00 56.99 544 GLN B O 1
ATOM 3000 N N . GLU B 1 203 ? -7.669 -19.865 28.829 1.00 57.09 545 GLU B N 1
ATOM 3001 C CA . GLU B 1 203 ? -7.289 -20.986 29.675 1.00 65.53 545 GLU B CA 1
ATOM 3002 C C . GLU B 1 203 ? -6.077 -21.682 29.059 1.00 69.83 545 GLU B C 1
ATOM 3003 O O . GLU B 1 203 ? -5.152 -22.091 29.767 1.00 66.51 545 GLU B O 1
ATOM 3006 N N . LEU B 1 204 ? -6.081 -21.805 27.734 1.00 67.51 546 LEU B N 1
ATOM 3007 C CA . LEU B 1 204 ? -4.973 -22.438 27.026 1.00 71.17 546 LEU B CA 1
ATOM 3008 C C . LEU B 1 204 ? -3.682 -21.648 27.247 1.00 63.59 546 LEU B C 1
ATOM 3009 O O . LEU B 1 204 ? -2.669 -22.204 27.680 1.00 55.44 546 LEU B O 1
ATOM 3014 N N . LEU B 1 205 ? -3.726 -20.351 26.952 1.00 53.54 547 LEU B N 1
ATOM 3015 C CA . LEU B 1 205 ? -2.562 -19.477 27.106 1.00 51.91 547 LEU B CA 1
ATOM 3016 C C . LEU B 1 205 ? -2.006 -19.456 28.525 1.00 62.23 547 LEU B C 1
ATOM 3017 O O . LEU B 1 205 ? -0.810 -19.241 28.721 1.00 59.16 547 LEU B O 1
ATOM 3022 N N . HIS B 1 206 ? -2.872 -19.672 29.511 1.00 70.20 548 HIS B N 1
ATOM 3023 C CA . HIS B 1 206 ? -2.457 -19.665 30.912 1.00 69.64 548 HIS B CA 1
ATOM 3024 C C . HIS B 1 206 ? -1.730 -20.944 31.304 1.00 68.91 548 HIS B C 1
ATOM 3025 O O . HIS B 1 206 ? -0.688 -20.908 31.960 1.00 60.48 548 HIS B O 1
ATOM 3027 N N . SER B 1 207 ? -2.284 -2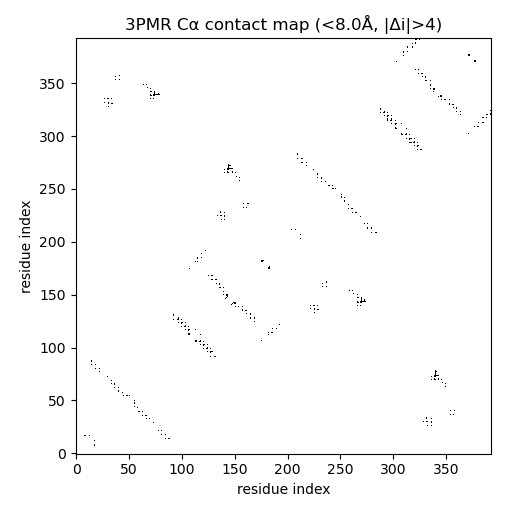2.077 30.891 1.00 65.26 549 SER B N 1
ATOM 3028 C CA . SER B 1 207 ? -1.695 -23.370 31.210 1.00 81.39 549 SER B CA 1
ATOM 3029 C C . SER B 1 207 ? -0.423 -23.644 30.413 1.00 86.77 549 SER B C 1
ATOM 3030 O O . SER B 1 207 ? 0.499 -24.296 30.912 1.00 96.40 549 SER B O 1
ATOM 3033 N N . GLU B 1 208 ? -0.373 -23.145 29.178 1.00 87.07 550 GLU B N 1
ATOM 3034 C CA . GLU B 1 208 ? 0.804 -23.333 28.337 1.00 76.66 550 GLU B CA 1
ATOM 3035 C C . GLU B 1 208 ? 1.944 -22.439 28.814 1.00 76.16 550 GLU B C 1
ATOM 3036 O O . GLU B 1 208 ? 3.067 -22.559 28.349 1.00 80.57 550 GLU B O 1
ATOM 3039 N N . HIS B 1 209 ? 1.649 -21.531 29.737 1.00 81.42 551 HIS B N 1
ATOM 3040 C CA . HIS B 1 209 ? 2.689 -20.665 30.277 1.00 87.00 551 HIS B CA 1
ATOM 3041 C C . HIS B 1 209 ? 3.481 -21.493 31.276 1.00 85.82 551 HIS B C 1
ATOM 3042 O O . HIS B 1 209 ? 4.717 -21.346 31.307 1.00 105.03 551 HIS B O 1
#

Secondary structure (DSSP, 8-state):
-HHHHHH-S-TTS-HHHHHHHHHHHHHHHHHHHHHHHHHHHHHHHHTTTTS-HHHHHHHHHHHHHHHHHHHHHHHHHHHHHHHHHHHHHHHHHHHHHHHHHHHHHHHHTSSSPPHHHHHHHHHHHHHHHHHHHHHHHHHHHHHHHH-HHHHTTTHHHHHHHHHHHHHHHHHHHHHHTTSHHHHHHHHHHHHHHH-/-HHHHHH-S-TTS-HHHHHHHHHHHHHHHHHHHHHHHHHHHHHHHTTGGGS-HHHHHHHHHHHHHHHHHHHHHHHHHHHHHHHHHHHHHHHHHHHHHHHHHHHHHHHHTSSS--HHHHHHHHHHHHHHHHHHHHHHHHHHHHHHHH-HHHHHHHHHHHHHHHHHHHHHHHHHHHHHTTSHHHHHHHHHHHHHHHHHT-

Nearest PDB structures (foldseek):
  3q7l-assembly1_B  TM=9.976E-01  e=8.376E-24  Homo sapiens
  4rd9-assembly1_B  TM=9.890E-01  e=3.247E-22  Homo sapiens
  4rd9-assembly1_A  TM=9.589E-01  e=4.027E-22  Homo sapiens
  5tpt-assembly1_A  TM=8.482E-01  e=8.256E-15  Homo sapiens
  3umk-assembly1_A  TM=8.299E-01  e=3.378E-13  Homo sapiens

Foldseek 3Di:
DVVCVVVPDDPVDDLVNVLVVVVVVLVVVLVVVVVVLVVVLVVVQVVPVPDDPVVNVVSVVVSVVVVVVSVVVSVVVVVVSVVVSVVVVVVVLVVQLVVLLVQLVCLVPDVVRDLVSNLVSLLSNVVSLVVVLVVLVVVLVVCCVPPVVCSVVCVVVSVVVNVVSVVVNVVSVVSQVVDVVSCVVCVVVVVVSVD/DVVCVVVPDDPVDDLVNVLVVVVVVLVVVLVVVVVVLVVVLVVVQVCLVVDDPVVNVVSVVVSVVVVVVSVVVSVVVVVVSVVVSVVVVVVVLVVQLVVLLVQLVCLVPDVHRDLVSNLVSLLSNLVSLLVVLVVLVVVLVVCVVPPPVVSVVCVVVSVVVVVVSVVVNVVSLVSQVVPVVSSVVCVVVVVVSVVVSD

Solvent-accessible surface area: 24022 Å² total; per-residue (Å²): 132,54,94,94,131,177,146,40,97,84,85,105,82,64,42,114,51,3,28,86,72,32,69,73,79,32,29,47,112,23,4,153,66,2,11,71,16,4,134,88,2,38,132,28,48,116,94,17,71,157,58,82,73,78,84,90,119,62,31,42,65,99,15,46,68,61,0,65,71,16,5,101,93,4,15,38,42,29,123,186,28,74,80,52,32,45,85,122,42,84,46,88,11,41,79,80,23,143,45,1,61,131,23,0,68,48,0,12,142,30,103,116,48,57,30,77,132,0,14,115,15,5,91,115,2,41,133,14,3,99,114,8,48,86,43,12,8,78,99,0,6,90,22,0,7,82,62,58,84,64,0,94,101,21,3,128,122,5,11,77,64,17,71,65,8,70,70,65,32,87,129,8,66,39,68,12,74,82,42,108,63,4,25,141,107,6,150,69,85,31,62,81,44,90,133,98,60,96,100,144,176,151,44,88,84,84,106,73,69,41,114,51,9,33,90,75,35,73,96,72,34,20,58,124,24,6,158,66,0,31,83,17,5,133,67,2,18,130,28,50,105,74,14,165,121,52,82,79,74,66,92,71,59,25,56,123,96,12,40,62,56,0,77,66,14,3,104,94,4,16,40,39,26,131,189,27,74,77,52,34,45,81,122,42,78,55,99,13,38,54,80,23,150,46,1,62,130,26,0,57,62,9,27,133,44,109,104,47,116,34,90,55,0,25,111,15,0,106,121,6,8,66,12,3,54,113,11,38,78,49,11,6,78,94,1,7,92,21,1,6,85,55,73,64,53,0,94,148,33,8,111,93,3,4,52,60,16,70,67,5,69,85,55,26,82,109,1,33,31,56,5,87,142,45,98,81,16,13,75,77,5,40,94,90,9,108,85,32,49,72,86,26,57

B-factor: mean 43.75, std 17.68, range [17.27, 142.92]

GO terms:
  GO:0005604 basement membrane (C, TAS)
  GO:0009887 animal organ morphogenesis (P, TAS)
  GO:0007399 nervous system development (P, TAS)
  GO:0042802 identical protein binding (F, IPI)
  GO:0005515 protein binding (F, IPI)
  GO:0048471 perinuclear region of cytoplasm (C, IDA)
  GO:0005886 plasma membrane (C, IDA)
  GO:0106072 negative regulation of adenylate cyclase-activating G protein-coupled receptor signaling pathway (P, IDA)
  GO:0071874 cellular response to norepinephrine stimulus (P, IDA)
  GO:0031694 alpha-2A adrenergic receptor binding (F, IPI)
  GO:0031695 alpha-2B adrenergic receptor binding (F, IPI)
  GO:0031696 alpha-2C adrenergic receptor binding (F, IPI)

CATH classification: 1.20.120.770

Radius of gyration: 29.63 Å; Cα contacts (8 Å, |Δi|>4): 240; chains: 2; bounding box: 86×88×58 Å

InterPro domains:
  IPR008154 Amyloidogenic glycoprotein, extracellular [PS51869] (50-212)
  IPR008154 Amyloidogenic glycoprotein, extracellular [SM00006] (46-211)
  IPR008155 Amyloidogenic glycoprotein [PR00203] (200-218)
  IPR008155 Amyloidogenic glycoprotein [PR00203] (301-324)
  IPR008155 Amyloidogenic glycoprotein [PR00203] (579-604)
  IPR008155 Amyloidogenic glycoprotein [PR00203] (626-648)
  IPR008155 Amyloidogenic glycoprotein [PTHR23103] (45-498)
  IPR011178 Amyloidogenic glycoprotein, copper-binding [PF12924] (156-211)
  IPR015849 Amyloidogenic glycoprotein, heparin-binding [PF02177] (54-154)
  IPR019543 Beta-amyloid precursor protein C-terminal [PF10515] (596-647)
  IPR019744 Amyloidogenic glycoprotein, copper-binding domain conserved site [PS00319] (204-211)
  IPR019745 Amyloidogenic glycoprotein, intracellular domain, conserved site [PS00320] (637-644)
  IPR02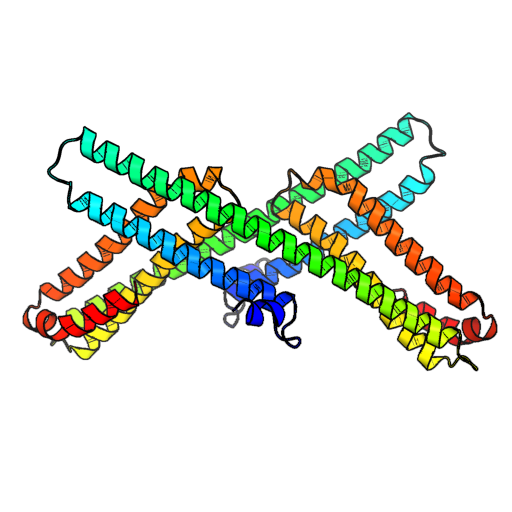4329 Amyloidogenic glycoprotein, E2 domain [PF12925] (286-467)
  IPR024329 Amyloidogenic glycoprotein, E2 domain [PS51870] (293-484)
  IPR036176 E2 domain superfamily [G3DSA:1.20.120.770] (281-499)
  IPR036176 E2 domain superfamily [SSF109843] (293-484)
  IPR036454 Amyloidogenic glycoprotein, heparin-binding domain superfamily [G3DSA:3.90.570.10] (45-146)
  IPR036454 Amyloidogenic glycoprotein, heparin-binding domain superfamily [SSF56491] (53-146)
  IPR036669 Amyloidogenic glycoprotein, copper-binding domain superfamily [G3DSA:3.30.1490.140] (154-212)
  IPR036669 Amyloidogenic glycoprotein, copper-binding domain superfamily [SSF89811] (147-212)